Protein AF-A0A537BLV1-F1 (afdb_monomer)

Radius of gyration: 23.56 Å; Cα contacts (8 Å, |Δi|>4): 1110; chains: 1; bounding box: 55×56×69 Å

Solvent-accessible surface area (backbone atoms only — not comparable to full-atom values): 25939 Å² total; per-residue (Å²): 98,72,58,90,69,60,50,33,46,75,50,54,56,62,78,91,18,51,66,49,46,50,55,44,39,74,74,69,47,48,78,72,50,68,75,35,55,34,30,37,33,40,21,35,38,42,93,79,40,83,50,20,58,56,31,54,57,44,49,52,36,18,37,50,19,19,44,76,62,61,34,42,59,46,77,48,74,41,74,76,59,45,62,88,76,19,52,79,49,81,56,23,33,50,35,56,50,40,18,54,52,31,18,51,50,53,42,50,52,42,62,73,68,24,40,45,28,36,39,37,38,25,45,40,79,46,43,45,53,7,48,52,28,24,41,27,56,67,46,36,26,57,42,84,43,75,62,63,80,82,78,64,32,74,55,97,90,38,84,37,45,74,68,50,37,78,75,52,79,87,80,81,89,83,88,87,90,79,83,58,40,37,49,54,17,39,48,36,54,50,26,51,41,72,38,60,33,38,50,70,44,56,37,76,60,43,53,44,34,54,37,20,54,36,12,19,39,40,51,48,69,61,49,53,25,45,54,19,31,40,28,28,25,52,48,40,94,44,37,37,68,56,46,34,58,34,11,59,67,16,38,15,29,38,40,28,55,72,47,40,83,40,52,73,70,54,43,47,75,49,40,32,70,54,9,55,49,41,57,30,40,80,66,70,49,37,65,40,81,35,55,41,85,88,67,42,36,45,44,69,67,35,71,85,43,48,65,58,69,51,72,53,33,33,82,66,57,82,31,81,31,21,16,41,43,49,24,32,37,80,40,12,73,56,24,22,38,33,58,54,46,69,52,93,65,55,66,50,68,21,37,26,42,68,26,76,33,69,67,62,45,37,54,39,57,74,68,59,73,72,60,80,45,30,28,41,31,36,31,33,24,8,52,60,32,51,33,25,33,30,54,50,50,53,56,57,50,52,37,42,79,69,75,36,38,89,39,37,34,39,39,25,22,14,35,56,40,62,69,63,77,46,55,45,35,18,39,24,10,52,26,29,66,78,70,15,51,61,39,60,66,49,70,62,45,41,35,40,39,29,60,81,80,29,32,28,36,54,81,64,58,71,71,58,60,69,70,52,77,63,85,78,82,87,78,92,68,63,68,72,59,36,55,43,40,74,44,45,42,56,50,37,50,18,47,36,64,69,92,49,38,73,83,128

Foldseek 3Di:
DVPPDAQLCVCQPDPVNPVSVVVVVVVVDDPLQSPAAEEEEEAQDDPQDPQRPCRVVLSVLLQVLLVVQGHHYDYDYQHA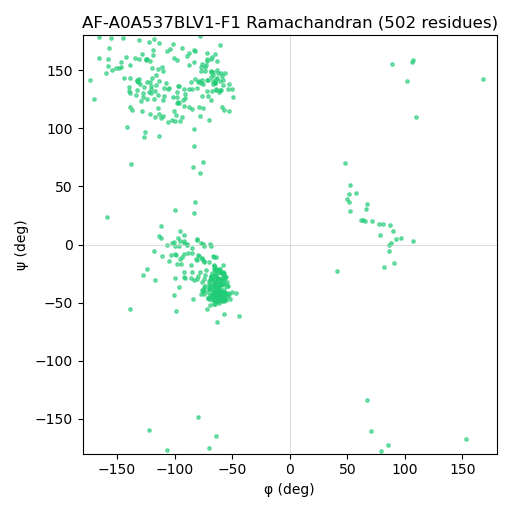DALLVQAPDLSLLVHQLSLVSLLVVLLCVCNVNRGQEYEYEGGHDSRQLSRLLNQLLVQHQYDYDYPDDDFFDDDPNDGHDSLVCVVPNDDDDDDDDDDCSSVRNNLSSVCSVPWGTSLLLDDLQNLLQVLLLCQQQLFFPLNQQSSLSSCLQSVHRDFNVSSQVLQFQHFHFFQDPPLHDDYQVVCVVQQHSLQSSLLCVVVVSHDQQRADRVRHTNVVVSPPTHHGPCPRGNPDGPGSGGQKHWADDQQFPLTKIDGNRNAPDQKAKAWEDEDAAPVRLLVCLVVVVDDFRYEYEHALQACLRSNSQGAHDNNQSSCVVVVCQARYAYAYCGHYTRNGDHRYIYNRPPGLVVVGLSQQGDGGFMWIGHRVVSYTDTPDDPVSSVPGDGDRDDDDDDDSSVLRSVQFDGSRSNRDRDSGDDPD

Secondary structure (DSSP, 8-state):
--SSS-TTHHHHSSGGGHHHHHHHHHTT--HHHHTSPEEEEEE---TT-GGGTTHHHHHHHHHHHHHHTT-EEEEEEPP---HHHHTTSGGGHHHHHHHHHHHHHHHHHHHHTT-SEEEEEE-STTHHHHHHHHHHHHT-SEEEEE--PPPPEEETTEEE-HHHHTTS----------SSHHHHHHHHHHHHHHPPPHHHH--HHHHHHHHHHHHHTT--TTHHHHHHHHHHHTT----HHHHHHHHHHSPB-B-BTTTSSB-HHHHHHTTHHHHHHHHHHHTT-S-TT-B-TTSSBHHHHHTTSPPP-SSSB-SS-SBSS-SEEEEBSSS-TTEEEEE-TT-S-SEEEEEEEEESSHHHHHHHHHTT---TT-EEEE-S-STTTTTS--EE-HHHHHHHHTT-TTT-EEEESSEE-TT--SSEEEEEES-GGGT-GGGG--TT-EEEEETTTTEEEES--HHHHHH----PPP----THHHHHHHH---GGGT--SS--PPP-

pLDDT: mean 88.03, std 14.95, range [27.28, 98.69]

Sequence (504 aa):
MRIPKLPSRITVEGLDRAPHRAFLRALGLSDADLGKPFIGVASTDGRVTPCNALLGEFARQACAGIRGAGGVPFDFASISVADSMSMNHSGMRYSLVSREIIADGVEAVARGHAYDALVTFAGCDKTLPGMMMAMVRLNLPSVFVYGGAALPGKWQGRDVTVLDTYEAVGAVLAGDMKEDDCKAGQVVMNLLKDGPLPRELVTKKSLENACAAVAATGGSTNAGLHIPAIAHEAGIRFSLDDFARVAKRTPLIADMKPGGRFLAKDLHAAGGVYAVLKALLERGALHGDCLTLSGKTLEDELMNCRDPDGEIIKHEPIMKTGGIVVLKGNLAPGGALIKVAGLKSLLFEGPARVFDSEEACAEVVKRRAYKAGEVLVIRYEGPKGGPGMREMLGVTALIYGQGMGERVALLTDGRFSGATRGMMIGHVSPEAAAGGPLALVKNGDRIRIDASAGSLSVALPKAELSKRRAKRPKQSLSGVLEKYAALVGPANLGAVTHSGARKA

Nearest PDB structures (foldseek):
  6ovt-assembly1_A  TM=9.522E-01  e=1.261E-58  Mycobacterium tuberculosis
  6ovt-assembly1_D  TM=9.481E-01  e=4.807E-56  Mycobacterium tuberculosis
  6ovt-assembly1_C  TM=9.477E-01  e=1.543E-55  Mycobacterium tuberculosis
  6nte-assembly2_B  TM=9.072E-01  e=2.133E-48  Synechocystis sp. PCC 6803
  6nte-assembly1_A  TM=9.116E-01  e=5.483E-48  Synechocystis sp. PCC 6803

Structure (mmCIF, N/CA/C/O backbone):
data_AF-A0A537BLV1-F1
#
_entry.id   AF-A0A537BLV1-F1
#
loop_
_atom_site.group_PDB
_atom_site.id
_atom_site.type_symbol
_atom_site.label_atom_id
_atom_site.label_alt_id
_atom_site.label_comp_id
_atom_site.label_asym_id
_atom_site.label_entity_id
_atom_site.label_seq_id
_atom_site.pdbx_PDB_ins_code
_atom_site.Cartn_x
_atom_site.Cartn_y
_atom_site.Cartn_z
_atom_site.occupancy
_atom_site.B_iso_or_equiv
_atom_site.auth_seq_id
_atom_site.auth_comp_id
_atom_site.auth_asym_id
_atom_site.auth_atom_id
_atom_site.pdbx_PDB_model_num
ATOM 1 N N . MET A 1 1 ? 24.451 -10.061 -21.578 1.00 59.62 1 MET A N 1
ATOM 2 C CA . MET A 1 1 ? 23.141 -9.721 -20.984 1.00 59.62 1 MET A CA 1
ATOM 3 C C . MET A 1 1 ? 22.756 -10.847 -20.054 1.00 59.62 1 MET A C 1
ATOM 5 O O . MET A 1 1 ? 22.922 -12.000 -20.432 1.00 59.62 1 MET A O 1
ATOM 9 N N . ARG A 1 2 ? 22.262 -10.509 -18.865 1.00 64.88 2 ARG A N 1
ATOM 10 C CA . ARG A 1 2 ? 21.828 -11.457 -17.835 1.00 64.88 2 ARG A CA 1
ATOM 11 C C . ARG A 1 2 ? 20.634 -12.322 -18.257 1.00 64.88 2 ARG A C 1
ATOM 13 O O . ARG A 1 2 ? 20.489 -13.445 -17.789 1.00 64.88 2 ARG A O 1
ATOM 20 N N . ILE A 1 3 ? 19.811 -11.820 -19.179 1.00 66.25 3 ILE A N 1
ATOM 21 C CA . ILE A 1 3 ? 18.728 -12.570 -19.818 1.00 66.25 3 ILE A CA 1
ATOM 22 C C . ILE A 1 3 ? 19.269 -13.170 -21.130 1.00 66.25 3 ILE A C 1
ATOM 24 O O . ILE A 1 3 ? 19.532 -12.411 -22.065 1.00 66.25 3 ILE A O 1
ATOM 28 N N . PRO A 1 4 ? 19.453 -14.503 -21.229 1.00 61.47 4 PRO A N 1
ATOM 29 C CA . PRO A 1 4 ? 20.089 -15.135 -22.389 1.00 61.47 4 PRO A CA 1
ATOM 30 C C . PRO A 1 4 ? 19.235 -15.051 -23.663 1.00 61.47 4 PRO A C 1
ATOM 32 O O . PRO A 1 4 ? 19.782 -15.012 -24.762 1.00 61.47 4 PRO A O 1
ATOM 35 N N . LYS A 1 5 ? 17.903 -14.976 -23.523 1.00 83.00 5 LYS A N 1
ATOM 36 C CA . LYS A 1 5 ? 16.970 -14.689 -24.618 1.00 83.00 5 LYS A CA 1
ATOM 37 C C . LYS A 1 5 ? 15.884 -13.727 -24.145 1.00 83.00 5 LYS A C 1
ATOM 39 O O . LYS A 1 5 ? 15.128 -14.049 -23.233 1.00 83.00 5 LYS A O 1
ATOM 44 N N . LEU A 1 6 ? 15.827 -12.554 -24.768 1.00 91.19 6 LEU A N 1
ATOM 45 C CA . LEU A 1 6 ? 14.837 -11.517 -24.475 1.00 91.19 6 LEU A CA 1
ATOM 46 C C . LEU A 1 6 ? 13.403 -12.038 -24.741 1.00 91.19 6 LEU A C 1
ATOM 48 O O . LEU A 1 6 ? 13.186 -12.621 -25.809 1.00 91.19 6 LEU A O 1
ATOM 52 N N . PRO A 1 7 ? 12.435 -11.864 -23.817 1.00 93.25 7 PRO A N 1
ATOM 53 C CA . PRO A 1 7 ? 11.030 -12.229 -24.030 1.00 93.25 7 PRO A CA 1
ATOM 54 C C . PRO A 1 7 ? 10.451 -11.774 -25.376 1.00 93.25 7 PRO A C 1
ATOM 56 O O . PRO A 1 7 ? 9.806 -12.567 -26.064 1.00 93.25 7 PRO A O 1
ATOM 59 N N . SER A 1 8 ? 10.760 -10.551 -25.803 1.00 94.81 8 SER A N 1
ATOM 60 C CA . SER A 1 8 ? 10.266 -9.920 -27.032 1.00 94.81 8 SER A CA 1
ATOM 61 C C . SER A 1 8 ? 10.600 -10.702 -28.293 1.00 94.81 8 SER A C 1
ATOM 63 O O . SER A 1 8 ? 9.883 -10.624 -29.288 1.00 94.81 8 SER A O 1
ATOM 65 N N . ARG A 1 9 ? 11.640 -11.541 -28.256 1.00 94.75 9 ARG A N 1
ATOM 66 C CA . ARG A 1 9 ? 12.033 -12.386 -29.387 1.00 94.75 9 ARG A CA 1
ATOM 67 C C . ARG A 1 9 ? 10.893 -13.294 -29.847 1.00 94.75 9 ARG A C 1
ATOM 69 O O . ARG A 1 9 ? 10.792 -13.553 -31.041 1.00 94.75 9 ARG A O 1
ATOM 76 N N . ILE A 1 10 ? 9.985 -13.700 -28.954 1.00 93.25 10 ILE A N 1
ATOM 77 C CA . ILE A 1 10 ? 8.824 -14.531 -29.312 1.00 93.25 10 ILE A CA 1
ATOM 78 C C . ILE A 1 10 ? 7.831 -13.827 -30.250 1.00 93.25 10 ILE A C 1
ATOM 80 O O . ILE A 1 10 ? 7.062 -14.498 -30.934 1.00 93.25 10 ILE A O 1
ATOM 84 N N . THR A 1 11 ? 7.825 -12.491 -30.299 1.00 91.31 11 THR A N 1
ATOM 85 C CA . THR A 1 11 ? 6.907 -11.712 -31.145 1.00 91.31 11 THR A CA 1
ATOM 86 C C . THR A 1 11 ? 7.555 -11.232 -32.440 1.00 91.31 11 THR A C 1
ATOM 88 O O . THR A 1 11 ? 6.849 -10.741 -33.319 1.00 91.31 11 THR A O 1
ATOM 91 N N . VAL A 1 12 ? 8.873 -11.400 -32.605 1.00 92.12 12 VAL A N 1
ATOM 92 C CA . VAL A 1 12 ? 9.608 -10.883 -33.773 1.00 92.12 12 VAL A CA 1
ATOM 93 C C . VAL A 1 12 ? 10.449 -11.923 -34.509 1.00 92.12 12 VAL A C 1
ATOM 95 O O . VAL A 1 12 ? 10.644 -11.767 -35.714 1.00 92.12 12 VAL A O 1
ATOM 98 N N . GLU A 1 13 ? 10.910 -12.990 -33.857 1.00 91.31 13 GLU A N 1
ATOM 99 C CA . GLU A 1 13 ? 11.721 -14.042 -34.483 1.00 91.31 13 GLU A CA 1
ATOM 100 C C . GLU A 1 13 ? 10.849 -15.177 -35.024 1.00 91.31 13 GLU A C 1
ATOM 102 O O . GLU A 1 13 ? 9.978 -15.685 -34.326 1.00 91.31 13 GLU A O 1
ATOM 107 N N . GLY A 1 14 ? 11.120 -15.617 -36.253 1.00 88.38 14 GLY A N 1
ATOM 108 C CA . GLY A 1 14 ? 10.380 -16.701 -36.902 1.00 88.38 14 GLY A CA 1
ATOM 109 C C . GLY A 1 14 ? 9.434 -16.219 -38.001 1.00 88.38 14 GLY A C 1
ATOM 110 O O . GLY A 1 14 ? 9.032 -15.050 -38.068 1.00 88.38 14 GLY A O 1
ATOM 111 N N . LEU A 1 15 ? 9.114 -17.129 -38.919 1.00 83.81 15 LEU A N 1
ATOM 112 C CA . LEU A 1 15 ? 8.256 -16.840 -40.068 1.00 83.81 15 LEU A CA 1
ATOM 113 C C . LEU A 1 15 ? 6.814 -16.537 -39.633 1.00 83.81 15 LEU A C 1
ATOM 115 O O . LEU A 1 15 ? 6.216 -15.574 -40.109 1.00 83.81 15 LEU A O 1
ATOM 119 N N . ASP A 1 16 ? 6.302 -17.291 -38.660 1.00 85.75 16 ASP A N 1
ATOM 120 C CA . ASP A 1 16 ? 4.967 -17.145 -38.061 1.00 85.75 16 ASP A CA 1
ATOM 121 C C . ASP A 1 16 ? 4.769 -15.812 -37.310 1.00 85.75 16 ASP A C 1
ATOM 123 O O . ASP A 1 16 ? 3.645 -15.424 -36.987 1.00 85.75 16 ASP A O 1
ATOM 127 N N . ARG A 1 17 ? 5.849 -15.052 -37.090 1.00 92.00 17 ARG A N 1
ATOM 128 C CA . ARG A 1 17 ? 5.820 -13.700 -36.512 1.00 92.00 17 ARG A CA 1
ATOM 129 C C . ARG A 1 17 ? 5.735 -12.575 -37.537 1.00 92.00 17 ARG A C 1
ATOM 131 O O . ARG A 1 17 ? 5.661 -11.413 -37.147 1.00 92.00 17 ARG A O 1
ATOM 138 N N . ALA A 1 18 ? 5.659 -12.880 -38.835 1.00 78.00 18 ALA A N 1
ATOM 139 C CA . ALA A 1 18 ? 5.452 -11.864 -39.871 1.00 78.00 18 ALA A CA 1
ATOM 140 C C . ALA A 1 18 ? 4.233 -10.946 -39.613 1.00 78.00 18 ALA A C 1
ATOM 142 O O . ALA A 1 18 ? 4.414 -9.730 -39.722 1.00 78.00 18 ALA A O 1
ATOM 143 N N . PRO A 1 19 ? 3.053 -11.448 -39.176 1.00 88.56 19 PRO A N 1
ATOM 144 C CA . PRO A 1 19 ? 1.921 -10.581 -38.840 1.00 88.56 19 PRO A CA 1
ATOM 145 C C . PRO A 1 19 ? 2.228 -9.629 -37.678 1.00 88.56 19 PRO A C 1
ATOM 147 O O . PRO A 1 19 ? 1.943 -8.440 -37.761 1.00 88.56 19 PRO A O 1
ATOM 150 N N . HIS A 1 20 ? 2.884 -10.121 -36.624 1.00 92.69 20 HIS A N 1
ATOM 151 C CA . HIS A 1 20 ? 3.260 -9.316 -35.459 1.00 92.69 20 HIS A CA 1
ATOM 152 C C . HIS A 1 20 ? 4.203 -8.180 -35.862 1.00 92.69 20 HIS A C 1
ATOM 154 O O . HIS A 1 20 ? 3.968 -7.022 -35.522 1.00 92.69 20 HIS A O 1
ATOM 160 N N . ARG A 1 21 ? 5.225 -8.484 -36.676 1.00 91.75 21 ARG A N 1
ATOM 161 C CA . ARG A 1 21 ? 6.125 -7.456 -37.206 1.00 91.75 21 ARG A CA 1
ATOM 162 C C . ARG A 1 21 ? 5.400 -6.453 -38.114 1.00 91.75 21 ARG A C 1
ATOM 164 O O . ARG A 1 21 ? 5.843 -5.314 -38.197 1.00 91.75 21 ARG A O 1
ATOM 171 N N . ALA A 1 22 ? 4.321 -6.834 -38.802 1.00 87.62 22 ALA A N 1
ATOM 172 C CA . ALA A 1 22 ? 3.514 -5.889 -39.580 1.00 87.62 22 ALA A CA 1
ATOM 173 C C . ALA A 1 22 ? 2.789 -4.882 -38.669 1.00 87.62 22 ALA A C 1
ATOM 175 O O . ALA A 1 22 ? 2.877 -3.682 -38.915 1.00 87.62 22 ALA A O 1
ATOM 176 N N . PHE A 1 23 ? 2.174 -5.341 -37.571 1.00 92.62 23 PHE A N 1
ATOM 177 C CA . PHE A 1 23 ? 1.590 -4.449 -36.559 1.00 92.62 23 PHE A CA 1
ATOM 178 C C . PHE A 1 23 ? 2.644 -3.547 -35.905 1.00 92.62 23 PHE A C 1
ATOM 180 O O . PHE A 1 23 ? 2.420 -2.351 -35.755 1.00 92.62 23 PHE A O 1
ATOM 187 N N . LEU A 1 24 ? 3.820 -4.086 -35.578 1.00 94.06 24 LEU A N 1
ATOM 188 C CA . LEU A 1 24 ? 4.923 -3.299 -35.017 1.00 94.06 24 LEU A CA 1
ATOM 189 C C . LEU A 1 24 ? 5.426 -2.226 -35.999 1.00 94.06 24 LEU A C 1
ATOM 191 O O . LEU A 1 24 ? 5.651 -1.089 -35.595 1.00 94.06 24 LEU A O 1
ATOM 195 N N . ARG A 1 25 ? 5.527 -2.531 -37.300 1.00 91.06 25 ARG A N 1
ATOM 196 C CA . ARG A 1 25 ? 5.847 -1.521 -38.328 1.00 91.06 25 ARG A CA 1
ATOM 197 C C . ARG A 1 25 ? 4.751 -0.470 -38.477 1.00 91.06 25 ARG A C 1
ATOM 199 O O . ARG A 1 25 ? 5.067 0.696 -38.684 1.00 91.06 25 ARG A O 1
ATOM 206 N N . ALA A 1 26 ? 3.482 -0.847 -38.319 1.00 92.81 26 ALA A N 1
ATOM 207 C CA . ALA A 1 26 ? 2.372 0.106 -38.306 1.00 92.81 26 ALA A CA 1
ATOM 208 C C . ALA A 1 26 ? 2.426 1.065 -37.099 1.00 92.81 26 ALA A C 1
ATOM 210 O O . ALA A 1 26 ? 1.936 2.186 -37.192 1.00 92.81 26 ALA A O 1
ATOM 211 N N . LEU A 1 27 ? 3.080 0.664 -36.001 1.00 92.44 27 LEU A N 1
ATOM 212 C CA . LEU A 1 27 ? 3.425 1.538 -34.870 1.00 92.44 27 LEU A CA 1
ATOM 213 C C . LEU A 1 27 ? 4.689 2.388 -35.116 1.00 92.44 27 LEU A C 1
ATOM 215 O O . LEU A 1 27 ? 5.134 3.104 -34.222 1.00 92.44 27 LEU A O 1
ATOM 219 N N . GLY A 1 28 ? 5.270 2.326 -36.318 1.00 92.81 28 GLY A N 1
ATOM 220 C CA . GLY A 1 28 ? 6.418 3.132 -36.731 1.00 92.81 28 GLY A CA 1
ATOM 221 C C . GLY A 1 28 ? 7.788 2.510 -36.453 1.00 92.81 28 GLY A C 1
ATOM 222 O O . GLY A 1 28 ? 8.791 3.212 -36.558 1.00 92.81 28 GLY A O 1
ATOM 223 N N . LEU A 1 29 ? 7.866 1.223 -36.096 1.00 96.00 29 LEU A N 1
ATOM 224 C CA . LEU A 1 29 ? 9.147 0.561 -35.821 1.00 96.00 29 LEU A CA 1
ATOM 225 C C . LEU A 1 29 ? 9.846 0.144 -37.119 1.00 96.00 29 LEU A C 1
ATOM 227 O O . LEU A 1 29 ? 9.233 -0.461 -37.998 1.00 96.00 29 LEU A O 1
ATOM 231 N N . SER A 1 30 ? 11.149 0.405 -37.209 1.00 94.81 30 SER A N 1
ATOM 232 C CA . SER A 1 30 ? 12.005 -0.090 -38.292 1.00 94.81 30 SER A CA 1
ATOM 233 C C . SER A 1 30 ? 12.487 -1.523 -38.034 1.00 94.81 30 SER A C 1
ATOM 235 O O . SER A 1 30 ? 12.427 -2.021 -36.911 1.00 94.81 30 SER A O 1
ATOM 237 N N . ASP A 1 31 ? 13.055 -2.181 -39.048 1.00 91.25 31 ASP A N 1
ATOM 238 C CA . ASP A 1 31 ? 13.671 -3.508 -38.882 1.00 91.25 31 ASP A CA 1
ATOM 239 C C . ASP A 1 31 ? 14.810 -3.502 -37.850 1.00 91.25 31 ASP A C 1
ATOM 241 O O . ASP A 1 31 ? 14.970 -4.463 -37.097 1.00 91.25 31 ASP A O 1
ATOM 245 N N . ALA A 1 32 ? 15.554 -2.395 -37.759 1.00 93.44 32 ALA A N 1
ATOM 246 C CA . ALA A 1 32 ? 16.580 -2.213 -36.738 1.00 93.44 32 ALA A CA 1
ATOM 247 C C . ALA A 1 32 ? 15.976 -2.132 -35.326 1.00 93.44 32 ALA A C 1
ATOM 249 O O . ALA A 1 32 ? 16.568 -2.642 -34.376 1.00 93.44 32 ALA A O 1
ATOM 250 N N . ASP A 1 33 ? 14.792 -1.531 -35.174 1.00 95.50 33 ASP A N 1
ATOM 251 C CA . ASP A 1 33 ? 14.094 -1.455 -33.886 1.00 95.50 33 ASP A CA 1
ATOM 252 C C . ASP A 1 33 ? 13.577 -2.819 -33.436 1.00 95.50 33 ASP A C 1
ATOM 254 O O . ASP A 1 33 ? 13.651 -3.139 -32.254 1.00 95.50 33 ASP A O 1
ATOM 258 N N . LEU A 1 34 ? 13.142 -3.673 -34.367 1.00 93.69 34 LEU A N 1
ATOM 259 C CA . LEU A 1 34 ? 12.702 -5.035 -34.042 1.00 93.69 34 LEU A CA 1
ATOM 260 C C . LEU A 1 34 ? 13.824 -5.891 -33.428 1.00 93.69 34 LEU A C 1
ATOM 262 O O . LEU A 1 34 ? 13.539 -6.843 -32.702 1.00 93.69 34 LEU A O 1
ATOM 266 N N . GLY A 1 35 ? 15.093 -5.556 -33.680 1.00 91.75 35 GLY A N 1
ATOM 267 C CA . GLY A 1 35 ? 16.258 -6.200 -33.065 1.00 91.75 35 GLY A CA 1
ATOM 268 C C . GLY A 1 35 ? 16.596 -5.705 -31.652 1.00 91.75 35 GLY A C 1
ATOM 269 O O . GLY A 1 35 ? 17.380 -6.345 -30.954 1.00 91.75 35 GLY A O 1
ATOM 270 N N . LYS A 1 36 ? 16.010 -4.589 -31.205 1.00 95.38 36 LYS A N 1
ATOM 271 C CA . LYS A 1 36 ? 16.292 -3.966 -29.901 1.00 95.38 36 LYS A CA 1
ATOM 272 C C . LYS A 1 36 ? 15.381 -4.518 -28.798 1.00 95.38 36 LYS A C 1
ATOM 274 O O . LYS A 1 36 ? 14.354 -5.125 -29.108 1.00 95.38 36 LYS A O 1
ATOM 279 N N . PRO A 1 37 ? 15.729 -4.334 -27.513 1.00 96.25 37 PRO A N 1
ATOM 280 C CA . PRO A 1 37 ? 14.855 -4.711 -26.407 1.00 96.25 37 PRO A CA 1
ATOM 281 C C . PRO A 1 37 ? 13.560 -3.895 -26.359 1.00 96.25 37 PRO A C 1
ATOM 283 O O . PRO A 1 37 ? 13.592 -2.677 -26.545 1.00 96.25 37 PRO A O 1
ATOM 286 N N . PHE A 1 38 ? 12.439 -4.554 -26.070 1.00 97.69 38 PHE A N 1
ATOM 287 C CA . PHE A 1 38 ? 11.119 -3.934 -25.942 1.00 97.69 38 PHE A CA 1
ATOM 288 C C . PHE A 1 38 ? 10.820 -3.631 -24.476 1.00 97.69 38 PHE A C 1
ATOM 290 O O . PHE A 1 38 ? 10.801 -4.534 -23.641 1.00 97.69 38 PHE A O 1
ATOM 297 N N . ILE A 1 39 ? 10.570 -2.365 -24.156 1.00 97.56 39 ILE A N 1
ATOM 298 C CA . ILE A 1 39 ? 10.399 -1.888 -22.782 1.00 97.56 39 ILE A CA 1
ATOM 299 C C . ILE A 1 39 ? 8.966 -1.398 -22.597 1.00 97.56 39 ILE A C 1
ATOM 301 O O . ILE A 1 39 ? 8.552 -0.436 -23.241 1.00 97.56 39 ILE A O 1
ATOM 305 N N . GLY A 1 40 ? 8.210 -2.034 -21.704 1.00 97.88 40 GLY A N 1
ATOM 306 C CA . GLY A 1 40 ? 6.877 -1.559 -21.342 1.00 97.88 40 GLY A CA 1
ATOM 307 C C . GLY A 1 40 ? 6.969 -0.349 -20.416 1.00 97.88 40 GLY A C 1
ATOM 308 O O . GLY A 1 40 ? 7.641 -0.413 -19.388 1.00 97.88 40 GLY A O 1
ATOM 309 N N . VAL A 1 41 ? 6.285 0.744 -20.747 1.00 96.88 41 VAL A N 1
ATOM 310 C CA . VAL A 1 41 ? 6.242 1.959 -19.921 1.00 96.88 41 VAL A CA 1
ATOM 311 C C . VAL A 1 41 ? 4.819 2.151 -19.400 1.00 96.88 41 VAL A C 1
ATOM 313 O O . VAL A 1 41 ? 3.958 2.705 -20.076 1.00 96.88 41 VAL A O 1
ATOM 316 N N . ALA A 1 42 ? 4.555 1.642 -18.198 1.00 96.88 42 ALA A N 1
ATOM 317 C CA . ALA A 1 42 ? 3.230 1.659 -17.593 1.00 96.88 42 ALA A CA 1
ATOM 318 C C . ALA A 1 42 ? 3.039 2.919 -16.744 1.00 96.88 42 ALA A C 1
ATOM 320 O O . ALA A 1 42 ? 3.809 3.163 -15.816 1.00 96.88 42 ALA A O 1
ATOM 321 N N . SER A 1 43 ? 1.984 3.690 -16.989 1.00 94.25 43 SER A N 1
ATOM 322 C CA . SER A 1 43 ? 1.595 4.801 -16.113 1.00 94.25 43 SER A CA 1
ATOM 323 C C . SER A 1 43 ? 0.148 4.662 -15.658 1.00 94.25 43 SER A C 1
ATOM 325 O O . SER A 1 43 ? -0.650 3.968 -16.280 1.00 94.25 43 SER A O 1
ATOM 327 N N . THR A 1 44 ? -0.211 5.320 -14.559 1.00 92.69 44 THR A N 1
ATOM 328 C CA . THR A 1 44 ? -1.617 5.512 -14.166 1.00 92.69 44 THR A CA 1
ATOM 329 C C . THR A 1 44 ? -2.136 6.897 -14.547 1.00 92.69 44 THR A C 1
ATOM 331 O O . THR A 1 44 ? -2.997 7.450 -13.854 1.00 92.69 44 THR A O 1
ATOM 334 N N . ASP A 1 45 ? -1.588 7.466 -15.630 1.00 90.00 45 ASP A N 1
ATOM 335 C CA . ASP A 1 45 ? -1.957 8.785 -16.141 1.00 90.00 45 ASP A CA 1
ATOM 336 C C . ASP A 1 45 ? -3.466 8.901 -16.359 1.00 90.00 45 ASP A C 1
ATOM 338 O O . ASP A 1 45 ? -4.135 7.988 -16.847 1.00 90.00 45 ASP A O 1
ATOM 342 N N . GLY A 1 46 ? -4.014 10.047 -15.975 1.00 83.31 46 GLY A N 1
ATOM 343 C CA . GLY A 1 46 ? -5.433 10.304 -16.129 1.00 83.31 46 GLY A CA 1
ATOM 344 C C . GLY A 1 46 ? -5.887 11.540 -15.375 1.00 83.31 46 GLY A C 1
ATOM 345 O O . GLY A 1 46 ? -5.485 11.796 -14.240 1.00 83.31 46 GLY A O 1
ATOM 346 N N . ARG A 1 47 ? -6.816 12.286 -15.977 1.00 82.81 47 ARG A N 1
ATOM 347 C CA . ARG A 1 47 ? -7.409 13.498 -15.386 1.00 82.81 47 ARG A CA 1
ATOM 348 C C . ARG A 1 47 ? -8.546 13.198 -14.401 1.00 82.81 47 ARG A C 1
ATOM 350 O O . ARG A 1 47 ? -9.529 13.926 -14.343 1.00 82.81 47 ARG A O 1
ATOM 357 N N . VAL A 1 48 ? -8.411 12.119 -13.631 1.00 80.69 48 VAL A N 1
ATOM 358 C CA . VAL A 1 48 ? -9.342 11.759 -12.544 1.00 80.69 48 VAL A CA 1
ATOM 359 C C . VAL A 1 48 ? -8.864 12.270 -11.182 1.00 80.69 48 VAL A C 1
ATOM 361 O O . VAL A 1 48 ? -9.645 12.335 -10.238 1.00 80.69 48 VAL A O 1
ATOM 364 N N . THR A 1 49 ? -7.581 12.636 -11.070 1.00 81.06 49 THR A N 1
ATOM 365 C CA . THR A 1 49 ? -6.972 13.211 -9.863 1.00 81.06 49 THR A CA 1
ATOM 366 C C . THR A 1 49 ? -5.685 13.969 -10.199 1.00 81.06 49 THR A C 1
ATOM 368 O O . THR A 1 49 ? -4.955 13.540 -11.096 1.00 81.06 49 THR A O 1
ATOM 371 N N . PRO A 1 50 ? -5.340 15.048 -9.469 1.00 76.50 50 PRO A N 1
ATOM 372 C CA . PRO A 1 50 ? -4.034 15.693 -9.605 1.00 76.50 50 PRO A CA 1
ATOM 373 C C . PRO A 1 50 ? -2.862 14.751 -9.299 1.00 76.50 50 PRO A C 1
ATOM 375 O O . PRO A 1 50 ? -1.782 14.961 -9.836 1.00 76.50 50 PRO A O 1
ATOM 378 N N . CYS A 1 51 ? -3.063 13.690 -8.502 1.00 79.06 51 CYS A N 1
ATOM 379 C CA . CYS A 1 51 ? -1.999 12.741 -8.147 1.00 79.06 51 CYS A CA 1
ATOM 380 C C . CYS A 1 51 ? -1.370 12.041 -9.361 1.00 79.06 51 CYS A C 1
ATOM 382 O O . CYS A 1 51 ? -0.246 11.563 -9.259 1.00 79.06 51 CYS A O 1
ATOM 384 N N . ASN A 1 52 ? -2.097 11.950 -10.479 1.00 84.31 52 ASN A N 1
ATOM 385 C CA . ASN A 1 52 ? -1.648 11.213 -11.656 1.00 84.31 52 ASN A CA 1
ATOM 386 C C . ASN A 1 52 ? -1.466 12.101 -12.891 1.00 84.31 52 ASN A C 1
ATOM 388 O O . ASN A 1 52 ? -1.005 11.614 -13.915 1.00 84.31 52 ASN A O 1
ATOM 392 N N . ALA A 1 53 ? -1.838 13.382 -12.815 1.00 77.88 53 ALA A N 1
ATOM 393 C CA . ALA A 1 53 ? -2.014 14.239 -13.987 1.00 77.88 53 ALA A CA 1
ATOM 394 C C . ALA A 1 53 ? -0.719 14.528 -14.772 1.00 77.88 53 ALA A C 1
ATOM 396 O O . ALA A 1 53 ? -0.798 14.963 -15.917 1.00 77.88 53 ALA A O 1
ATOM 397 N N . LEU A 1 54 ? 0.448 14.315 -14.154 1.00 80.12 54 LEU A N 1
ATOM 398 C CA . LEU A 1 54 ? 1.765 14.499 -14.775 1.00 80.12 54 LEU A CA 1
ATOM 399 C C . LEU A 1 54 ? 2.428 13.177 -15.183 1.00 80.12 54 LEU A C 1
ATOM 401 O O . LEU A 1 54 ? 3.436 13.185 -15.886 1.00 80.12 54 LEU A O 1
ATOM 405 N N . LEU A 1 55 ? 1.867 12.026 -14.794 1.00 82.62 55 LEU A N 1
ATOM 406 C CA . LEU A 1 55 ? 2.522 10.733 -15.013 1.00 82.62 55 LEU A CA 1
ATOM 407 C C . LEU A 1 55 ? 2.659 10.398 -16.499 1.00 82.62 55 LEU A C 1
ATOM 409 O O . LEU A 1 55 ? 3.616 9.732 -16.885 1.00 82.62 55 LEU A O 1
ATOM 413 N N . GLY A 1 56 ? 1.737 10.870 -17.343 1.00 86.38 56 GLY A N 1
ATOM 414 C CA . GLY A 1 56 ? 1.848 10.705 -18.789 1.00 86.38 56 GLY A CA 1
ATOM 415 C C . GLY A 1 56 ? 3.033 11.469 -19.379 1.00 86.38 56 GLY A C 1
ATOM 416 O O . GLY A 1 56 ? 3.648 11.010 -20.338 1.00 86.38 56 GLY A O 1
ATOM 417 N N . GLU A 1 57 ? 3.387 12.623 -18.813 1.00 85.50 57 GLU A N 1
ATOM 418 C CA . GLU A 1 57 ? 4.572 13.375 -19.231 1.00 85.50 57 GLU A CA 1
ATOM 419 C C . GLU A 1 57 ? 5.858 12.672 -18.808 1.00 85.50 57 GLU A C 1
ATOM 421 O O . GLU A 1 57 ? 6.739 12.466 -19.644 1.00 85.50 57 GLU A O 1
ATOM 426 N N . PHE A 1 58 ? 5.913 12.208 -17.561 1.00 79.94 58 PHE A N 1
ATOM 427 C CA . PHE A 1 58 ? 7.045 11.448 -17.034 1.00 79.94 58 PHE A CA 1
ATOM 428 C C . PHE A 1 58 ? 7.283 10.163 -17.841 1.00 79.94 58 PHE A C 1
ATOM 430 O O . PHE A 1 58 ? 8.409 9.859 -18.240 1.00 79.94 58 PHE A O 1
ATOM 437 N N . ALA A 1 59 ? 6.206 9.457 -18.205 1.00 85.62 59 ALA A N 1
ATOM 438 C CA . ALA A 1 59 ? 6.274 8.293 -19.082 1.00 85.62 59 ALA A CA 1
ATOM 439 C C . ALA A 1 59 ? 6.870 8.637 -20.458 1.00 85.62 59 ALA A C 1
ATOM 441 O O . ALA A 1 59 ? 7.767 7.937 -20.928 1.00 85.62 59 ALA A O 1
ATOM 442 N N . ARG A 1 60 ? 6.447 9.745 -21.088 1.00 87.94 60 ARG A N 1
ATOM 443 C CA . ARG A 1 60 ? 7.009 10.192 -22.376 1.00 87.94 60 ARG A CA 1
ATOM 444 C C . ARG A 1 60 ? 8.498 10.534 -22.279 1.00 87.94 60 ARG A C 1
ATOM 446 O O . ARG A 1 60 ? 9.251 10.203 -23.197 1.00 87.94 60 ARG A O 1
ATOM 453 N N . GLN A 1 61 ? 8.933 11.153 -21.183 1.00 80.56 61 GLN A N 1
ATOM 454 C CA . GLN A 1 61 ? 10.350 11.441 -20.945 1.00 80.56 61 GLN A CA 1
ATOM 455 C C . GLN A 1 61 ? 11.166 10.153 -20.756 1.00 80.56 61 GLN A C 1
ATOM 457 O O . GLN A 1 61 ? 12.218 9.989 -21.378 1.00 80.56 61 GLN A O 1
ATOM 462 N N . ALA A 1 62 ? 10.650 9.176 -20.006 1.00 78.81 62 ALA A N 1
ATOM 463 C CA . ALA A 1 62 ? 11.288 7.866 -19.907 1.00 78.81 62 ALA A CA 1
ATOM 464 C C . ALA A 1 62 ? 11.355 7.145 -21.261 1.00 78.81 62 ALA A C 1
ATOM 466 O O . ALA A 1 62 ? 12.387 6.554 -21.578 1.00 78.81 62 ALA A O 1
ATOM 467 N N . CYS A 1 63 ? 10.324 7.252 -22.107 1.00 91.19 63 CYS A N 1
ATOM 468 C CA . CYS A 1 63 ? 10.374 6.746 -23.480 1.00 91.19 63 CYS A CA 1
ATOM 469 C C . CYS A 1 63 ? 11.520 7.382 -24.285 1.00 91.19 63 CYS A C 1
ATOM 471 O O . CYS A 1 63 ? 12.208 6.684 -25.031 1.00 91.19 63 CYS A O 1
ATOM 473 N N . ALA A 1 64 ? 11.760 8.688 -24.140 1.00 85.44 64 ALA A N 1
ATOM 474 C CA . ALA A 1 64 ? 12.904 9.346 -24.772 1.00 85.44 64 ALA A CA 1
ATOM 475 C C . ALA A 1 64 ? 14.242 8.794 -24.242 1.00 85.44 64 ALA A C 1
ATOM 477 O O . ALA A 1 64 ? 15.113 8.443 -25.039 1.00 85.44 64 ALA A O 1
ATOM 478 N N . GLY A 1 65 ? 14.371 8.621 -22.921 1.00 80.31 65 GLY A N 1
ATOM 479 C CA . GLY A 1 65 ? 15.547 8.011 -22.291 1.00 80.31 65 GLY A CA 1
ATOM 480 C C . GLY A 1 65 ? 15.822 6.578 -22.770 1.00 80.31 65 GLY A C 1
ATOM 481 O O . GLY A 1 65 ? 16.962 6.244 -23.086 1.00 80.31 65 GLY A O 1
ATOM 482 N N . ILE A 1 66 ? 14.778 5.752 -22.905 1.00 88.62 66 ILE A N 1
ATOM 483 C CA . ILE A 1 66 ? 14.868 4.373 -23.415 1.00 88.62 66 ILE A CA 1
ATOM 484 C C . ILE A 1 66 ? 15.377 4.358 -24.859 1.00 88.62 66 ILE A C 1
ATOM 486 O O . ILE A 1 66 ? 16.304 3.607 -25.171 1.00 88.62 66 ILE A O 1
ATOM 490 N N . ARG A 1 67 ? 14.811 5.203 -25.734 1.00 93.31 67 ARG A N 1
ATOM 491 C CA . ARG A 1 67 ? 15.258 5.309 -27.134 1.00 93.31 67 ARG A CA 1
ATOM 492 C C . ARG A 1 67 ? 16.722 5.733 -27.216 1.00 93.31 67 ARG A C 1
ATOM 494 O O . ARG A 1 67 ? 17.493 5.101 -27.935 1.00 93.31 67 ARG A O 1
ATOM 501 N N . GLY A 1 68 ? 17.111 6.751 -26.443 1.00 86.50 68 GLY A N 1
ATOM 502 C CA . GLY A 1 68 ? 18.494 7.232 -26.373 1.00 86.50 68 GLY A CA 1
ATOM 503 C C . GLY A 1 68 ? 19.487 6.173 -25.881 1.00 86.50 68 GLY A C 1
ATOM 504 O O . GLY A 1 68 ? 20.634 6.160 -26.314 1.00 86.50 68 GLY A O 1
ATOM 505 N N . ALA A 1 69 ? 19.036 5.242 -25.037 1.00 83.81 69 ALA A N 1
ATOM 506 C CA . ALA A 1 69 ? 19.833 4.128 -24.525 1.00 83.81 69 ALA A CA 1
ATOM 507 C C . ALA A 1 69 ? 19.729 2.831 -25.365 1.00 83.81 69 ALA A C 1
ATOM 509 O O . ALA A 1 69 ? 20.250 1.791 -24.957 1.00 83.81 69 ALA A O 1
ATOM 510 N N . GLY A 1 70 ? 19.091 2.878 -26.543 1.00 93.00 70 GLY A N 1
ATOM 511 C CA . GLY A 1 70 ? 19.051 1.767 -27.501 1.00 93.00 70 GLY A CA 1
ATOM 512 C C . GLY A 1 70 ? 17.925 0.747 -27.292 1.00 93.00 70 GLY A C 1
ATOM 513 O O . GLY A 1 70 ? 18.006 -0.353 -27.837 1.00 93.00 70 GLY A O 1
ATOM 514 N N . GLY A 1 71 ? 16.889 1.085 -26.523 1.00 95.25 71 GLY A N 1
ATOM 515 C CA . GLY A 1 71 ? 15.666 0.287 -26.377 1.00 95.25 71 GLY A CA 1
ATOM 516 C C . GLY A 1 71 ? 14.494 0.830 -27.198 1.00 95.25 71 GLY A C 1
ATOM 517 O O . GLY A 1 71 ? 14.557 1.925 -27.761 1.00 95.25 71 GLY A O 1
ATOM 518 N N . VAL A 1 72 ? 13.399 0.073 -27.240 1.00 97.69 72 VAL A N 1
ATOM 519 C CA . VAL A 1 72 ? 12.139 0.471 -27.883 1.00 97.69 72 VAL A CA 1
ATOM 520 C C . VAL A 1 72 ? 11.050 0.553 -26.819 1.00 97.69 72 VAL A C 1
ATOM 522 O O . VAL A 1 72 ? 10.661 -0.483 -26.277 1.00 97.69 72 VAL A O 1
ATO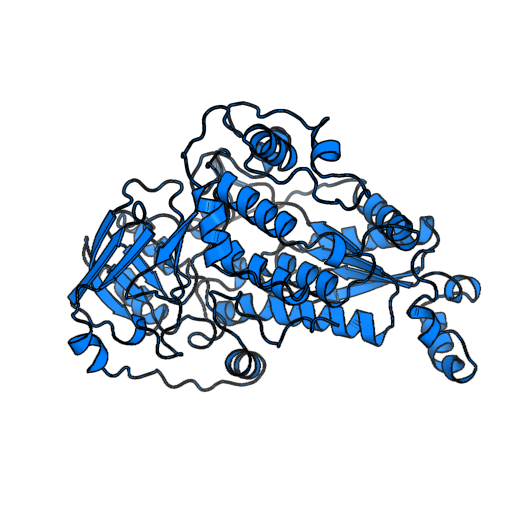M 525 N N . PRO A 1 73 ? 10.569 1.758 -26.474 1.00 97.38 73 PRO A N 1
ATOM 526 C CA . PRO A 1 73 ? 9.527 1.907 -25.475 1.00 97.38 73 PRO A CA 1
ATOM 527 C C . PRO A 1 73 ? 8.137 1.664 -26.072 1.00 97.38 73 PRO A C 1
ATOM 529 O O . PRO A 1 73 ? 7.845 2.107 -27.184 1.00 97.38 73 PRO A O 1
ATOM 532 N N . PHE A 1 74 ? 7.274 1.035 -25.283 1.00 97.12 74 PHE A N 1
ATOM 533 C CA . PHE A 1 74 ? 5.843 0.902 -25.530 1.00 97.12 74 PHE A CA 1
ATOM 534 C C . PHE A 1 74 ? 5.103 1.433 -24.306 1.00 97.12 74 PHE A C 1
ATOM 536 O O . PHE A 1 74 ? 4.975 0.731 -23.298 1.00 97.12 74 PHE A O 1
ATOM 543 N N . ASP A 1 75 ? 4.670 2.689 -24.361 1.00 94.81 75 ASP A N 1
ATOM 544 C CA . ASP A 1 75 ? 3.892 3.292 -23.289 1.00 94.81 75 ASP A CA 1
ATOM 545 C C . ASP A 1 75 ? 2.426 2.871 -23.333 1.00 94.81 75 ASP A C 1
ATOM 547 O O . ASP A 1 75 ? 1.815 2.723 -24.390 1.00 94.81 75 ASP A O 1
ATOM 551 N N . PHE A 1 76 ? 1.860 2.648 -22.151 1.00 95.50 76 PHE A N 1
ATOM 552 C CA . PHE A 1 76 ? 0.453 2.323 -21.982 1.00 95.50 76 PHE A CA 1
ATOM 553 C C . PHE A 1 76 ? -0.054 2.808 -20.625 1.00 95.50 76 PHE A C 1
ATOM 555 O O . PHE A 1 76 ? 0.688 2.895 -19.642 1.00 95.50 76 PHE A O 1
ATOM 562 N N . ALA A 1 77 ? -1.349 3.109 -20.574 1.00 91.88 77 ALA A N 1
ATOM 563 C CA . ALA A 1 77 ? -2.015 3.530 -19.353 1.00 91.88 77 ALA A CA 1
ATOM 564 C C . ALA A 1 77 ? -2.719 2.346 -18.680 1.00 91.88 77 ALA A C 1
ATOM 566 O O . ALA A 1 77 ? -3.415 1.559 -19.323 1.00 91.88 77 ALA A O 1
ATOM 567 N N . SER A 1 78 ? -2.573 2.257 -17.364 1.00 94.19 78 SER A N 1
ATOM 568 C CA . SER A 1 78 ? -3.429 1.469 -16.484 1.00 94.19 78 SER A CA 1
ATOM 569 C C . SER A 1 78 ? -4.446 2.385 -15.802 1.00 94.19 78 SER A C 1
ATOM 571 O O . SER A 1 78 ? -4.266 3.599 -15.714 1.00 94.19 78 SER A O 1
ATOM 573 N N . ILE A 1 79 ? -5.528 1.803 -15.286 1.00 94.31 79 ILE A N 1
ATOM 574 C CA . ILE A 1 79 ? -6.559 2.557 -14.571 1.00 94.31 79 ILE A CA 1
ATOM 575 C C . ILE A 1 79 ? -6.031 3.177 -13.267 1.00 94.31 79 ILE A C 1
ATOM 577 O O . ILE A 1 79 ? -5.030 2.744 -12.694 1.00 94.31 79 ILE A O 1
ATOM 581 N N . SER A 1 80 ? -6.778 4.140 -12.732 1.00 91.50 80 SER A N 1
ATOM 582 C CA . SER A 1 80 ? -6.626 4.607 -11.358 1.00 91.50 80 SER A CA 1
ATOM 583 C C . SER A 1 80 ? -7.980 4.963 -10.766 1.00 91.50 80 SER A C 1
ATOM 585 O O . SER A 1 80 ? -8.842 5.513 -11.449 1.00 91.50 80 SER A O 1
ATOM 587 N N . VAL A 1 81 ? -8.149 4.670 -9.479 1.00 92.50 81 VAL A N 1
ATOM 588 C CA . VAL A 1 81 ? -9.236 5.208 -8.664 1.00 92.50 81 VAL A CA 1
ATOM 589 C C . VAL A 1 81 ? -8.618 6.189 -7.683 1.00 92.50 81 VAL A C 1
ATOM 591 O O . VAL A 1 81 ? -7.661 5.862 -6.983 1.00 92.50 81 VAL A O 1
ATOM 594 N N . ALA A 1 82 ? -9.160 7.402 -7.647 1.00 87.25 82 ALA A N 1
ATOM 595 C CA . ALA A 1 82 ? -8.716 8.423 -6.721 1.00 87.25 82 ALA A CA 1
ATOM 596 C C . ALA A 1 82 ? -9.425 8.255 -5.375 1.00 87.25 82 ALA A C 1
ATOM 598 O O . ALA A 1 82 ? -10.644 8.427 -5.276 1.00 87.25 82 ALA A O 1
ATOM 599 N N . ASP A 1 83 ? -8.665 7.966 -4.322 1.00 86.44 83 ASP A N 1
ATOM 600 C CA . ASP A 1 83 ? -9.209 7.898 -2.960 1.00 86.44 83 ASP A CA 1
ATOM 601 C C . ASP A 1 83 ? -9.828 9.240 -2.551 1.00 86.44 83 ASP A C 1
ATOM 603 O O . ASP A 1 83 ? -10.870 9.269 -1.904 1.00 86.44 83 ASP A O 1
ATOM 607 N N . SER A 1 84 ? -9.255 10.353 -3.027 1.00 78.81 84 SER A N 1
ATOM 608 C CA . SER A 1 84 ? -9.787 11.704 -2.827 1.00 78.81 84 SER A CA 1
ATOM 609 C C . SER A 1 84 ? -11.188 11.920 -3.414 1.00 78.81 84 SER A C 1
ATOM 611 O O . SER A 1 84 ? -11.979 12.674 -2.866 1.00 78.81 84 SER A O 1
ATOM 613 N N . MET A 1 85 ? -11.503 11.266 -4.532 1.00 83.69 85 MET A N 1
ATOM 614 C CA . MET A 1 85 ? -12.802 11.409 -5.196 1.00 83.69 85 MET A CA 1
ATOM 615 C C . MET A 1 85 ? -13.807 10.365 -4.725 1.00 83.69 85 MET A C 1
ATOM 617 O O . MET A 1 85 ? -15.005 10.567 -4.866 1.00 83.69 85 MET A O 1
ATOM 621 N N . SER A 1 86 ? -13.328 9.230 -4.213 1.00 88.06 86 SER A N 1
ATOM 622 C CA . SER A 1 86 ? -14.179 8.092 -3.863 1.00 88.06 86 SER A CA 1
ATOM 623 C C . SER A 1 86 ? -14.626 8.065 -2.400 1.00 88.06 86 SER A C 1
ATOM 625 O O . SER A 1 86 ? -15.495 7.266 -2.040 1.00 88.06 86 SER A O 1
ATOM 627 N N . MET A 1 87 ? -14.033 8.920 -1.567 1.00 83.00 87 MET A N 1
ATOM 628 C CA . MET A 1 87 ? -14.279 9.008 -0.131 1.00 83.00 87 MET A CA 1
ATOM 629 C C . MET A 1 87 ? -15.727 9.382 0.196 1.00 83.00 87 MET A C 1
ATOM 631 O O . MET A 1 87 ? -16.356 10.169 -0.504 1.00 83.00 87 MET A O 1
ATOM 635 N N . ASN A 1 88 ? -16.232 8.866 1.322 1.00 81.38 88 ASN A N 1
ATOM 636 C CA . ASN A 1 88 ? -17.541 9.220 1.890 1.00 81.38 88 ASN A CA 1
ATOM 637 C C . ASN A 1 88 ? -18.760 8.858 1.008 1.00 81.38 88 ASN A C 1
ATOM 639 O O . ASN A 1 88 ? -19.845 9.414 1.175 1.00 81.38 88 ASN A O 1
ATOM 643 N N . HIS A 1 89 ? -18.600 7.914 0.075 1.00 86.44 89 HIS A N 1
ATOM 644 C CA . HIS A 1 89 ? -19.694 7.322 -0.695 1.00 86.44 89 HIS A CA 1
ATOM 645 C C . HIS A 1 89 ? -19.331 5.918 -1.215 1.00 86.44 89 HIS A C 1
ATOM 647 O O . HIS A 1 89 ? -18.197 5.454 -1.074 1.00 86.44 89 HIS A O 1
ATOM 653 N N . SER A 1 90 ? -20.266 5.244 -1.895 1.00 89.31 90 SER A N 1
ATOM 654 C CA . SER A 1 90 ? -20.117 3.848 -2.352 1.00 89.31 90 SER A CA 1
ATOM 655 C C . SER A 1 90 ? -18.902 3.587 -3.259 1.00 89.31 90 SER A C 1
ATOM 657 O O . SER A 1 90 ? -18.391 2.465 -3.280 1.00 89.31 90 SER A O 1
ATOM 659 N N . GLY A 1 91 ? -18.396 4.608 -3.958 1.00 92.88 91 GLY A N 1
ATOM 660 C CA . GLY A 1 91 ? -17.177 4.534 -4.768 1.00 92.88 91 GLY A CA 1
ATOM 661 C C . GLY A 1 91 ? -15.931 4.047 -4.016 1.00 92.88 91 GLY A C 1
ATOM 662 O O . GLY A 1 91 ? -15.089 3.396 -4.628 1.00 92.88 91 GLY A O 1
ATOM 663 N N . MET A 1 92 ? -15.824 4.257 -2.696 1.00 94.44 92 MET A N 1
ATOM 664 C CA . MET A 1 92 ? -14.669 3.803 -1.901 1.00 94.44 92 MET A CA 1
ATOM 665 C C . MET A 1 92 ? -14.499 2.272 -1.912 1.00 94.44 92 MET A C 1
ATOM 667 O O . MET A 1 92 ? -13.398 1.759 -1.715 1.00 94.44 92 MET A O 1
ATOM 671 N N . ARG A 1 93 ? -15.562 1.517 -2.227 1.00 95.38 93 ARG A N 1
ATOM 672 C CA . ARG A 1 93 ? -15.497 0.056 -2.437 1.00 95.38 93 ARG A CA 1
ATOM 673 C C . ARG A 1 93 ? -14.582 -0.327 -3.606 1.00 95.38 93 ARG A C 1
ATOM 675 O O . ARG A 1 93 ? -14.070 -1.440 -3.642 1.00 95.38 93 ARG A O 1
ATOM 682 N N . TYR A 1 94 ? -14.355 0.591 -4.545 1.00 97.00 94 TYR A N 1
ATOM 683 C CA . TYR A 1 94 ? -13.515 0.376 -5.722 1.00 97.00 94 TYR A CA 1
ATOM 684 C C . TYR A 1 94 ? -12.050 0.787 -5.511 1.00 97.00 94 TYR A C 1
ATOM 686 O O . TYR A 1 94 ? -11.213 0.472 -6.354 1.00 97.00 94 TYR A O 1
ATOM 694 N N . SER A 1 95 ? -11.717 1.434 -4.385 1.00 96.31 95 SER A N 1
ATOM 695 C CA . SER A 1 95 ? -10.350 1.870 -4.075 1.00 96.31 95 SER A CA 1
ATOM 696 C C . SER A 1 95 ? -9.398 0.678 -3.951 1.00 96.31 95 SER A C 1
ATOM 698 O O . SER A 1 95 ? -8.537 0.494 -4.808 1.00 96.31 95 SER A O 1
ATOM 700 N N . LEU A 1 96 ? -9.558 -0.191 -2.943 1.00 97.75 96 LEU A N 1
ATOM 701 C CA . LEU A 1 96 ? -8.581 -1.261 -2.701 1.00 97.75 96 LEU A CA 1
ATOM 702 C C . LEU A 1 96 ? -8.514 -2.268 -3.855 1.00 97.75 96 LEU A C 1
ATOM 704 O O . LEU A 1 96 ? -7.424 -2.690 -4.223 1.00 97.75 96 LEU A O 1
ATOM 708 N N . VAL A 1 97 ? -9.653 -2.619 -4.459 1.00 98.00 97 VAL A N 1
ATOM 709 C CA . VAL A 1 97 ? -9.680 -3.533 -5.613 1.00 98.00 97 VAL A CA 1
ATOM 710 C C . VAL A 1 97 ? -8.964 -2.948 -6.835 1.00 98.00 97 VAL A C 1
ATOM 712 O O . VAL A 1 97 ? -8.417 -3.714 -7.624 1.00 98.00 97 VAL A O 1
ATOM 715 N N . SER A 1 98 ? -8.873 -1.617 -6.975 1.00 97.69 98 SER A N 1
ATOM 716 C CA . SER A 1 98 ? -8.087 -1.008 -8.056 1.00 97.69 98 SER A CA 1
ATOM 717 C C . SER A 1 98 ? -6.607 -1.396 -8.000 1.00 97.69 98 SER A C 1
ATOM 719 O O . SER A 1 98 ? -6.003 -1.546 -9.055 1.00 97.69 98 SER A O 1
ATOM 721 N N . ARG A 1 99 ? -6.048 -1.669 -6.808 1.00 98.31 99 ARG A N 1
ATOM 722 C CA . ARG A 1 99 ? -4.687 -2.213 -6.651 1.00 98.31 99 ARG A CA 1
ATOM 723 C C . ARG A 1 99 ? -4.512 -3.509 -7.445 1.00 98.31 99 ARG A C 1
ATOM 725 O O . ARG A 1 99 ? -3.532 -3.649 -8.169 1.00 98.31 99 ARG A O 1
ATOM 732 N N . GLU A 1 100 ? -5.472 -4.427 -7.315 1.00 98.31 100 GLU A N 1
ATOM 733 C CA . GLU A 1 100 ? -5.453 -5.728 -7.994 1.00 98.31 100 GLU A CA 1
ATOM 734 C C . GLU A 1 100 ? -5.630 -5.554 -9.503 1.00 98.31 100 GLU A C 1
ATOM 736 O O . GLU A 1 100 ? -4.870 -6.118 -10.276 1.00 98.31 100 GLU A O 1
ATOM 741 N N . ILE A 1 101 ? -6.575 -4.706 -9.926 1.00 98.19 101 ILE A N 1
ATOM 742 C CA . ILE A 1 101 ? -6.831 -4.446 -11.352 1.00 98.19 101 ILE A CA 1
ATOM 743 C C . ILE A 1 101 ? -5.599 -3.833 -12.028 1.00 98.19 101 ILE A C 1
ATOM 745 O O . ILE A 1 101 ? -5.298 -4.177 -13.166 1.00 98.19 101 ILE A O 1
ATOM 749 N N . ILE A 1 102 ? -4.887 -2.932 -11.343 1.00 98.44 102 ILE A N 1
ATOM 750 C CA . ILE A 1 102 ? -3.643 -2.343 -11.852 1.00 98.44 102 ILE A CA 1
ATOM 751 C C . ILE A 1 102 ? -2.574 -3.425 -11.995 1.00 98.44 102 ILE A C 1
ATOM 753 O O . ILE A 1 102 ? -1.957 -3.522 -13.054 1.00 98.44 102 ILE A O 1
ATOM 757 N N . ALA A 1 103 ? -2.383 -4.256 -10.965 1.00 98.50 103 ALA A N 1
ATOM 758 C CA . ALA A 1 103 ? -1.401 -5.334 -11.009 1.00 98.50 103 ALA A CA 1
ATOM 759 C C . ALA A 1 103 ? -1.689 -6.320 -12.159 1.00 98.50 103 ALA A C 1
ATOM 761 O O . ALA A 1 103 ? -0.799 -6.627 -12.955 1.00 98.50 103 ALA A O 1
ATOM 762 N N . ASP A 1 104 ? -2.948 -6.747 -12.288 1.00 98.19 104 ASP A N 1
ATOM 763 C CA . ASP A 1 104 ? -3.418 -7.670 -13.324 1.00 98.19 104 ASP A CA 1
ATOM 764 C C . ASP A 1 104 ? -3.348 -7.050 -14.727 1.00 98.19 104 ASP A C 1
ATOM 766 O O . ASP A 1 104 ? -2.959 -7.715 -15.685 1.00 98.19 104 ASP A O 1
ATOM 770 N N . GLY A 1 105 ? -3.702 -5.770 -14.862 1.00 98.00 105 GLY A N 1
ATOM 771 C CA . GLY A 1 105 ? -3.662 -5.044 -16.130 1.00 98.00 105 GLY A CA 1
ATOM 772 C C . GLY A 1 105 ? -2.239 -4.897 -16.663 1.00 98.00 105 GLY A C 1
ATOM 773 O O . GLY A 1 105 ? -1.981 -5.201 -17.828 1.00 98.00 105 GLY A O 1
ATOM 774 N N . VAL A 1 106 ? -1.297 -4.498 -15.803 1.00 98.44 106 VAL A N 1
ATOM 775 C CA . VAL A 1 106 ? 0.124 -4.402 -16.167 1.00 98.44 106 VAL A CA 1
ATOM 776 C C . VAL A 1 106 ? 0.696 -5.781 -16.498 1.00 98.44 106 VAL A C 1
ATOM 778 O O . VAL A 1 106 ? 1.410 -5.910 -17.491 1.00 98.44 106 VAL A O 1
ATOM 781 N N . GLU A 1 107 ? 0.352 -6.824 -15.733 1.00 98.00 107 GLU A N 1
ATOM 782 C CA . GLU A 1 107 ? 0.745 -8.203 -16.053 1.00 98.00 107 GLU A CA 1
ATOM 783 C C . GLU A 1 107 ? 0.220 -8.651 -17.420 1.00 98.00 107 GLU A C 1
ATOM 785 O O . GLU A 1 107 ? 0.989 -9.197 -18.216 1.00 98.00 107 GLU A O 1
ATOM 790 N N . ALA A 1 108 ? -1.063 -8.418 -17.701 1.00 98.06 108 ALA A N 1
ATOM 791 C CA . ALA A 1 108 ? -1.701 -8.837 -18.942 1.00 98.06 108 ALA A CA 1
ATOM 792 C C . ALA A 1 108 ? -1.035 -8.195 -20.164 1.00 98.06 108 ALA A C 1
ATOM 794 O O . ALA A 1 108 ? -0.720 -8.897 -21.125 1.00 98.06 108 ALA A O 1
ATOM 795 N N . VAL A 1 109 ? -0.757 -6.888 -20.105 1.00 97.88 109 VAL A N 1
ATOM 796 C CA . VAL A 1 109 ? -0.057 -6.171 -21.180 1.00 97.88 109 VAL A CA 1
ATOM 797 C C . VAL A 1 109 ? 1.383 -6.674 -21.303 1.00 97.88 109 VAL A C 1
ATOM 799 O O . VAL A 1 109 ? 1.803 -7.067 -22.390 1.00 97.88 109 VAL A O 1
ATOM 802 N N . ALA A 1 110 ? 2.138 -6.729 -20.203 1.00 97.12 110 ALA A N 1
ATOM 803 C CA . ALA A 1 110 ? 3.551 -7.100 -20.244 1.00 97.12 110 ALA A CA 1
ATOM 804 C C . ALA A 1 110 ? 3.779 -8.536 -20.742 1.00 97.12 110 ALA A C 1
ATOM 806 O O . ALA A 1 110 ? 4.665 -8.765 -21.565 1.00 97.12 110 ALA A O 1
ATOM 807 N N . ARG A 1 111 ? 2.967 -9.503 -20.288 1.00 95.94 111 ARG A N 1
ATOM 808 C CA . ARG A 1 111 ? 3.043 -10.894 -20.765 1.00 95.94 111 ARG A CA 1
ATOM 809 C C . ARG A 1 111 ? 2.472 -11.055 -22.164 1.00 95.94 111 ARG A C 1
ATOM 811 O O . ARG A 1 111 ? 3.077 -11.750 -22.972 1.00 95.94 111 ARG A O 1
ATOM 818 N N . GLY A 1 112 ? 1.335 -10.421 -22.452 1.00 95.81 112 GLY A N 1
ATOM 819 C CA . GLY A 1 112 ? 0.668 -10.515 -23.750 1.00 95.81 112 GLY A CA 1
ATOM 820 C C . GLY A 1 112 ? 1.513 -9.957 -24.895 1.00 95.81 112 GLY A C 1
ATOM 821 O O . GLY A 1 112 ? 1.537 -10.539 -25.976 1.00 95.81 112 GLY A O 1
ATOM 822 N N . HIS A 1 113 ? 2.259 -8.879 -24.642 1.00 95.75 113 HIS A N 1
ATOM 823 C CA . HIS A 1 113 ? 3.168 -8.271 -25.619 1.00 95.75 113 HIS A CA 1
ATOM 824 C C . HIS A 1 113 ? 4.628 -8.725 -25.485 1.00 95.75 113 HIS A C 1
ATOM 826 O O . HIS A 1 113 ? 5.464 -8.322 -26.293 1.00 95.75 113 HIS A O 1
ATOM 832 N N . ALA A 1 114 ? 4.922 -9.587 -24.506 1.00 95.81 114 ALA A N 1
ATOM 833 C CA . ALA A 1 114 ? 6.249 -10.128 -24.225 1.00 95.81 114 ALA A CA 1
ATOM 834 C C . ALA A 1 114 ? 7.330 -9.041 -24.073 1.00 95.81 114 ALA A C 1
ATOM 836 O O . ALA A 1 114 ? 8.373 -9.094 -24.722 1.00 95.81 114 ALA A O 1
ATOM 837 N N . TYR A 1 115 ? 7.085 -8.040 -23.227 1.00 97.25 115 TYR A N 1
ATOM 838 C CA . TYR A 1 115 ? 8.092 -7.014 -22.945 1.00 97.25 115 TYR A CA 1
ATOM 839 C C . TYR A 1 115 ? 9.282 -7.581 -22.161 1.00 97.25 115 TYR A C 1
ATOM 841 O O . TYR A 1 115 ? 9.141 -8.490 -21.343 1.00 97.25 115 TYR A O 1
ATOM 849 N N . ASP A 1 116 ? 10.460 -7.013 -22.408 1.00 97.06 116 ASP A N 1
ATOM 850 C CA . ASP A 1 116 ? 11.737 -7.457 -21.844 1.00 97.06 116 ASP A CA 1
ATOM 851 C C . ASP A 1 116 ? 12.024 -6.844 -20.473 1.00 97.06 116 ASP A C 1
ATOM 853 O O . ASP A 1 116 ? 12.729 -7.437 -19.659 1.00 97.06 116 ASP A O 1
ATOM 857 N N . ALA A 1 117 ? 11.497 -5.645 -20.233 1.00 95.38 117 ALA A N 1
ATOM 858 C CA . ALA A 1 117 ? 11.661 -4.877 -19.007 1.00 95.38 117 ALA A CA 1
ATOM 859 C C . ALA A 1 117 ? 10.513 -3.873 -18.843 1.00 95.38 117 ALA A C 1
ATOM 861 O O . ALA A 1 117 ? 9.733 -3.650 -19.775 1.00 95.38 117 ALA A O 1
ATOM 862 N N . LEU A 1 118 ? 10.423 -3.260 -17.660 1.00 95.75 118 LEU A N 1
ATOM 863 C CA . LEU A 1 118 ? 9.361 -2.321 -17.306 1.00 95.75 118 LEU A CA 1
ATOM 864 C C . LEU A 1 118 ? 9.874 -1.017 -16.693 1.00 95.75 118 LEU A C 1
ATOM 866 O O . LEU A 1 118 ? 10.761 -1.011 -15.845 1.00 95.75 118 LEU A O 1
ATOM 870 N N . VAL A 1 119 ? 9.220 0.089 -17.029 1.00 90.25 119 VAL A N 1
ATOM 871 C CA . VAL A 1 119 ? 9.240 1.312 -16.220 1.00 90.25 119 VAL A CA 1
ATOM 872 C C . VAL A 1 119 ? 7.812 1.583 -15.782 1.00 90.25 119 VAL A C 1
ATOM 874 O O . VAL A 1 119 ? 6.914 1.625 -16.619 1.00 90.25 119 VAL A O 1
ATOM 877 N N . THR A 1 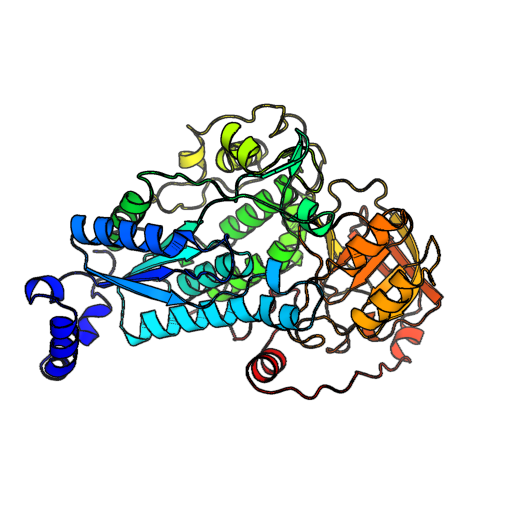120 ? 7.586 1.729 -14.481 1.00 93.62 120 THR A N 1
ATOM 878 C CA . THR A 1 120 ? 6.239 1.935 -13.939 1.00 93.62 120 THR A CA 1
ATOM 879 C C . THR A 1 120 ? 6.143 3.251 -13.185 1.00 93.62 120 THR A C 1
ATOM 881 O O . THR A 1 120 ? 6.980 3.525 -12.324 1.00 93.62 120 THR A O 1
ATOM 884 N N . PHE A 1 121 ? 5.083 4.008 -13.452 1.00 88.44 121 PHE A N 1
ATOM 885 C CA . PHE A 1 121 ? 4.787 5.296 -12.837 1.00 88.44 121 PHE A CA 1
ATOM 886 C C . PHE A 1 121 ? 3.490 5.229 -12.040 1.00 88.44 121 PHE A C 1
ATOM 888 O O . PHE A 1 121 ? 2.460 4.770 -12.543 1.00 88.44 121 PHE A O 1
ATOM 895 N N . ALA A 1 122 ? 3.525 5.726 -10.806 1.00 89.06 122 ALA A N 1
ATOM 896 C CA . ALA A 1 122 ? 2.360 5.770 -9.932 1.00 89.06 122 ALA A CA 1
ATOM 897 C C . ALA A 1 122 ? 2.377 7.008 -9.029 1.00 89.06 122 ALA A C 1
ATOM 899 O O . ALA A 1 122 ? 3.441 7.517 -8.679 1.00 89.06 122 ALA A O 1
ATOM 900 N N . GLY A 1 123 ? 1.194 7.462 -8.613 1.00 84.56 123 GLY A N 1
ATOM 901 C CA . GLY A 1 123 ? 1.036 8.659 -7.783 1.00 84.56 123 GLY A CA 1
ATOM 902 C C . GLY A 1 123 ? 0.000 8.492 -6.674 1.00 84.56 123 GLY A C 1
ATOM 903 O O . GLY A 1 123 ? 0.309 8.670 -5.499 1.00 84.56 123 GLY A O 1
ATOM 904 N N . CYS A 1 124 ? -1.236 8.122 -7.017 1.00 85.88 124 CYS A N 1
ATOM 905 C CA . CYS A 1 124 ? -2.301 7.919 -6.026 1.00 85.88 124 CYS A CA 1
ATOM 906 C C . CYS A 1 124 ? -2.120 6.626 -5.196 1.00 85.88 124 CYS A C 1
ATOM 908 O O . CYS A 1 124 ? -1.545 5.656 -5.689 1.00 85.88 124 CYS A O 1
ATOM 910 N N . ASP A 1 125 ? -2.671 6.574 -3.974 1.00 89.31 125 ASP A N 1
ATOM 911 C CA . ASP A 1 125 ? -2.381 5.560 -2.936 1.00 89.31 125 ASP A CA 1
ATOM 912 C C . ASP A 1 125 ? -2.321 4.119 -3.475 1.00 89.31 125 ASP A C 1
ATOM 914 O O . ASP A 1 125 ? -1.263 3.499 -3.475 1.00 89.31 125 ASP A O 1
ATOM 918 N N . LYS A 1 126 ? -3.420 3.605 -4.043 1.00 95.25 126 LYS A N 1
ATOM 919 C CA . LYS A 1 126 ? -3.510 2.202 -4.496 1.00 95.25 126 LYS A CA 1
ATOM 920 C C . LYS A 1 126 ? -2.736 1.910 -5.787 1.00 95.25 126 LYS A C 1
ATOM 922 O O . LYS A 1 126 ? -2.479 0.745 -6.091 1.00 95.25 126 LYS A O 1
ATOM 927 N N . THR A 1 127 ? -2.315 2.947 -6.514 1.00 95.25 127 THR A N 1
ATOM 928 C CA . THR A 1 127 ? -1.523 2.789 -7.742 1.00 95.25 127 THR A CA 1
ATOM 929 C C . THR A 1 127 ? -0.080 2.390 -7.452 1.00 95.25 127 THR A C 1
ATOM 931 O O . THR A 1 127 ? 0.470 1.567 -8.180 1.00 95.25 127 THR A O 1
ATOM 934 N N . LEU A 1 128 ? 0.503 2.895 -6.356 1.00 94.88 128 LEU A N 1
ATOM 935 C CA . LEU A 1 128 ? 1.863 2.564 -5.919 1.00 94.88 128 LEU A CA 1
ATOM 936 C C . LEU A 1 128 ? 2.036 1.047 -5.709 1.00 94.88 128 LEU A C 1
ATOM 938 O O . LEU A 1 128 ? 2.845 0.438 -6.413 1.00 94.88 128 LEU A O 1
ATOM 942 N N . PRO A 1 129 ? 1.270 0.395 -4.809 1.00 97.56 129 PRO A N 1
ATOM 943 C CA . PRO A 1 129 ? 1.407 -1.035 -4.595 1.00 97.56 129 PRO A CA 1
ATOM 944 C C . PRO A 1 129 ? 0.936 -1.853 -5.797 1.00 97.56 129 PRO A C 1
ATOM 946 O O . PRO A 1 129 ? 1.505 -2.911 -6.019 1.00 97.56 129 PRO A O 1
ATOM 949 N N . GLY A 1 130 ? -0.034 -1.387 -6.595 1.00 98.19 130 GLY A N 1
ATOM 950 C CA . GLY A 1 130 ? -0.456 -2.094 -7.812 1.00 98.19 130 GLY A CA 1
ATOM 951 C C . GLY A 1 130 ? 0.686 -2.248 -8.825 1.00 98.19 130 GLY A C 1
ATOM 952 O O . GLY A 1 130 ? 0.935 -3.348 -9.315 1.00 98.19 130 GLY A O 1
ATOM 953 N N . MET A 1 131 ? 1.440 -1.169 -9.069 1.00 97.69 131 MET A N 1
ATOM 954 C CA . MET A 1 131 ? 2.622 -1.201 -9.940 1.00 97.69 131 MET A CA 1
ATOM 955 C C . MET A 1 131 ? 3.741 -2.076 -9.360 1.00 97.69 131 MET A C 1
ATOM 957 O O . MET A 1 131 ? 4.274 -2.937 -10.059 1.00 97.69 131 MET A O 1
ATOM 961 N N . MET A 1 132 ? 4.054 -1.923 -8.068 1.00 97.38 132 MET A N 1
ATOM 962 C CA . MET A 1 132 ? 5.084 -2.739 -7.409 1.00 97.38 132 MET A CA 1
ATOM 963 C C . MET A 1 132 ? 4.722 -4.231 -7.398 1.00 97.38 132 MET A C 1
ATOM 965 O O . MET A 1 132 ? 5.586 -5.074 -7.631 1.00 97.38 132 MET A O 1
ATOM 969 N N . MET A 1 133 ? 3.448 -4.570 -7.176 1.00 98.62 133 MET A N 1
ATOM 970 C CA . MET A 1 133 ? 2.958 -5.946 -7.248 1.00 98.62 133 MET A CA 1
ATOM 971 C C . MET A 1 133 ? 3.174 -6.535 -8.645 1.00 98.62 133 MET A C 1
ATOM 973 O O . MET A 1 133 ? 3.737 -7.622 -8.751 1.00 98.62 133 MET A O 1
ATOM 977 N N . ALA A 1 134 ? 2.830 -5.804 -9.713 1.00 98.06 134 ALA A N 1
ATOM 978 C CA . ALA A 1 134 ? 3.079 -6.252 -11.084 1.00 98.06 134 ALA A CA 1
ATOM 979 C C . ALA A 1 134 ? 4.571 -6.490 -11.363 1.00 98.06 134 ALA A C 1
ATOM 981 O O . ALA A 1 134 ? 4.934 -7.536 -11.902 1.00 98.06 134 ALA A O 1
ATOM 982 N N . MET A 1 135 ? 5.446 -5.560 -10.958 1.00 96.12 135 MET A N 1
ATOM 983 C CA . MET A 1 135 ? 6.900 -5.692 -11.134 1.00 96.12 135 MET A CA 1
ATOM 984 C C . MET A 1 135 ? 7.431 -6.968 -10.471 1.00 96.12 135 MET A C 1
ATOM 986 O O . MET A 1 135 ? 8.144 -7.753 -11.096 1.00 96.12 135 MET A O 1
ATOM 990 N N . VAL A 1 136 ? 7.044 -7.216 -9.219 1.00 97.12 136 VAL A N 1
ATOM 991 C CA . VAL A 1 136 ? 7.482 -8.394 -8.454 1.00 97.12 136 VAL A CA 1
ATOM 992 C C . VAL A 1 136 ? 6.880 -9.688 -9.010 1.00 97.12 136 VAL A C 1
ATOM 994 O O . VAL A 1 136 ? 7.558 -10.721 -9.060 1.00 97.12 136 VAL A O 1
ATOM 997 N N . ARG A 1 137 ? 5.628 -9.646 -9.476 1.00 96.81 137 ARG A N 1
ATOM 998 C CA . ARG A 1 137 ? 4.936 -10.785 -10.089 1.00 96.81 137 ARG A CA 1
ATOM 999 C C . ARG A 1 137 ? 5.581 -11.209 -11.407 1.00 96.81 137 ARG A C 1
ATOM 1001 O O . ARG A 1 137 ? 5.762 -12.404 -11.648 1.00 96.81 137 ARG A O 1
ATOM 1008 N N . LEU A 1 138 ? 5.917 -10.238 -12.254 1.00 95.56 138 LEU A N 1
ATOM 1009 C CA . LEU A 1 138 ? 6.540 -10.452 -13.561 1.00 95.56 138 LEU A CA 1
ATOM 1010 C C . LEU A 1 138 ? 8.024 -10.791 -13.439 1.00 95.56 138 LEU A C 1
ATOM 1012 O O . LEU A 1 138 ? 8.532 -11.568 -14.241 1.00 95.56 138 LEU A O 1
ATOM 1016 N N . ASN A 1 139 ? 8.692 -10.239 -12.424 1.00 95.38 139 ASN A N 1
ATOM 1017 C CA . ASN A 1 139 ? 10.119 -10.405 -12.171 1.00 95.38 139 ASN A CA 1
ATOM 1018 C C . ASN A 1 139 ? 10.995 -10.109 -13.404 1.00 95.38 139 ASN A C 1
ATOM 1020 O O . ASN A 1 139 ? 12.004 -10.772 -13.637 1.00 95.38 139 ASN A O 1
ATOM 1024 N N . LEU A 1 140 ? 10.584 -9.118 -14.196 1.00 93.38 140 LEU A N 1
ATOM 1025 C CA . LEU A 1 140 ? 11.372 -8.539 -15.282 1.00 93.38 140 LEU A CA 1
ATOM 1026 C C . LEU A 1 140 ? 12.252 -7.411 -14.722 1.00 93.38 140 LEU A C 1
ATOM 1028 O O . LEU A 1 140 ? 11.861 -6.802 -13.722 1.00 93.38 140 LEU A O 1
ATOM 1032 N N . PRO A 1 141 ? 13.399 -7.080 -15.348 1.00 92.00 141 PRO A N 1
ATOM 1033 C CA . PRO A 1 141 ? 14.145 -5.871 -15.014 1.00 92.00 141 PRO A CA 1
ATOM 1034 C C . PRO A 1 141 ? 13.199 -4.674 -15.002 1.00 92.00 141 PRO A C 1
ATOM 1036 O O . PRO A 1 141 ? 12.437 -4.472 -15.950 1.00 92.00 141 PRO A O 1
ATOM 1039 N N . SER A 1 142 ? 13.181 -3.917 -13.907 1.00 90.19 142 SER A N 1
ATOM 1040 C CA . SER A 1 142 ? 12.176 -2.867 -13.772 1.00 90.19 142 SER A CA 1
ATOM 1041 C C . SER A 1 142 ? 12.583 -1.720 -12.865 1.00 90.19 142 SER A C 1
ATOM 1043 O O . SER A 1 142 ? 13.322 -1.916 -11.902 1.00 90.19 142 SER A O 1
ATOM 1045 N N . VAL A 1 143 ? 12.050 -0.536 -13.167 1.00 84.56 143 VAL A N 1
ATOM 1046 C CA . VAL A 1 143 ? 12.204 0.683 -12.366 1.00 84.56 143 VAL A CA 1
ATOM 1047 C C . VAL A 1 143 ? 10.828 1.193 -11.959 1.00 84.56 143 VAL A C 1
ATOM 1049 O O . VAL A 1 143 ? 9.937 1.337 -12.797 1.00 84.56 143 VAL A O 1
ATOM 1052 N N . PHE A 1 144 ? 10.671 1.494 -10.671 1.00 87.31 144 PHE A N 1
ATOM 1053 C CA . PHE A 1 144 ? 9.503 2.191 -10.145 1.00 87.31 144 PHE A CA 1
ATOM 1054 C C . PHE A 1 144 ? 9.817 3.679 -9.980 1.00 87.31 144 PHE A C 1
ATOM 1056 O O . PHE A 1 144 ? 10.827 4.024 -9.366 1.00 87.31 144 PHE A O 1
ATOM 1063 N N . VAL A 1 145 ? 8.934 4.548 -10.471 1.00 80.56 145 VAL A N 1
ATOM 1064 C CA . VAL A 1 145 ? 9.037 6.001 -10.311 1.00 80.56 145 VAL A CA 1
ATOM 1065 C C . VAL A 1 145 ? 7.765 6.533 -9.655 1.00 80.56 145 VAL A C 1
ATOM 1067 O O . VAL A 1 145 ? 6.647 6.306 -10.123 1.00 80.56 145 VAL A O 1
ATOM 1070 N N . TYR A 1 146 ? 7.940 7.250 -8.546 1.00 82.12 146 TYR A N 1
ATOM 1071 C CA . TYR A 1 146 ? 6.851 7.943 -7.866 1.00 82.12 146 TYR A CA 1
ATOM 1072 C C . TYR A 1 146 ? 6.613 9.314 -8.504 1.00 82.12 146 TYR A C 1
ATOM 1074 O O . TYR A 1 146 ? 7.558 10.072 -8.687 1.00 82.12 146 TYR A O 1
ATOM 1082 N N . GLY A 1 147 ? 5.351 9.665 -8.763 1.00 68.19 147 GLY A N 1
ATOM 1083 C CA . GLY A 1 147 ? 4.958 10.939 -9.381 1.00 68.19 147 GLY A CA 1
ATOM 1084 C C . GLY A 1 147 ? 5.175 12.200 -8.538 1.00 68.19 147 GLY A C 1
ATOM 1085 O O . GLY A 1 147 ? 4.864 13.294 -8.999 1.00 68.19 147 GLY A O 1
ATOM 1086 N N . GLY A 1 148 ? 5.677 12.067 -7.310 1.00 66.94 148 GLY A N 1
ATOM 1087 C CA . GLY A 1 148 ? 5.911 13.187 -6.405 1.00 66.94 148 GLY A CA 1
ATOM 1088 C C . GLY A 1 148 ? 4.701 13.532 -5.535 1.00 66.94 148 GLY A C 1
ATOM 1089 O O . GLY A 1 148 ? 3.549 13.227 -5.841 1.00 66.94 148 GLY A O 1
ATOM 1090 N N . ALA A 1 149 ? 4.973 14.145 -4.382 1.00 59.09 149 ALA A N 1
ATOM 1091 C CA . ALA A 1 149 ? 3.923 14.631 -3.496 1.00 59.09 149 ALA A CA 1
ATOM 1092 C C . ALA A 1 149 ? 3.383 15.972 -4.006 1.00 59.09 149 ALA A C 1
ATOM 1094 O O . ALA A 1 149 ? 4.156 16.838 -4.415 1.00 59.09 149 ALA A O 1
ATOM 1095 N N . ALA A 1 150 ? 2.065 16.167 -3.923 1.00 55.00 150 ALA A N 1
ATOM 1096 C CA . ALA A 1 150 ? 1.474 17.472 -4.186 1.00 55.00 150 ALA A CA 1
ATOM 1097 C C . ALA A 1 150 ? 2.034 18.507 -3.198 1.00 55.00 150 ALA A C 1
ATOM 1099 O O . ALA A 1 150 ? 2.082 18.261 -1.986 1.00 55.00 150 ALA A O 1
ATOM 1100 N N . LEU A 1 151 ? 2.438 19.668 -3.713 1.00 55.09 151 LEU A N 1
ATOM 1101 C CA . LEU A 1 151 ? 2.779 20.805 -2.867 1.00 55.09 151 LEU A CA 1
ATOM 1102 C C . LEU A 1 151 ? 1.520 21.272 -2.114 1.00 55.09 151 LEU A C 1
ATOM 1104 O O . LEU A 1 151 ? 0.422 21.224 -2.677 1.00 55.09 151 LEU A O 1
ATOM 1108 N N . PRO A 1 152 ? 1.646 21.695 -0.844 1.00 52.59 152 PRO A N 1
ATOM 1109 C CA . PRO A 1 152 ? 0.513 22.245 -0.117 1.00 52.59 152 PRO A CA 1
ATOM 1110 C C . PRO A 1 152 ? 0.024 23.525 -0.798 1.00 52.59 152 PRO A C 1
ATOM 1112 O O . PRO A 1 152 ? 0.821 24.329 -1.286 1.00 52.59 152 PRO A O 1
ATOM 1115 N N . GLY A 1 153 ? -1.292 23.726 -0.796 1.00 44.47 153 GLY A N 1
ATOM 1116 C CA . GLY A 1 153 ? -1.878 25.016 -1.144 1.00 44.47 153 GLY A CA 1
ATOM 1117 C C . GLY A 1 153 ? -1.623 26.037 -0.035 1.00 44.47 153 GLY A C 1
ATOM 1118 O O . GLY A 1 153 ? -1.289 25.672 1.093 1.00 44.47 153 GLY A O 1
ATOM 1119 N N . LYS A 1 154 ? -1.820 27.325 -0.327 1.00 41.66 154 LYS A N 1
ATOM 1120 C CA . LYS A 1 154 ? -1.831 28.383 0.694 1.00 41.66 154 LYS A CA 1
ATOM 1121 C C . LYS A 1 154 ? -3.243 28.926 0.863 1.00 41.66 154 LYS A C 1
ATOM 1123 O O . LYS A 1 154 ? -3.831 29.411 -0.098 1.00 41.66 154 LYS A O 1
ATOM 1128 N N . TRP A 1 155 ? -3.760 28.905 2.091 1.00 35.56 155 TRP A N 1
ATOM 1129 C CA . TRP A 1 155 ? -5.034 29.532 2.451 1.00 35.56 155 TRP A CA 1
ATOM 1130 C C . TRP A 1 155 ? -4.848 30.420 3.684 1.00 35.56 155 TRP A C 1
ATOM 1132 O O . TRP A 1 155 ? -4.358 29.962 4.714 1.00 35.56 155 TRP A O 1
ATOM 1142 N N . GLN A 1 156 ? -5.188 31.710 3.569 1.00 37.06 156 GLN A N 1
ATOM 1143 C CA . GLN A 1 156 ? -5.044 32.713 4.644 1.00 37.06 156 GLN A CA 1
ATOM 1144 C C . GLN A 1 156 ? -3.652 32.727 5.317 1.00 37.06 156 GLN A C 1
ATOM 1146 O O . GLN A 1 156 ? -3.526 32.856 6.533 1.00 37.06 156 GLN A O 1
ATOM 1151 N N . GLY A 1 157 ? -2.590 32.563 4.522 1.00 45.22 157 GLY A N 1
ATOM 1152 C CA . GLY A 1 157 ? -1.207 32.568 5.014 1.00 45.22 157 GLY A CA 1
ATOM 1153 C C . GLY A 1 157 ? -0.742 31.269 5.688 1.00 45.22 157 GLY A C 1
ATOM 1154 O O . GLY A 1 157 ? 0.355 31.254 6.241 1.00 45.22 157 GLY A O 1
ATOM 1155 N N . ARG A 1 158 ? -1.529 30.183 5.639 1.00 43.12 158 ARG A N 1
ATOM 1156 C CA . ARG A 1 158 ? -1.162 28.855 6.165 1.00 43.12 158 ARG A CA 1
ATOM 1157 C C . ARG A 1 158 ? -1.088 27.809 5.051 1.00 43.12 158 ARG A C 1
ATOM 1159 O O . ARG A 1 158 ? -1.871 27.859 4.103 1.00 43.12 158 ARG A O 1
ATOM 1166 N N . ASP A 1 159 ? -0.170 26.856 5.202 1.00 48.00 159 ASP A N 1
ATOM 1167 C CA . ASP A 1 159 ? -0.066 25.682 4.328 1.00 48.00 159 ASP A CA 1
ATOM 1168 C C . ASP A 1 159 ? -1.253 24.733 4.584 1.00 48.00 159 ASP A C 1
ATOM 1170 O O . ASP A 1 159 ? -1.504 24.333 5.725 1.00 48.00 159 ASP A O 1
ATOM 1174 N N . VAL A 1 160 ? -1.966 24.356 3.519 1.00 45.66 160 VAL A N 1
ATOM 1175 C CA . VAL A 1 160 ? -3.122 23.444 3.538 1.00 45.66 160 VAL A CA 1
ATOM 1176 C C . VAL A 1 160 ? -2.905 22.250 2.602 1.00 45.66 160 VAL A C 1
ATOM 1178 O O . VAL A 1 160 ? -2.366 22.376 1.504 1.00 45.66 160 VAL A O 1
ATOM 1181 N N . THR A 1 161 ? -3.313 21.062 3.041 1.00 56.81 161 THR A N 1
ATOM 1182 C CA . THR A 1 161 ? -3.163 19.774 2.342 1.00 56.81 161 THR A CA 1
ATOM 1183 C C . THR A 1 161 ? -4.517 19.148 2.014 1.00 56.81 161 THR A C 1
ATOM 1185 O O . THR A 1 161 ? -5.549 19.647 2.448 1.00 56.81 161 THR A O 1
ATOM 1188 N N . VAL A 1 162 ? -4.534 18.001 1.317 1.00 52.00 162 VAL A N 1
ATOM 1189 C CA . VAL A 1 162 ? -5.778 17.250 1.056 1.00 52.00 162 VAL A CA 1
ATOM 1190 C C . VAL A 1 162 ? -6.552 16.941 2.349 1.00 52.00 162 VAL A C 1
ATOM 1192 O O . VAL A 1 162 ? -7.778 17.022 2.358 1.00 52.00 162 VAL A O 1
ATOM 1195 N N . LEU A 1 163 ? -5.854 16.661 3.459 1.00 50.50 163 LEU A N 1
ATOM 1196 C CA . LEU A 1 163 ? -6.482 16.472 4.772 1.00 50.50 163 LEU A CA 1
ATOM 1197 C C . LEU A 1 163 ? -7.229 17.731 5.224 1.00 50.50 163 LEU A C 1
ATOM 1199 O O . LEU A 1 163 ? -8.382 17.644 5.630 1.00 50.50 163 LEU A O 1
ATOM 1203 N N . ASP A 1 164 ? -6.594 18.893 5.085 1.00 48.19 164 ASP A N 1
ATOM 1204 C CA . ASP A 1 164 ? -7.200 20.176 5.434 1.00 48.19 164 ASP A CA 1
ATOM 1205 C C . ASP A 1 164 ? -8.346 20.521 4.457 1.00 48.19 164 ASP A C 1
ATOM 1207 O O . ASP A 1 164 ? -9.325 21.138 4.862 1.00 48.19 164 ASP A O 1
ATOM 1211 N N . THR A 1 165 ? -8.303 20.045 3.199 1.00 42.78 165 THR A N 1
ATOM 1212 C CA . THR A 1 165 ? -9.399 20.245 2.228 1.00 42.78 165 THR A CA 1
ATOM 1213 C C . THR A 1 165 ? -10.644 19.396 2.473 1.00 42.78 165 THR A C 1
ATOM 1215 O O . THR A 1 165 ? -11.744 19.820 2.123 1.00 42.78 165 THR A O 1
ATOM 1218 N N . TYR A 1 166 ? -10.496 18.235 3.120 1.00 42.91 166 TYR A N 1
ATOM 1219 C CA . TYR A 1 166 ? -11.633 17.476 3.653 1.00 42.91 166 TYR A CA 1
ATOM 1220 C C . TYR A 1 166 ? -12.285 18.166 4.859 1.00 42.91 166 TYR A C 1
ATOM 1222 O O . TYR A 1 166 ? -13.419 17.840 5.209 1.00 42.91 166 TYR A O 1
ATOM 1230 N N . GLU A 1 167 ? -11.594 19.142 5.454 1.00 42.81 167 GLU A N 1
ATOM 1231 C CA . GLU A 1 167 ? -12.083 19.982 6.547 1.00 42.81 167 GLU A CA 1
ATOM 1232 C C . GLU A 1 167 ? -12.451 21.421 6.082 1.00 42.81 167 GLU A C 1
ATOM 1234 O O . GLU A 1 167 ? -13.193 22.094 6.793 1.00 42.81 167 GLU A O 1
ATOM 1239 N N . ALA A 1 168 ? -12.046 21.875 4.879 1.00 33.94 168 ALA A N 1
ATOM 1240 C CA . ALA A 1 168 ? -12.493 23.112 4.202 1.00 33.94 168 ALA A CA 1
ATOM 1241 C C . ALA A 1 168 ? -12.007 23.216 2.723 1.00 33.94 168 ALA A C 1
ATOM 1243 O O . ALA A 1 168 ? -10.813 23.172 2.453 1.00 33.94 168 ALA A O 1
ATOM 1244 N N . VAL A 1 169 ? -12.904 23.416 1.745 1.00 28.31 169 VAL A N 1
ATOM 1245 C CA . VAL A 1 169 ? -12.654 23.240 0.284 1.00 28.31 169 VAL A CA 1
ATOM 1246 C C . VAL A 1 169 ? -12.075 24.474 -0.472 1.00 28.31 169 VAL A C 1
ATOM 1248 O O . VAL A 1 169 ? -12.669 25.546 -0.409 1.00 28.31 169 VAL A O 1
ATOM 1251 N N . GLY A 1 170 ? -11.027 24.251 -1.308 1.00 27.28 170 GLY A N 1
ATOM 1252 C CA . GLY A 1 170 ? -10.606 24.999 -2.540 1.00 27.28 170 GLY A CA 1
ATOM 1253 C C . GLY A 1 170 ? -9.415 25.990 -2.406 1.00 27.28 170 GLY A C 1
ATOM 1254 O O . GLY A 1 170 ? -9.362 26.699 -1.416 1.00 27.28 170 GLY A O 1
ATOM 1255 N N . ALA A 1 171 ? -8.427 26.187 -3.309 1.00 28.14 171 ALA A N 1
ATOM 1256 C CA . ALA A 1 171 ? -8.043 25.688 -4.646 1.00 28.14 171 ALA A CA 1
ATOM 1257 C C . ALA A 1 171 ? -6.558 26.084 -4.977 1.00 28.14 171 ALA A C 1
ATOM 1259 O O . ALA A 1 171 ? -5.947 26.840 -4.226 1.00 28.14 171 ALA A O 1
ATOM 1260 N N . VAL A 1 172 ? -6.061 25.661 -6.158 1.00 31.11 172 VAL A N 1
ATOM 1261 C CA . VAL A 1 172 ? -4.890 26.127 -6.966 1.00 31.11 172 VAL A CA 1
ATOM 1262 C C . VAL A 1 172 ? -3.667 25.193 -7.050 1.00 31.11 172 VAL A C 1
ATOM 1264 O O . VAL A 1 172 ? -2.884 25.030 -6.121 1.00 31.11 172 VAL A O 1
ATOM 1267 N N . LEU A 1 173 ? -3.505 24.645 -8.260 1.00 30.78 173 LEU A N 1
ATOM 1268 C CA . LEU A 1 173 ? -2.315 24.004 -8.818 1.00 30.78 173 LEU A CA 1
ATOM 1269 C C . LEU A 1 173 ? -1.476 25.064 -9.554 1.00 30.78 173 LEU A C 1
ATOM 1271 O O . LEU A 1 173 ? -2.011 25.761 -10.414 1.00 30.78 173 LEU A O 1
ATOM 1275 N N . ALA A 1 174 ? -0.177 25.140 -9.265 1.00 30.91 174 ALA A N 1
ATOM 1276 C CA . ALA A 1 174 ? 0.821 25.870 -10.051 1.00 30.91 174 ALA A CA 1
ATOM 1277 C C . ALA A 1 174 ? 2.100 25.017 -10.063 1.00 30.91 174 ALA A C 1
ATOM 1279 O O . ALA A 1 174 ? 2.766 24.884 -9.038 1.00 30.91 174 ALA A O 1
ATOM 1280 N N . GLY A 1 175 ? 2.328 24.316 -11.174 1.00 32.19 175 GLY A N 1
ATOM 1281 C CA . GLY A 1 175 ? 3.376 23.307 -11.326 1.00 32.19 175 GLY A CA 1
ATOM 1282 C C . GLY A 1 175 ? 4.728 23.864 -11.768 1.00 32.19 175 GLY A C 1
ATOM 1283 O O . GLY A 1 175 ? 4.798 24.995 -12.232 1.00 32.19 175 GLY A O 1
ATOM 1284 N N . ASP A 1 176 ? 5.754 23.019 -11.605 1.00 33.47 176 ASP A N 1
ATOM 1285 C CA . ASP A 1 176 ? 6.947 22.864 -12.461 1.00 33.47 176 ASP A CA 1
ATOM 1286 C C . ASP A 1 176 ? 7.787 21.652 -11.970 1.00 33.47 176 ASP A C 1
ATOM 1288 O O . ASP A 1 176 ? 7.907 21.458 -10.758 1.00 33.47 176 ASP A O 1
ATOM 1292 N N . MET A 1 177 ? 8.382 20.832 -12.864 1.00 31.03 177 MET A N 1
ATOM 1293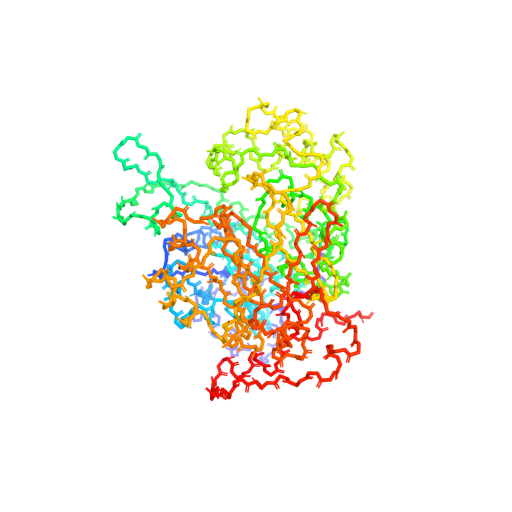 C CA . MET A 1 177 ? 9.424 19.824 -12.518 1.00 31.03 177 MET A CA 1
ATOM 1294 C C . MET A 1 177 ? 10.328 19.392 -13.712 1.00 31.03 177 MET A C 1
ATOM 1296 O O . MET A 1 177 ? 9.909 19.494 -14.861 1.00 31.03 177 MET A O 1
ATOM 1300 N N . LYS A 1 178 ? 11.582 18.951 -13.430 1.00 36.72 178 LYS A N 1
ATOM 1301 C CA . LYS A 1 178 ? 12.772 18.813 -14.329 1.00 36.72 178 LYS A CA 1
ATOM 1302 C C . LYS A 1 178 ? 13.372 17.379 -14.442 1.00 36.72 178 LYS A C 1
ATOM 1304 O O . LYS A 1 178 ? 13.276 16.613 -13.495 1.00 36.72 178 LYS A O 1
ATOM 1309 N N . GLU A 1 179 ? 14.104 17.131 -15.547 1.00 37.16 179 GLU A N 1
ATOM 1310 C CA . GLU A 1 179 ? 15.258 16.228 -15.883 1.00 37.16 179 GLU A CA 1
ATOM 1311 C C . GLU A 1 179 ? 15.371 14.759 -15.383 1.00 37.16 179 GLU A C 1
ATOM 1313 O O . GLU A 1 179 ? 16.065 13.964 -16.027 1.00 37.16 179 GLU A O 1
ATOM 1318 N N . ASP A 1 180 ? 14.726 14.344 -14.292 1.00 42.50 180 ASP A N 1
ATOM 1319 C CA . ASP A 1 180 ? 14.961 13.019 -13.685 1.00 42.50 180 ASP A CA 1
ATOM 1320 C C . ASP A 1 180 ? 14.273 11.844 -14.416 1.00 42.50 180 ASP A C 1
ATOM 1322 O O . ASP A 1 180 ? 14.774 10.716 -14.375 1.00 42.50 180 ASP A O 1
ATOM 1326 N N . ASP A 1 181 ? 13.198 12.073 -15.174 1.00 45.22 181 ASP A N 1
ATOM 1327 C CA . ASP A 1 181 ? 12.477 10.994 -15.874 1.00 45.22 181 ASP A CA 1
ATOM 1328 C C . ASP A 1 181 ? 13.281 10.385 -17.034 1.00 45.22 181 ASP A C 1
ATOM 1330 O O . ASP A 1 181 ? 13.211 9.180 -17.304 1.00 45.22 181 ASP A O 1
ATOM 1334 N N . CYS A 1 182 ? 14.130 11.190 -17.682 1.00 50.41 182 CYS A N 1
ATOM 1335 C CA . CYS A 1 182 ? 15.076 10.707 -18.689 1.00 50.41 182 CYS A CA 1
ATOM 1336 C C . CYS A 1 182 ? 16.091 9.714 -18.092 1.00 50.41 182 CYS A C 1
ATOM 1338 O O . CYS A 1 182 ? 16.525 8.790 -18.790 1.00 50.41 182 CYS A O 1
ATOM 1340 N N . LYS A 1 183 ? 16.435 9.846 -16.799 1.00 59.19 183 LYS A N 1
ATOM 1341 C CA . LYS A 1 183 ? 17.327 8.901 -16.106 1.00 59.19 183 LYS A CA 1
ATOM 1342 C C . LYS A 1 183 ? 16.649 7.556 -15.884 1.00 59.19 183 LYS A C 1
ATOM 1344 O O . LYS A 1 183 ? 17.309 6.537 -16.060 1.00 59.19 183 LYS A O 1
ATOM 1349 N N . ALA A 1 184 ? 15.349 7.511 -15.580 1.00 54.44 184 ALA A N 1
ATOM 1350 C CA . ALA A 1 184 ? 14.629 6.245 -15.400 1.00 54.44 184 ALA A CA 1
ATOM 1351 C C . ALA A 1 184 ? 14.723 5.350 -16.651 1.00 54.44 184 ALA A C 1
ATOM 1353 O O . ALA A 1 184 ? 14.983 4.148 -16.545 1.00 54.44 184 ALA A O 1
ATOM 1354 N N . GLY A 1 185 ? 14.611 5.957 -17.841 1.00 57.28 185 GLY A N 1
ATOM 1355 C CA . GLY A 1 185 ? 14.785 5.261 -19.116 1.00 57.28 185 GLY A CA 1
ATOM 1356 C C . GLY A 1 185 ? 16.203 4.722 -19.350 1.00 57.28 185 GLY A C 1
ATOM 1357 O O . GLY A 1 185 ? 16.369 3.643 -19.911 1.00 57.28 185 GLY A O 1
ATOM 1358 N N . GLN A 1 186 ? 17.237 5.412 -18.868 1.00 65.81 186 GLN A N 1
ATOM 1359 C CA . GLN A 1 186 ? 18.622 4.925 -18.937 1.00 65.81 186 GLN A CA 1
ATOM 1360 C C . GLN A 1 186 ? 18.889 3.828 -17.896 1.00 65.81 186 GLN A C 1
ATOM 1362 O O . GLN A 1 186 ? 19.547 2.829 -18.195 1.00 65.81 186 GLN A O 1
ATOM 1367 N N . VAL A 1 187 ? 18.339 3.977 -16.687 1.00 68.69 187 VAL A N 1
ATOM 1368 C CA . VAL A 1 187 ? 18.479 3.009 -15.592 1.00 68.69 187 VAL A CA 1
ATOM 1369 C C . VAL A 1 187 ? 17.884 1.662 -15.990 1.00 68.69 187 VAL A C 1
ATOM 1371 O O . VAL A 1 187 ? 18.569 0.654 -15.849 1.00 68.69 187 VAL A O 1
ATOM 1374 N N . VAL A 1 188 ? 16.672 1.613 -16.559 1.00 72.75 188 VAL A N 1
ATOM 1375 C CA . VAL A 1 188 ? 16.070 0.328 -16.966 1.00 72.75 188 VAL A CA 1
ATOM 1376 C C . VAL A 1 188 ? 16.898 -0.389 -18.040 1.00 72.75 188 VAL A C 1
ATOM 1378 O O . VAL A 1 188 ? 17.051 -1.610 -17.991 1.00 72.75 188 VAL A O 1
ATOM 1381 N N . MET A 1 189 ? 17.516 0.357 -18.962 1.00 82.44 189 MET A N 1
ATOM 1382 C CA . MET A 1 189 ? 18.396 -0.216 -19.985 1.00 82.44 189 MET A CA 1
ATOM 1383 C C . MET A 1 189 ? 19.708 -0.748 -19.394 1.00 82.44 189 MET A C 1
ATOM 1385 O O . MET A 1 189 ? 20.245 -1.740 -19.890 1.00 82.44 189 MET A O 1
ATOM 1389 N N . ASN A 1 190 ? 20.208 -0.145 -18.312 1.00 71.31 190 ASN A N 1
ATOM 1390 C CA . ASN A 1 190 ? 21.331 -0.690 -17.549 1.00 71.31 190 ASN A CA 1
ATOM 1391 C C . ASN A 1 190 ? 20.924 -1.944 -16.764 1.00 71.31 190 ASN A C 1
ATOM 1393 O O . ASN A 1 190 ? 21.658 -2.933 -16.783 1.00 71.31 190 ASN A O 1
ATOM 1397 N N . LEU A 1 191 ? 19.731 -1.951 -16.157 1.00 76.31 191 LEU A N 1
ATOM 1398 C CA . LEU A 1 191 ? 19.212 -3.120 -15.442 1.00 76.31 191 LEU A CA 1
ATOM 1399 C C . LEU A 1 191 ? 19.038 -4.332 -16.362 1.00 76.31 191 LEU A C 1
ATOM 1401 O O . LEU A 1 191 ? 19.335 -5.455 -15.966 1.00 76.31 191 LEU A O 1
ATOM 1405 N N . LEU A 1 192 ? 18.619 -4.114 -17.610 1.00 82.25 192 LEU A N 1
ATOM 1406 C CA . LEU A 1 192 ? 18.498 -5.178 -18.607 1.00 82.25 192 LEU A CA 1
ATOM 1407 C C . LEU A 1 192 ? 19.845 -5.867 -18.914 1.00 82.25 192 LEU A C 1
ATOM 1409 O O . LEU A 1 192 ? 19.877 -7.050 -19.262 1.00 82.25 192 LEU A O 1
ATOM 1413 N N . LYS A 1 193 ? 20.969 -5.145 -18.798 1.00 79.88 193 LYS A N 1
ATOM 1414 C CA . LYS A 1 193 ? 22.302 -5.708 -19.058 1.00 79.88 193 LYS A CA 1
ATOM 1415 C C . LYS A 1 193 ? 22.720 -6.670 -17.953 1.00 79.88 193 LYS A C 1
ATOM 1417 O O . LYS A 1 193 ? 23.045 -7.813 -18.287 1.00 79.88 193 LYS A O 1
ATOM 1422 N N . ASP A 1 194 ? 22.712 -6.204 -16.701 1.00 77.94 194 ASP A N 1
ATOM 1423 C CA . ASP A 1 194 ? 23.196 -6.966 -15.536 1.00 77.94 194 ASP A CA 1
ATOM 1424 C C . ASP A 1 194 ? 22.649 -6.483 -14.173 1.00 77.94 194 ASP A C 1
ATOM 1426 O O . ASP A 1 194 ? 23.267 -6.671 -13.131 1.00 77.94 194 ASP A O 1
ATOM 1430 N N . GLY A 1 195 ? 21.495 -5.814 -14.153 1.00 74.06 195 GLY A N 1
ATOM 1431 C CA . GLY A 1 195 ? 20.908 -5.325 -12.905 1.00 74.06 195 GLY A CA 1
ATOM 1432 C C . GLY A 1 195 ? 20.109 -6.381 -12.139 1.00 74.06 195 GLY A C 1
ATOM 1433 O O . GLY A 1 195 ? 19.758 -7.432 -12.693 1.00 74.06 195 GLY A O 1
ATOM 1434 N N . PRO A 1 196 ? 19.779 -6.100 -10.867 1.00 81.69 196 PRO A N 1
ATOM 1435 C CA . PRO A 1 196 ? 18.930 -6.968 -10.063 1.00 81.69 196 PRO A CA 1
ATOM 1436 C C . PRO A 1 196 ? 17.485 -6.997 -10.568 1.00 81.69 196 PRO A C 1
ATOM 1438 O O . PRO A 1 196 ? 16.927 -5.987 -11.002 1.00 81.69 196 PRO A O 1
ATOM 1441 N N . LEU A 1 197 ? 16.860 -8.166 -10.465 1.00 89.62 197 LEU A N 1
ATOM 1442 C CA . LEU A 1 197 ? 15.437 -8.352 -10.710 1.00 89.62 197 LEU A CA 1
ATOM 1443 C C . LEU A 1 197 ? 14.617 -7.994 -9.458 1.00 89.62 197 LEU A C 1
ATOM 1445 O O . LEU A 1 197 ? 15.115 -8.097 -8.333 1.00 89.62 197 LEU A O 1
ATOM 1449 N N . PRO A 1 198 ? 13.326 -7.645 -9.608 1.00 91.25 198 PRO A N 1
ATOM 1450 C CA . PRO A 1 198 ? 12.455 -7.291 -8.488 1.00 91.25 198 PRO A CA 1
ATOM 1451 C C . PRO A 1 198 ? 12.456 -8.287 -7.326 1.00 91.25 198 PRO A C 1
ATOM 1453 O O . PRO A 1 198 ? 12.500 -7.866 -6.176 1.00 91.25 198 PRO A O 1
ATOM 1456 N N . ARG A 1 199 ? 12.455 -9.602 -7.582 1.00 94.50 199 ARG A N 1
ATOM 1457 C CA . ARG A 1 199 ? 12.465 -10.621 -6.512 1.00 94.50 199 ARG A CA 1
ATOM 1458 C C . ARG A 1 199 ? 13.811 -10.774 -5.807 1.00 94.50 199 ARG A C 1
ATOM 1460 O O . ARG A 1 199 ? 13.862 -11.374 -4.740 1.00 94.50 199 ARG A O 1
ATOM 1467 N N . GLU A 1 200 ? 14.885 -10.242 -6.376 1.00 90.50 200 GLU A N 1
ATOM 1468 C CA . GLU A 1 200 ? 16.193 -10.192 -5.715 1.00 90.50 200 GLU A CA 1
ATOM 1469 C C . GLU A 1 200 ? 16.295 -8.989 -4.778 1.00 90.50 200 GLU A C 1
ATOM 1471 O O . GLU A 1 200 ? 16.947 -9.063 -3.741 1.00 90.50 200 GLU A O 1
ATOM 1476 N N . LEU A 1 201 ? 15.596 -7.902 -5.115 1.00 86.81 201 LEU A N 1
ATOM 1477 C CA . LEU A 1 201 ? 15.457 -6.723 -4.261 1.00 86.81 201 LEU A CA 1
ATOM 1478 C C . LEU A 1 201 ? 14.444 -6.973 -3.138 1.00 86.81 201 LEU A C 1
ATOM 1480 O O . LEU A 1 201 ? 14.689 -6.629 -1.983 1.00 86.81 201 LEU A O 1
ATOM 1484 N N . VAL A 1 202 ? 13.313 -7.609 -3.464 1.00 94.94 202 VAL A N 1
ATOM 1485 C CA . VAL A 1 202 ? 12.232 -7.909 -2.520 1.00 94.94 202 VAL A CA 1
ATOM 1486 C C . VAL A 1 202 ? 12.549 -9.184 -1.749 1.00 94.94 202 VAL A C 1
ATOM 1488 O O . VAL A 1 202 ? 12.103 -10.283 -2.064 1.00 94.94 202 VAL A O 1
ATOM 1491 N N . THR A 1 203 ? 13.316 -9.006 -0.683 1.00 96.94 203 THR A N 1
ATOM 1492 C CA . THR A 1 203 ? 13.638 -10.034 0.311 1.00 96.94 203 THR A CA 1
ATOM 1493 C C . THR A 1 203 ? 12.896 -9.789 1.621 1.00 96.94 203 THR A C 1
ATOM 1495 O O . THR A 1 203 ? 12.420 -8.683 1.888 1.00 96.94 203 THR A O 1
ATOM 1498 N N . LYS A 1 204 ? 12.871 -10.785 2.517 1.00 97.62 204 LYS A N 1
ATOM 1499 C CA . LYS A 1 204 ? 12.331 -10.598 3.874 1.00 97.62 204 LYS A CA 1
ATOM 1500 C C . LYS A 1 204 ? 12.989 -9.415 4.600 1.00 97.62 204 LYS A C 1
ATOM 1502 O O . LYS A 1 204 ? 12.278 -8.643 5.233 1.00 97.62 204 LYS A O 1
ATOM 1507 N N . LYS A 1 205 ? 14.311 -9.244 4.478 1.00 98.06 205 LYS A N 1
ATOM 1508 C CA . LYS A 1 205 ? 15.042 -8.119 5.084 1.00 98.06 205 LYS A CA 1
ATOM 1509 C C . LYS A 1 205 ? 14.605 -6.775 4.495 1.00 98.06 205 LYS A C 1
ATOM 1511 O O . LYS A 1 205 ? 14.297 -5.862 5.251 1.00 98.06 205 LYS A O 1
ATOM 1516 N N . SER A 1 206 ? 14.469 -6.678 3.170 1.00 96.81 206 SER A N 1
ATOM 1517 C CA . SER A 1 206 ? 13.988 -5.449 2.519 1.00 96.81 206 SER A CA 1
ATOM 1518 C C . SER A 1 206 ? 12.550 -5.084 2.928 1.00 96.81 206 SER A C 1
ATOM 1520 O O . SER A 1 206 ? 12.238 -3.915 3.137 1.00 96.81 206 SER A O 1
ATOM 1522 N N . LEU A 1 207 ? 11.681 -6.085 3.126 1.00 98.31 207 LEU A N 1
ATOM 1523 C CA . LEU A 1 207 ? 10.309 -5.891 3.604 1.00 98.31 207 LEU A CA 1
ATOM 1524 C C . LEU A 1 207 ? 10.294 -5.420 5.065 1.00 98.31 207 LEU A C 1
ATOM 1526 O O . LEU A 1 207 ? 9.491 -4.561 5.430 1.00 98.31 207 LEU A O 1
ATOM 1530 N N . GLU A 1 208 ? 11.204 -5.936 5.899 1.00 98.44 208 GLU A N 1
ATOM 1531 C CA . GLU A 1 208 ? 11.416 -5.414 7.251 1.00 98.44 208 GLU A CA 1
ATOM 1532 C C . GLU A 1 208 ? 11.945 -3.968 7.218 1.00 98.44 208 GLU A C 1
ATOM 1534 O O . GLU A 1 208 ? 11.448 -3.145 7.981 1.00 98.44 208 GLU A O 1
ATOM 1539 N N . ASN A 1 209 ? 12.850 -3.612 6.299 1.00 98.19 209 ASN A N 1
ATOM 1540 C CA . ASN A 1 209 ? 13.295 -2.224 6.107 1.00 98.19 209 ASN A CA 1
ATOM 1541 C C . ASN A 1 209 ? 12.141 -1.299 5.702 1.00 98.19 209 ASN A C 1
ATOM 1543 O O . ASN A 1 209 ? 12.002 -0.210 6.257 1.00 98.19 209 ASN A O 1
ATOM 1547 N N . ALA A 1 210 ? 11.270 -1.739 4.790 1.00 97.06 210 ALA A N 1
ATOM 1548 C CA . ALA A 1 210 ? 10.082 -0.983 4.402 1.00 97.06 210 ALA A CA 1
ATOM 1549 C C . ALA A 1 210 ? 9.135 -0.758 5.597 1.00 97.06 210 ALA A C 1
ATOM 1551 O O . ALA A 1 210 ? 8.647 0.353 5.804 1.00 97.06 210 ALA A O 1
ATOM 1552 N N . CYS A 1 211 ? 8.919 -1.783 6.431 1.00 97.81 211 CYS A N 1
ATOM 1553 C CA . CYS A 1 211 ? 8.144 -1.645 7.668 1.00 97.81 211 CYS A CA 1
ATOM 1554 C C . CYS A 1 211 ? 8.807 -0.671 8.652 1.00 97.81 211 CYS A C 1
ATOM 1556 O O . CYS A 1 211 ? 8.110 0.133 9.271 1.00 97.81 211 CYS A O 1
ATOM 1558 N N . ALA A 1 212 ? 10.136 -0.726 8.789 1.00 97.69 212 ALA A N 1
ATOM 1559 C CA . ALA A 1 212 ? 10.892 0.163 9.663 1.00 97.69 212 ALA A CA 1
ATOM 1560 C C . ALA A 1 212 ? 10.758 1.622 9.208 1.00 97.69 212 ALA A C 1
ATOM 1562 O O . ALA A 1 212 ? 10.412 2.475 10.018 1.00 97.69 212 ALA A O 1
ATOM 1563 N N . ALA A 1 213 ? 10.914 1.901 7.912 1.00 96.06 213 ALA A N 1
ATOM 1564 C CA . ALA A 1 213 ? 10.710 3.238 7.359 1.00 96.06 213 ALA A CA 1
ATOM 1565 C C . ALA A 1 213 ? 9.298 3.770 7.663 1.00 96.06 213 ALA A C 1
ATOM 1567 O O . ALA A 1 213 ? 9.149 4.875 8.178 1.00 96.06 213 ALA A O 1
ATOM 1568 N N . VAL A 1 214 ? 8.259 2.954 7.443 1.00 95.25 214 VAL A N 1
ATOM 1569 C CA . VAL A 1 214 ? 6.868 3.327 7.757 1.00 95.25 214 VAL A CA 1
ATOM 1570 C C . VAL A 1 214 ? 6.675 3.602 9.252 1.00 95.25 214 VAL A C 1
ATOM 1572 O O . VAL A 1 214 ? 6.030 4.583 9.622 1.00 95.25 214 VAL A O 1
ATOM 1575 N N . ALA A 1 215 ? 7.212 2.750 10.126 1.00 95.50 215 ALA A N 1
ATOM 1576 C CA . ALA A 1 215 ? 7.102 2.910 11.574 1.00 95.50 215 ALA A CA 1
ATOM 1577 C C . ALA A 1 215 ? 7.822 4.177 12.068 1.00 95.50 215 ALA A C 1
ATOM 1579 O O . ALA A 1 215 ? 7.277 4.912 12.898 1.00 95.50 215 ALA A O 1
ATOM 1580 N N . ALA A 1 216 ? 9.003 4.444 11.509 1.00 96.19 216 ALA A N 1
ATOM 1581 C CA . ALA A 1 216 ? 9.884 5.555 11.842 1.00 96.19 216 ALA A CA 1
ATOM 1582 C C . ALA A 1 216 ? 9.337 6.923 11.442 1.00 96.19 216 ALA A C 1
ATOM 1584 O O . ALA A 1 216 ? 9.656 7.924 12.086 1.00 96.19 216 ALA A O 1
ATOM 1585 N N . THR A 1 217 ? 8.492 6.964 10.411 1.00 93.31 217 THR A N 1
ATOM 1586 C CA . THR A 1 217 ? 7.830 8.190 9.954 1.00 93.31 217 THR A CA 1
ATOM 1587 C C . THR A 1 217 ? 6.375 8.299 10.398 1.00 93.31 217 THR A C 1
ATOM 1589 O O . THR A 1 217 ? 5.689 9.239 10.004 1.00 93.31 217 THR A O 1
ATOM 1592 N N . GLY A 1 218 ? 5.861 7.321 11.154 1.00 89.81 218 GLY A N 1
ATOM 1593 C CA . GLY A 1 218 ? 4.445 7.264 11.515 1.00 89.81 218 GLY A CA 1
ATOM 1594 C C . GLY A 1 218 ? 3.545 7.234 10.278 1.00 89.81 218 GLY A C 1
ATOM 1595 O O . GLY A 1 218 ? 2.567 7.978 10.211 1.00 89.81 218 GLY A O 1
ATOM 1596 N N . GLY A 1 219 ? 3.905 6.425 9.278 1.00 88.88 219 GLY A N 1
ATOM 1597 C CA . GLY A 1 219 ? 3.233 6.340 7.984 1.00 88.88 219 GLY A CA 1
ATOM 1598 C C . GLY A 1 219 ? 1.781 5.842 8.044 1.00 88.88 219 GLY A C 1
ATOM 1599 O O . GLY A 1 219 ? 1.121 5.834 9.086 1.00 88.88 219 GLY A O 1
ATOM 1600 N N . SER A 1 220 ? 1.241 5.460 6.887 1.00 90.81 220 SER A N 1
ATOM 1601 C CA . SER A 1 220 ? -0.140 4.971 6.786 1.00 90.81 220 SER A CA 1
ATOM 1602 C C . SER A 1 220 ? -0.276 3.538 7.306 1.00 90.81 220 SER A C 1
ATOM 1604 O O . SER A 1 220 ? 0.560 2.681 7.016 1.00 90.81 220 SER A O 1
ATOM 1606 N N . THR A 1 221 ? -1.381 3.239 7.992 1.00 92.94 221 THR A N 1
ATOM 1607 C CA . THR A 1 221 ? -1.756 1.864 8.363 1.00 92.94 221 THR A CA 1
ATOM 1608 C C . THR A 1 221 ? -2.029 0.983 7.136 1.00 92.94 221 THR A C 1
ATOM 1610 O O . THR A 1 221 ? -1.857 -0.232 7.219 1.00 92.94 221 THR A O 1
ATOM 1613 N N . ASN A 1 222 ? -2.345 1.567 5.968 1.00 94.00 222 ASN A N 1
ATOM 1614 C CA . ASN A 1 222 ? -2.488 0.835 4.699 1.00 94.00 222 ASN A CA 1
ATOM 1615 C C . ASN A 1 222 ? -1.208 0.064 4.310 1.00 94.00 222 ASN A C 1
ATOM 1617 O O . ASN A 1 222 ? -1.292 -0.970 3.645 1.00 94.00 222 ASN A O 1
ATOM 1621 N N . ALA A 1 223 ? -0.027 0.484 4.784 1.00 95.00 223 ALA A N 1
ATOM 1622 C CA . ALA A 1 223 ? 1.219 -0.260 4.582 1.00 95.00 223 ALA A CA 1
ATOM 1623 C C . ALA A 1 223 ? 1.159 -1.687 5.159 1.00 95.00 223 ALA A C 1
ATOM 1625 O O . ALA A 1 223 ? 1.735 -2.608 4.580 1.00 95.00 223 ALA A O 1
ATOM 1626 N N . GLY A 1 224 ? 0.391 -1.896 6.236 1.00 94.44 224 GLY A N 1
ATOM 1627 C CA . GLY A 1 224 ? 0.132 -3.219 6.810 1.00 94.44 224 GLY A CA 1
ATOM 1628 C C . GLY A 1 224 ? -0.697 -4.146 5.911 1.00 94.44 224 GLY A C 1
ATOM 1629 O O . GLY A 1 224 ? -0.795 -5.332 6.206 1.00 94.44 224 GLY A O 1
ATOM 1630 N N . LEU A 1 225 ? -1.266 -3.638 4.809 1.00 96.00 225 LEU A N 1
ATOM 1631 C CA . LEU A 1 225 ? -1.854 -4.437 3.726 1.00 96.00 225 LEU A CA 1
ATOM 1632 C C . LEU A 1 225 ? -0.923 -4.561 2.525 1.00 96.00 225 LEU A C 1
ATOM 1634 O O . LEU A 1 225 ? -0.813 -5.627 1.922 1.00 96.00 225 LEU A O 1
ATOM 1638 N N . HIS A 1 226 ? -0.295 -3.456 2.139 1.00 97.88 226 HIS A N 1
ATOM 1639 C CA . HIS A 1 226 ? 0.455 -3.380 0.892 1.00 97.88 226 HIS A CA 1
ATOM 1640 C C . HIS A 1 226 ? 1.788 -4.128 0.963 1.00 97.88 226 HIS A C 1
ATOM 1642 O O . HIS A 1 226 ? 2.114 -4.842 0.021 1.00 97.88 226 HIS A O 1
ATOM 1648 N N . ILE A 1 227 ? 2.509 -4.059 2.087 1.00 98.06 227 ILE A N 1
ATOM 1649 C CA . ILE A 1 227 ? 3.779 -4.782 2.253 1.00 98.06 227 ILE A CA 1
ATOM 1650 C C . ILE A 1 227 ? 3.560 -6.308 2.221 1.00 98.06 227 ILE A C 1
ATOM 1652 O O . ILE A 1 227 ? 4.241 -6.971 1.437 1.00 98.06 227 ILE A O 1
ATOM 1656 N N . PRO A 1 228 ? 2.591 -6.893 2.963 1.00 97.88 228 PRO A N 1
ATOM 1657 C CA . PRO A 1 228 ? 2.248 -8.308 2.803 1.00 97.88 228 PRO A CA 1
ATOM 1658 C C . PRO A 1 228 ? 1.829 -8.695 1.380 1.00 97.88 228 PRO A C 1
ATOM 1660 O O . PRO A 1 228 ? 2.209 -9.762 0.910 1.00 97.88 228 PRO A O 1
ATOM 1663 N N . ALA A 1 229 ? 1.090 -7.834 0.672 1.00 98.44 229 ALA A N 1
ATOM 1664 C CA . ALA A 1 229 ? 0.693 -8.111 -0.708 1.00 98.44 229 ALA A CA 1
ATOM 1665 C C . ALA A 1 229 ? 1.892 -8.138 -1.670 1.00 98.44 229 ALA A C 1
ATOM 1667 O O . ALA A 1 229 ? 2.005 -9.055 -2.472 1.00 98.44 229 ALA A O 1
ATOM 1668 N N . ILE A 1 230 ? 2.835 -7.200 -1.543 1.00 98.38 230 ILE A N 1
ATOM 1669 C CA . ILE A 1 230 ? 4.080 -7.204 -2.328 1.00 98.38 230 ILE A CA 1
ATOM 1670 C C . ILE A 1 230 ? 4.924 -8.447 -2.001 1.00 98.38 230 ILE A C 1
ATOM 1672 O O . ILE A 1 230 ? 5.449 -9.100 -2.901 1.00 98.38 230 ILE A O 1
ATOM 1676 N N . ALA A 1 231 ? 5.015 -8.823 -0.722 1.00 98.00 231 ALA A N 1
ATOM 1677 C CA . ALA A 1 231 ? 5.705 -10.042 -0.303 1.00 98.00 231 ALA A CA 1
ATOM 1678 C C . ALA A 1 231 ? 5.084 -11.306 -0.923 1.00 98.00 231 ALA A C 1
ATOM 1680 O O . ALA A 1 231 ? 5.801 -12.214 -1.346 1.00 98.00 231 ALA A O 1
ATOM 1681 N N . HIS A 1 232 ? 3.755 -11.344 -1.020 1.00 97.56 232 HIS A N 1
ATOM 1682 C CA . HIS A 1 232 ? 3.002 -12.444 -1.618 1.00 97.56 232 HIS A CA 1
ATOM 1683 C C . HIS A 1 232 ? 3.316 -12.640 -3.110 1.00 97.56 232 HIS A C 1
ATOM 1685 O O . HIS A 1 232 ? 3.465 -13.777 -3.565 1.00 97.56 232 HIS A O 1
ATOM 1691 N N . GLU A 1 233 ? 3.519 -11.551 -3.857 1.00 97.75 233 GLU A N 1
ATOM 1692 C CA . GLU A 1 233 ? 3.969 -11.602 -5.261 1.00 97.75 233 GLU A CA 1
ATOM 1693 C C . GLU A 1 233 ? 5.389 -12.162 -5.415 1.00 97.75 233 GLU A C 1
ATOM 1695 O O . GLU A 1 233 ? 5.727 -12.747 -6.447 1.00 97.75 233 GLU A O 1
ATOM 1700 N N . ALA A 1 234 ? 6.224 -12.013 -4.381 1.00 96.00 234 ALA A N 1
ATOM 1701 C CA . ALA A 1 234 ? 7.559 -12.606 -4.310 1.00 96.00 234 ALA A CA 1
ATOM 1702 C C . ALA A 1 234 ? 7.546 -14.055 -3.779 1.00 96.00 234 ALA A C 1
ATOM 1704 O O . ALA A 1 234 ? 8.598 -14.687 -3.701 1.00 96.00 234 ALA A O 1
ATOM 1705 N N . GLY A 1 235 ? 6.385 -14.594 -3.382 1.00 95.94 235 GLY A N 1
ATOM 1706 C CA . GLY A 1 235 ? 6.284 -15.913 -2.744 1.00 95.94 235 GLY A CA 1
ATOM 1707 C C . GLY A 1 235 ? 6.835 -15.937 -1.310 1.00 95.94 235 GLY A C 1
ATOM 1708 O O . GLY A 1 235 ? 7.184 -16.997 -0.779 1.00 95.94 235 GLY A O 1
ATOM 1709 N N . ILE A 1 236 ? 6.935 -14.768 -0.670 1.00 96.75 236 ILE A N 1
ATOM 1710 C CA . ILE A 1 236 ? 7.441 -14.593 0.691 1.00 96.75 236 ILE A CA 1
ATOM 1711 C C . ILE A 1 236 ? 6.260 -14.535 1.655 1.00 96.75 236 ILE A C 1
ATOM 1713 O O . ILE A 1 236 ? 5.398 -13.663 1.573 1.00 96.75 236 ILE A O 1
ATOM 1717 N N . ARG A 1 237 ? 6.251 -15.439 2.640 1.00 95.44 237 ARG A N 1
ATOM 1718 C CA . ARG A 1 237 ? 5.297 -15.365 3.750 1.00 95.44 237 ARG A CA 1
ATOM 1719 C C . ARG A 1 237 ? 5.657 -14.177 4.642 1.00 95.44 237 ARG A C 1
ATOM 1721 O O . ARG A 1 237 ? 6.630 -14.242 5.391 1.00 95.44 237 ARG A O 1
ATOM 1728 N N . PHE A 1 238 ? 4.851 -13.127 4.566 1.00 97.06 238 PHE A N 1
ATOM 1729 C CA . PHE A 1 238 ? 4.965 -11.928 5.387 1.00 97.06 238 PHE A CA 1
ATOM 1730 C C . PHE A 1 238 ? 3.563 -11.495 5.807 1.00 97.06 238 PHE A C 1
ATOM 1732 O O . PHE A 1 238 ? 2.655 -11.439 4.983 1.00 97.06 238 PHE A O 1
ATOM 1739 N N . SER A 1 239 ? 3.364 -11.240 7.093 1.00 95.88 239 SER A N 1
ATOM 1740 C CA . SER A 1 239 ? 2.041 -10.981 7.662 1.00 95.88 239 SER A CA 1
ATOM 1741 C C . SER A 1 239 ? 2.029 -9.729 8.528 1.00 95.88 239 SER A C 1
ATOM 1743 O O . SER A 1 239 ? 3.068 -9.130 8.813 1.00 95.88 239 SER A O 1
ATOM 1745 N N . LEU A 1 240 ? 0.843 -9.366 9.013 1.00 95.00 240 LEU A N 1
ATOM 1746 C CA . LEU A 1 240 ? 0.697 -8.298 9.997 1.00 95.00 240 LEU A CA 1
ATOM 1747 C C . LEU A 1 240 ? 1.514 -8.547 11.285 1.00 95.00 240 LEU A C 1
ATOM 1749 O O . LEU A 1 240 ? 1.926 -7.591 11.935 1.00 95.00 240 LEU A O 1
ATOM 1753 N N . ASP A 1 241 ? 1.809 -9.805 11.630 1.00 95.00 241 ASP A N 1
ATOM 1754 C CA . ASP A 1 241 ? 2.657 -10.143 12.783 1.00 95.00 241 ASP A CA 1
ATOM 1755 C C . ASP A 1 241 ? 4.130 -9.778 12.548 1.00 95.00 241 ASP A C 1
ATOM 1757 O O . ASP A 1 241 ? 4.831 -9.352 13.468 1.00 95.00 241 ASP A O 1
ATOM 1761 N N . ASP A 1 242 ? 4.604 -9.895 11.306 1.00 97.38 242 ASP A N 1
ATOM 1762 C CA . ASP A 1 242 ? 5.949 -9.461 10.930 1.00 97.38 242 ASP A CA 1
ATOM 1763 C C . ASP A 1 242 ? 6.054 -7.936 10.972 1.00 97.38 242 ASP A C 1
ATOM 1765 O O . ASP A 1 242 ? 6.999 -7.403 11.557 1.00 97.38 242 ASP A O 1
ATOM 1769 N N . PHE A 1 243 ? 5.035 -7.238 10.456 1.00 96.00 243 PHE A N 1
ATOM 1770 C CA . PHE A 1 243 ? 4.922 -5.785 10.583 1.00 96.00 243 PHE A CA 1
ATOM 1771 C C . PHE A 1 243 ? 4.946 -5.354 12.059 1.00 96.00 243 PHE A C 1
ATOM 1773 O O . PHE A 1 243 ? 5.706 -4.460 12.426 1.00 96.00 243 PHE A O 1
ATOM 1780 N N . ALA A 1 244 ? 4.173 -6.027 12.922 1.00 94.25 244 ALA A N 1
ATOM 1781 C CA . ALA A 1 244 ? 4.127 -5.754 14.360 1.00 94.25 244 ALA A CA 1
ATOM 1782 C C . ALA A 1 244 ? 5.508 -5.868 15.017 1.00 94.25 244 ALA A C 1
ATOM 1784 O O . ALA A 1 244 ? 5.914 -4.994 15.785 1.00 94.25 244 ALA A O 1
ATOM 1785 N N . ARG A 1 245 ? 6.240 -6.947 14.707 1.00 96.00 245 ARG A N 1
ATOM 1786 C CA . ARG A 1 245 ? 7.579 -7.205 15.250 1.00 96.00 245 ARG A CA 1
ATOM 1787 C C . ARG A 1 245 ? 8.557 -6.095 14.876 1.00 96.00 245 ARG A C 1
ATOM 1789 O O . ARG A 1 245 ? 9.330 -5.670 15.731 1.00 96.00 245 ARG A O 1
ATOM 1796 N N . VAL A 1 246 ? 8.514 -5.624 13.629 1.00 97.12 246 VAL A N 1
ATOM 1797 C CA . VAL A 1 246 ? 9.371 -4.524 13.169 1.00 97.12 246 VAL A CA 1
ATOM 1798 C C . VAL A 1 246 ? 8.957 -3.204 13.814 1.00 97.12 246 VAL A C 1
ATOM 1800 O O . VAL A 1 246 ? 9.783 -2.556 14.447 1.00 97.12 246 VAL A O 1
ATOM 1803 N N . ALA A 1 247 ? 7.676 -2.837 13.746 1.00 94.69 247 ALA A N 1
ATOM 1804 C CA . ALA A 1 247 ? 7.187 -1.581 14.310 1.00 94.69 247 ALA A CA 1
ATOM 1805 C C . ALA A 1 247 ? 7.469 -1.460 15.819 1.00 94.69 247 ALA A C 1
ATOM 1807 O O . ALA A 1 247 ? 7.770 -0.376 16.310 1.00 94.69 247 ALA A O 1
ATOM 1808 N N . LYS A 1 248 ? 7.442 -2.577 16.560 1.00 94.19 248 LYS A N 1
ATOM 1809 C CA . LYS A 1 248 ? 7.773 -2.602 17.991 1.00 94.19 248 LYS A CA 1
ATOM 1810 C C . LYS A 1 248 ? 9.241 -2.267 18.285 1.00 94.19 248 LYS A C 1
ATOM 1812 O O . LYS A 1 248 ? 9.507 -1.696 19.335 1.00 94.19 248 LYS A O 1
ATOM 1817 N N . ARG A 1 249 ? 10.184 -2.629 17.407 1.00 94.75 249 ARG A N 1
ATOM 1818 C CA . ARG A 1 249 ? 11.627 -2.372 17.606 1.00 94.75 249 ARG A CA 1
ATOM 1819 C C . ARG A 1 249 ? 12.130 -1.096 16.927 1.00 94.75 249 ARG A C 1
ATOM 1821 O O . ARG A 1 249 ? 13.256 -0.691 17.181 1.00 94.75 249 ARG A O 1
ATOM 1828 N N . THR A 1 250 ? 11.332 -0.492 16.051 1.00 96.94 250 THR A N 1
ATOM 1829 C CA . THR A 1 250 ? 11.724 0.703 15.300 1.00 96.94 250 THR A CA 1
ATOM 1830 C C . THR A 1 250 ? 11.180 1.962 15.973 1.00 96.94 250 THR A C 1
ATOM 1832 O O . THR A 1 250 ? 9.966 2.066 16.109 1.00 96.94 250 THR A O 1
ATOM 1835 N N . PRO A 1 251 ? 12.017 2.931 16.373 1.00 96.44 251 PRO A N 1
ATOM 1836 C CA . PRO A 1 251 ? 11.543 4.163 16.999 1.00 96.44 251 PRO A CA 1
ATOM 1837 C C . PRO A 1 251 ? 10.885 5.115 15.992 1.00 96.44 251 PRO A C 1
ATOM 1839 O O . PRO A 1 251 ? 11.303 5.184 14.837 1.00 96.44 251 PRO A O 1
ATOM 1842 N N . LEU A 1 252 ? 9.906 5.904 16.444 1.00 96.75 252 LEU A N 1
ATOM 1843 C CA . LEU A 1 252 ? 9.377 7.042 15.687 1.00 96.75 252 LEU A CA 1
ATOM 1844 C C . LEU A 1 252 ? 10.375 8.205 15.755 1.00 96.75 252 LEU A C 1
ATOM 1846 O O . LEU A 1 252 ? 10.626 8.734 16.839 1.00 96.75 252 LEU A O 1
ATOM 1850 N N . ILE A 1 253 ? 10.917 8.617 14.611 1.00 96.69 253 ILE A N 1
ATOM 1851 C CA . ILE A 1 253 ? 11.969 9.645 14.532 1.00 96.69 253 ILE A CA 1
ATOM 1852 C C . ILE A 1 253 ? 11.611 10.827 13.629 1.00 96.69 253 ILE A C 1
ATOM 1854 O O . ILE A 1 253 ? 12.184 11.893 13.820 1.00 96.69 253 ILE A O 1
ATOM 1858 N N . ALA A 1 254 ? 10.673 10.685 12.686 1.00 95.56 254 ALA A N 1
ATOM 1859 C CA . ALA A 1 254 ? 10.271 11.799 11.826 1.00 95.56 254 ALA A CA 1
ATOM 1860 C C . ALA A 1 254 ? 8.987 12.480 12.334 1.00 95.56 254 ALA A C 1
ATOM 1862 O O . ALA A 1 254 ? 7.957 11.831 12.530 1.00 95.56 254 ALA A O 1
ATOM 1863 N N . ASP A 1 255 ? 9.039 13.799 12.510 1.00 94.81 255 ASP A N 1
ATOM 1864 C CA . ASP A 1 255 ? 7.947 14.640 13.018 1.00 94.81 255 ASP A CA 1
ATOM 1865 C C . ASP A 1 255 ? 6.970 15.038 11.895 1.00 94.81 255 ASP A C 1
ATOM 1867 O O . ASP A 1 255 ? 6.866 16.194 11.487 1.00 94.81 255 ASP A O 1
ATOM 1871 N N . MET A 1 256 ? 6.257 14.047 11.358 1.00 90.25 256 MET A N 1
ATOM 1872 C CA . MET A 1 256 ? 5.461 14.191 10.135 1.00 90.25 256 MET A CA 1
ATOM 1873 C C . MET A 1 256 ? 3.954 14.214 10.401 1.00 90.25 256 MET A C 1
ATOM 1875 O O . MET A 1 256 ? 3.420 13.413 11.178 1.00 90.25 256 MET A O 1
ATOM 1879 N N . LYS A 1 257 ? 3.221 15.086 9.698 1.00 85.81 257 LYS A N 1
ATOM 1880 C CA . LYS A 1 257 ? 1.751 15.050 9.677 1.00 85.81 257 LYS A CA 1
ATOM 1881 C C . LYS A 1 257 ? 1.238 13.667 9.221 1.00 85.81 257 LYS A C 1
ATOM 1883 O O . LYS A 1 257 ? 1.860 13.023 8.376 1.00 85.81 257 LYS A O 1
ATOM 1888 N N . PRO A 1 258 ? 0.078 13.207 9.735 1.00 79.25 258 PRO A N 1
ATOM 1889 C CA . PRO A 1 258 ? -0.846 13.918 10.629 1.00 79.25 258 PRO A CA 1
ATOM 1890 C C . PRO A 1 258 ? -0.511 13.851 12.129 1.00 79.25 258 PRO A C 1
ATOM 1892 O O . PRO A 1 258 ? -1.205 14.507 12.899 1.00 79.25 258 PRO A O 1
ATOM 1895 N N . GLY A 1 259 ? 0.478 13.054 12.550 1.00 80.81 259 GLY A N 1
ATOM 1896 C CA . GLY A 1 259 ? 0.828 12.897 13.972 1.00 80.81 259 GLY A CA 1
ATOM 1897 C C . GLY A 1 259 ? 1.791 13.968 14.495 1.00 80.81 259 GLY A C 1
ATOM 1898 O O . GLY A 1 259 ? 1.825 14.225 15.695 1.00 80.81 259 GLY A O 1
ATOM 1899 N N . GLY A 1 260 ? 2.551 14.578 13.587 1.00 87.50 260 GLY A N 1
ATOM 1900 C CA . GLY A 1 260 ? 3.549 15.610 13.841 1.00 87.50 260 GLY A CA 1
ATOM 1901 C C . GLY A 1 260 ? 3.284 16.916 13.089 1.00 87.50 260 GLY A C 1
ATOM 1902 O O . GLY A 1 260 ? 2.158 17.195 12.665 1.00 87.50 260 GLY A O 1
ATOM 1903 N N . ARG A 1 261 ? 4.333 17.727 12.925 1.00 90.12 261 ARG A N 1
ATOM 1904 C CA . ARG A 1 261 ? 4.247 19.116 12.438 1.00 90.12 261 ARG A CA 1
ATOM 1905 C C . ARG A 1 261 ? 4.504 19.279 10.938 1.00 90.12 261 ARG A C 1
ATOM 1907 O O . ARG A 1 261 ? 3.849 20.113 10.313 1.00 90.12 261 ARG A O 1
ATOM 1914 N N . PHE A 1 262 ? 5.417 18.498 10.365 1.00 91.31 262 PHE A N 1
ATOM 1915 C CA . PHE A 1 262 ? 5.990 18.768 9.042 1.00 91.31 262 PHE A CA 1
ATOM 1916 C C . PHE A 1 262 ? 5.338 17.976 7.900 1.00 91.31 262 PHE A C 1
ATOM 1918 O O . PHE A 1 262 ? 4.690 16.945 8.105 1.00 91.31 262 PHE A O 1
ATOM 1925 N N . LEU A 1 263 ? 5.493 18.481 6.674 1.00 86.56 263 LEU A N 1
ATOM 1926 C CA . LEU A 1 263 ? 4.980 17.901 5.432 1.00 86.56 263 LEU A CA 1
ATOM 1927 C C . LEU A 1 263 ? 6.087 17.210 4.627 1.00 86.56 263 LEU A C 1
ATOM 1929 O O . LEU A 1 263 ? 7.277 17.397 4.865 1.00 86.56 263 LEU A O 1
ATOM 1933 N N . ALA A 1 264 ? 5.697 16.439 3.608 1.00 83.81 264 ALA A N 1
ATOM 1934 C CA . ALA A 1 264 ? 6.636 15.722 2.738 1.00 83.81 264 ALA A CA 1
ATOM 1935 C C . ALA A 1 264 ? 7.671 16.641 2.055 1.00 83.81 264 ALA A C 1
ATOM 1937 O O . ALA A 1 264 ? 8.820 16.235 1.893 1.00 83.81 264 ALA A O 1
ATOM 1938 N N . LYS A 1 265 ? 7.295 17.885 1.706 1.00 82.94 265 LYS A N 1
ATOM 1939 C CA . LYS A 1 265 ? 8.229 18.885 1.154 1.00 82.94 265 LYS A CA 1
ATOM 1940 C C . LYS A 1 265 ? 9.343 19.246 2.140 1.00 82.94 265 LYS A C 1
ATOM 1942 O O . LYS A 1 265 ? 10.485 19.432 1.736 1.00 82.94 265 LYS A O 1
ATOM 1947 N N . ASP A 1 266 ? 9.007 19.311 3.426 1.00 87.56 266 ASP A N 1
ATOM 1948 C CA . ASP A 1 266 ? 9.943 19.695 4.477 1.00 87.56 266 ASP A CA 1
ATOM 1949 C C . ASP A 1 266 ? 10.892 18.521 4.755 1.00 87.56 266 ASP A C 1
ATOM 1951 O O . ASP A 1 266 ? 12.101 18.711 4.841 1.00 87.56 266 ASP A O 1
ATOM 1955 N N . LEU A 1 267 ? 10.370 17.285 4.757 1.00 87.81 267 LEU A N 1
ATOM 1956 C CA . LEU A 1 267 ? 11.203 16.081 4.812 1.00 87.81 267 LEU A CA 1
ATOM 1957 C C . LEU A 1 267 ? 12.186 16.016 3.641 1.00 87.81 267 LEU A C 1
ATOM 1959 O O . LEU A 1 267 ? 13.356 15.719 3.854 1.00 87.81 267 LEU A O 1
ATOM 1963 N N . HIS A 1 268 ? 11.742 16.310 2.415 1.00 83.44 268 HIS A N 1
ATOM 1964 C CA . HIS A 1 268 ? 12.637 16.386 1.259 1.00 83.44 268 HIS A CA 1
ATOM 1965 C C . HIS A 1 268 ? 13.758 17.415 1.483 1.00 83.44 268 HIS A C 1
ATOM 1967 O O . HIS A 1 268 ? 14.930 17.082 1.305 1.00 83.44 268 HIS A O 1
ATOM 1973 N N . ALA A 1 269 ? 13.422 18.616 1.966 1.00 83.00 269 ALA A N 1
ATOM 1974 C CA . ALA A 1 269 ? 14.402 19.655 2.290 1.00 83.00 269 ALA A CA 1
ATOM 1975 C C . ALA A 1 269 ? 15.387 19.245 3.407 1.00 83.00 269 ALA A C 1
ATOM 1977 O O . ALA A 1 269 ? 16.540 19.683 3.397 1.00 83.00 269 ALA A O 1
ATOM 1978 N N . ALA A 1 270 ? 14.975 18.371 4.330 1.00 87.44 270 ALA A N 1
ATOM 1979 C CA . ALA A 1 270 ? 15.823 17.800 5.381 1.00 87.44 270 ALA A CA 1
ATOM 1980 C C . ALA A 1 270 ? 16.714 16.626 4.925 1.00 87.44 270 ALA A C 1
ATOM 1982 O O . ALA A 1 270 ? 17.438 16.063 5.737 1.00 87.44 270 ALA A O 1
ATOM 1983 N N . GLY A 1 271 ? 16.717 16.260 3.638 1.00 79.44 271 GLY A N 1
ATOM 1984 C CA . GLY A 1 271 ? 17.491 15.120 3.116 1.00 79.44 271 GLY A CA 1
ATOM 1985 C C . GLY A 1 271 ? 16.640 13.904 2.735 1.00 79.44 271 GLY A C 1
ATOM 1986 O O . GLY A 1 271 ? 17.164 12.884 2.289 1.00 79.44 271 GLY A O 1
ATOM 1987 N N . GLY A 1 272 ? 15.318 14.017 2.856 1.00 84.62 272 GLY A N 1
ATOM 1988 C CA . GLY A 1 272 ? 14.355 13.047 2.355 1.00 84.62 272 GLY A CA 1
ATOM 1989 C C . GLY A 1 272 ? 14.342 11.725 3.116 1.00 84.62 272 GLY A C 1
ATOM 1990 O O . GLY A 1 272 ? 14.798 11.604 4.252 1.00 84.62 272 GLY A O 1
ATOM 1991 N N . VAL A 1 273 ? 13.797 10.700 2.459 1.00 87.44 273 VAL A N 1
ATOM 1992 C CA . VAL A 1 273 ? 13.695 9.347 3.027 1.00 87.44 273 VAL A CA 1
ATOM 1993 C C . VAL A 1 273 ? 15.077 8.757 3.318 1.00 87.44 273 VAL A C 1
ATOM 1995 O O . VAL A 1 273 ? 15.225 8.039 4.300 1.00 87.44 273 VAL A O 1
ATOM 1998 N N . TYR A 1 274 ? 16.101 9.093 2.532 1.00 85.19 274 TYR A N 1
ATOM 1999 C CA . TYR A 1 274 ? 17.454 8.581 2.749 1.00 85.19 274 TYR A CA 1
ATOM 2000 C C . TYR A 1 274 ? 18.049 9.021 4.092 1.00 85.19 274 TYR A C 1
ATOM 2002 O O . TYR A 1 274 ? 18.628 8.192 4.785 1.00 85.19 274 TYR A O 1
ATOM 2010 N N . ALA A 1 275 ? 17.822 10.265 4.526 1.00 93.44 275 ALA A N 1
ATOM 2011 C CA . ALA A 1 275 ? 18.244 10.717 5.854 1.00 93.44 275 ALA A CA 1
ATOM 2012 C C . ALA A 1 275 ? 17.538 9.940 6.987 1.00 93.44 275 ALA A C 1
ATOM 2014 O O . ALA A 1 275 ? 18.154 9.593 7.994 1.00 93.44 275 ALA A O 1
ATOM 2015 N N . VAL A 1 276 ? 16.260 9.578 6.802 1.00 95.62 276 VAL A N 1
ATOM 2016 C CA . VAL A 1 276 ? 15.525 8.715 7.749 1.00 95.62 276 VAL A CA 1
ATOM 2017 C C . VAL A 1 276 ? 16.123 7.308 7.784 1.00 95.62 276 VAL A C 1
ATOM 2019 O O . VAL A 1 276 ? 16.321 6.752 8.861 1.00 95.62 276 VAL A O 1
ATOM 2022 N N . LEU A 1 277 ? 16.419 6.721 6.622 1.00 94.88 277 LEU A N 1
ATOM 2023 C CA . LEU A 1 277 ? 17.022 5.390 6.541 1.00 94.88 277 LEU A CA 1
ATOM 2024 C C . LEU A 1 277 ? 18.418 5.370 7.174 1.00 94.88 277 LEU A C 1
ATOM 2026 O O . LEU A 1 277 ? 18.709 4.454 7.938 1.00 94.88 277 LEU A O 1
ATOM 2030 N N . LYS A 1 278 ? 19.240 6.399 6.943 1.00 95.12 278 LYS A N 1
ATOM 2031 C CA . LYS A 1 278 ? 20.554 6.546 7.582 1.00 95.12 278 LYS A CA 1
ATOM 2032 C C . LYS A 1 278 ? 20.436 6.567 9.109 1.00 95.12 278 LYS A C 1
ATOM 2034 O O . LYS A 1 278 ? 21.071 5.762 9.784 1.00 95.12 278 LYS A O 1
ATOM 2039 N N . ALA A 1 279 ? 19.505 7.360 9.643 1.00 96.44 279 ALA A N 1
ATOM 2040 C CA . ALA A 1 279 ? 19.218 7.403 11.079 1.00 96.44 279 ALA A CA 1
ATOM 2041 C C . ALA A 1 279 ? 18.778 6.048 11.659 1.00 96.44 279 ALA A C 1
ATOM 2043 O O . ALA A 1 279 ? 19.043 5.739 12.819 1.00 96.44 279 ALA A O 1
ATOM 2044 N N . LEU A 1 280 ? 18.041 5.244 10.885 1.00 96.75 280 LEU A N 1
ATOM 2045 C CA . LEU A 1 280 ? 17.631 3.903 11.304 1.00 96.75 280 LEU A CA 1
ATOM 2046 C C . LEU A 1 280 ? 18.784 2.903 11.248 1.00 96.75 280 LEU A C 1
ATOM 2048 O O . LEU A 1 280 ? 18.859 2.033 12.117 1.00 96.75 280 LEU A O 1
ATOM 2052 N N . LEU A 1 281 ? 19.666 3.027 10.255 1.00 95.75 281 LEU A N 1
ATOM 2053 C CA . LEU A 1 281 ? 20.859 2.200 10.114 1.00 95.75 281 LEU A CA 1
ATOM 2054 C C . LEU A 1 281 ? 21.801 2.391 11.306 1.00 95.75 281 LEU A C 1
ATOM 2056 O O . LEU A 1 281 ? 22.159 1.411 11.952 1.00 95.75 281 LEU A O 1
ATOM 2060 N N . GLU A 1 282 ? 22.089 3.639 11.679 1.00 94.44 282 GLU A N 1
ATOM 2061 C CA . GLU A 1 282 ? 22.920 3.988 12.846 1.00 94.44 282 GLU A CA 1
ATOM 2062 C C . GLU A 1 282 ? 22.368 3.427 14.166 1.00 94.44 282 GLU A C 1
ATOM 2064 O O . GLU A 1 282 ? 23.111 3.138 15.102 1.00 94.44 282 GLU A O 1
ATOM 2069 N N . ARG A 1 283 ? 21.048 3.227 14.243 1.00 94.25 283 ARG A N 1
ATOM 2070 C CA . ARG A 1 283 ? 20.358 2.651 15.407 1.00 94.25 283 ARG A CA 1
ATOM 2071 C C . ARG A 1 283 ? 20.249 1.125 15.366 1.00 94.25 283 ARG A C 1
ATOM 2073 O O . ARG A 1 283 ? 19.609 0.549 16.246 1.00 94.25 283 ARG A O 1
ATOM 2080 N N . GLY A 1 284 ? 20.779 0.467 14.335 1.00 95.25 284 GLY A N 1
ATOM 2081 C CA . GLY A 1 284 ? 20.621 -0.975 14.124 1.00 95.25 284 GLY A CA 1
ATOM 2082 C C . GLY A 1 284 ? 19.174 -1.407 13.843 1.00 95.25 284 GLY A C 1
ATOM 2083 O O . GLY A 1 284 ? 18.821 -2.571 14.031 1.00 95.25 284 GLY A O 1
ATOM 2084 N N . ALA A 1 285 ? 18.313 -0.477 13.417 1.00 95.19 285 ALA A N 1
ATOM 2085 C CA . ALA A 1 285 ? 16.903 -0.723 13.106 1.00 95.19 285 ALA A CA 1
ATOM 2086 C C . ALA A 1 285 ? 16.651 -0.981 11.606 1.00 95.19 285 ALA A C 1
ATOM 2088 O O . ALA A 1 285 ? 15.496 -1.149 11.203 1.00 95.19 285 ALA A O 1
ATOM 2089 N N . LEU A 1 286 ? 17.715 -1.022 10.798 1.00 95.81 286 LEU A N 1
ATOM 2090 C CA . LEU A 1 286 ? 17.699 -1.230 9.352 1.00 95.81 286 LEU A CA 1
ATOM 2091 C C . LEU A 1 286 ? 18.733 -2.294 8.951 1.00 95.81 286 LEU A C 1
ATOM 2093 O O . LEU A 1 286 ? 19.844 -2.316 9.471 1.00 95.81 286 LEU A O 1
ATOM 2097 N N . HIS A 1 287 ? 18.380 -3.155 8.000 1.00 97.56 287 HIS A N 1
ATOM 2098 C CA . HIS A 1 287 ? 19.292 -4.111 7.371 1.00 97.56 287 HIS A CA 1
ATOM 2099 C C . HIS A 1 287 ? 20.071 -3.418 6.243 1.00 97.56 287 HIS A C 1
ATOM 2101 O O . HIS A 1 287 ? 19.529 -3.242 5.148 1.00 97.56 287 HIS A O 1
ATOM 2107 N N . GLY A 1 288 ? 21.311 -3.004 6.515 1.00 93.88 288 GLY A N 1
ATOM 2108 C CA . GLY A 1 288 ? 22.175 -2.294 5.559 1.00 93.88 288 GLY A CA 1
ATOM 2109 C C . GLY A 1 288 ? 22.637 -3.137 4.366 1.00 93.88 288 GLY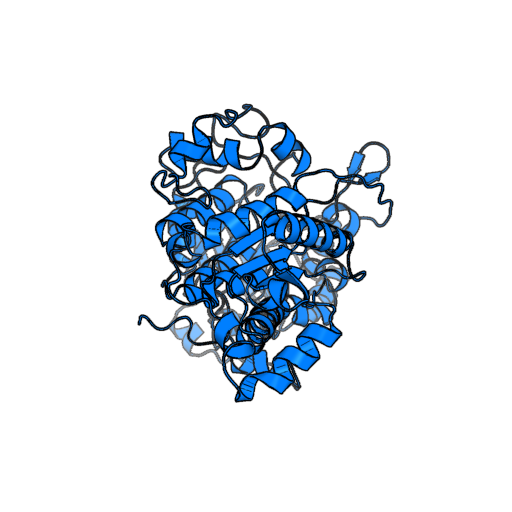 A C 1
ATOM 2110 O O . GLY A 1 288 ? 22.803 -2.614 3.270 1.00 93.88 288 GLY A O 1
ATOM 2111 N N . ASP A 1 289 ? 22.727 -4.458 4.532 1.00 96.81 289 ASP A N 1
ATOM 2112 C CA . ASP A 1 289 ? 23.208 -5.410 3.521 1.00 96.81 289 ASP A CA 1
ATOM 2113 C C . ASP A 1 289 ? 22.209 -5.696 2.383 1.00 96.81 289 ASP A C 1
ATOM 2115 O O . ASP A 1 289 ? 22.480 -6.502 1.493 1.00 96.81 289 ASP A O 1
ATOM 2119 N N . CYS A 1 290 ? 21.030 -5.067 2.402 1.00 91.56 290 CYS A N 1
ATOM 2120 C CA . CYS A 1 290 ? 20.029 -5.250 1.355 1.00 91.56 290 CYS A CA 1
ATOM 2121 C C . CYS A 1 290 ? 20.508 -4.673 0.019 1.00 91.56 290 CYS A C 1
ATOM 2123 O O . CYS A 1 290 ? 20.925 -3.521 -0.047 1.00 91.56 290 CYS A O 1
ATOM 2125 N N . LEU A 1 291 ? 20.370 -5.454 -1.052 1.00 88.00 291 LEU A N 1
ATOM 2126 C CA . LEU A 1 291 ? 20.668 -5.028 -2.417 1.00 88.00 291 LEU A CA 1
ATOM 2127 C C . LEU A 1 291 ? 19.720 -3.908 -2.872 1.00 88.00 291 LEU A C 1
ATOM 2129 O O . LEU A 1 291 ? 18.516 -3.961 -2.608 1.00 88.00 291 LEU A O 1
ATOM 2133 N N . THR A 1 292 ? 20.252 -2.922 -3.591 1.00 82.25 292 THR A N 1
ATOM 2134 C CA . THR A 1 292 ? 19.480 -1.825 -4.192 1.00 82.25 292 THR A CA 1
ATOM 2135 C C . THR A 1 292 ? 19.507 -1.888 -5.721 1.00 82.25 292 THR A C 1
ATOM 2137 O O . THR A 1 292 ? 20.230 -2.686 -6.317 1.00 82.25 292 THR A O 1
ATOM 2140 N N . LEU A 1 293 ? 18.722 -1.028 -6.382 1.00 76.25 293 LEU A N 1
ATOM 2141 C CA . LEU A 1 293 ? 18.655 -0.957 -7.849 1.00 76.25 293 LEU A CA 1
ATOM 2142 C C . LEU A 1 293 ? 20.005 -0.650 -8.515 1.00 76.25 293 LEU A C 1
ATOM 2144 O O . LEU A 1 293 ? 20.191 -1.002 -9.676 1.00 76.25 293 LEU A O 1
ATOM 2148 N N . SER A 1 294 ? 20.946 -0.016 -7.813 1.00 72.81 294 SER A N 1
ATOM 2149 C CA . SER A 1 294 ? 22.282 0.271 -8.350 1.00 72.81 294 SER A CA 1
ATOM 2150 C C . SER A 1 294 ? 23.202 -0.956 -8.376 1.00 72.81 294 SER A C 1
ATOM 2152 O O . SER A 1 294 ? 24.283 -0.893 -8.960 1.00 72.81 294 SER A O 1
ATOM 2154 N N . GLY A 1 295 ? 22.802 -2.053 -7.722 1.00 76.19 295 GLY A N 1
ATOM 2155 C CA . GLY A 1 295 ? 23.646 -3.220 -7.475 1.00 76.19 295 GLY A CA 1
ATOM 2156 C C . GLY A 1 295 ? 24.512 -3.118 -6.213 1.00 76.19 295 GLY A C 1
ATOM 2157 O O . GLY A 1 295 ? 25.227 -4.068 -5.905 1.00 76.19 295 GLY A O 1
ATOM 2158 N N . LYS A 1 296 ? 24.449 -2.006 -5.467 1.00 82.81 296 LYS A N 1
ATOM 2159 C CA . LYS A 1 296 ? 25.149 -1.826 -4.182 1.00 82.81 296 LYS A CA 1
ATOM 2160 C C . LYS A 1 296 ? 24.270 -2.195 -2.990 1.00 82.81 296 LYS A C 1
ATOM 2162 O O . LYS A 1 296 ? 23.056 -2.371 -3.136 1.00 82.81 296 LYS A O 1
ATOM 2167 N N . THR A 1 297 ? 24.876 -2.279 -1.807 1.00 89.38 297 THR A N 1
ATOM 2168 C CA . THR A 1 297 ? 24.123 -2.421 -0.557 1.00 89.38 297 THR A CA 1
ATOM 2169 C C . THR A 1 297 ? 23.417 -1.114 -0.190 1.00 89.38 297 THR A C 1
ATOM 2171 O O . THR A 1 297 ? 23.793 -0.031 -0.640 1.00 89.38 297 THR A O 1
ATOM 2174 N N . LEU A 1 298 ? 22.368 -1.204 0.625 1.00 87.56 298 LEU A N 1
ATOM 2175 C CA . LEU A 1 298 ? 21.650 -0.038 1.127 1.00 87.56 298 LEU A CA 1
ATOM 2176 C C . LEU A 1 298 ? 22.546 0.825 2.020 1.00 87.56 298 LEU A C 1
ATOM 2178 O O . LEU A 1 298 ? 22.453 2.043 1.967 1.00 87.56 298 LEU A O 1
ATOM 2182 N N . GLU A 1 299 ? 23.424 0.212 2.808 1.00 92.50 299 GLU A N 1
ATOM 2183 C CA . GLU A 1 299 ? 24.425 0.927 3.602 1.00 92.50 299 GLU A CA 1
ATOM 2184 C C . GLU A 1 299 ? 25.350 1.776 2.723 1.00 92.50 299 GLU A C 1
ATOM 2186 O O . GLU A 1 299 ? 25.502 2.969 2.993 1.00 92.50 299 GLU A O 1
ATOM 2191 N N . ASP A 1 300 ? 25.861 1.217 1.620 1.00 85.81 300 ASP A N 1
ATOM 2192 C CA . ASP A 1 300 ? 26.724 1.954 0.690 1.00 85.81 300 ASP A CA 1
ATOM 2193 C C . ASP A 1 300 ? 26.024 3.184 0.088 1.00 85.81 300 ASP A C 1
ATOM 2195 O O . ASP A 1 300 ? 26.630 4.248 -0.060 1.00 85.81 300 ASP A O 1
ATOM 2199 N N . GLU A 1 301 ? 24.737 3.056 -0.254 1.00 82.38 301 GLU A N 1
ATOM 2200 C CA . GLU A 1 301 ? 23.928 4.166 -0.779 1.00 82.38 301 GLU A CA 1
ATOM 2201 C C . GLU A 1 301 ? 23.707 5.269 0.268 1.00 82.38 301 GLU A C 1
ATOM 2203 O O . GLU A 1 301 ? 23.603 6.452 -0.064 1.00 82.38 301 GLU A O 1
ATOM 2208 N N . LEU A 1 302 ? 23.659 4.907 1.551 1.00 87.06 302 LEU A N 1
ATOM 2209 C CA . LEU A 1 302 ? 23.377 5.838 2.641 1.00 87.06 302 LEU A CA 1
ATOM 2210 C C . LEU A 1 302 ? 24.617 6.579 3.157 1.00 87.06 302 LEU A C 1
ATOM 2212 O O . LEU A 1 302 ? 24.452 7.627 3.784 1.00 87.06 302 LEU A O 1
ATOM 2216 N N . MET A 1 303 ? 25.839 6.109 2.868 1.00 87.00 303 MET A N 1
ATOM 2217 C CA . MET A 1 303 ? 27.083 6.710 3.386 1.00 87.00 303 MET A CA 1
ATOM 2218 C C . MET A 1 303 ? 27.189 8.216 3.102 1.00 87.00 303 MET A C 1
ATOM 2220 O O . MET A 1 303 ? 27.520 8.997 3.993 1.00 87.00 303 MET A O 1
ATOM 2224 N N . ASN A 1 304 ? 26.853 8.626 1.876 1.00 80.31 304 ASN A N 1
ATOM 2225 C CA . ASN A 1 304 ? 26.955 10.018 1.419 1.00 80.31 304 ASN A CA 1
ATOM 2226 C C . ASN A 1 304 ? 25.629 10.789 1.517 1.00 80.31 304 ASN A C 1
ATOM 2228 O O . ASN A 1 304 ? 25.531 11.926 1.053 1.00 80.31 304 ASN A O 1
ATOM 2232 N N . CYS A 1 305 ? 24.593 10.175 2.092 1.00 85.81 305 CYS A N 1
ATOM 2233 C CA . CYS A 1 305 ? 23.320 10.842 2.317 1.00 85.81 305 CYS A CA 1
ATOM 2234 C C . CYS A 1 305 ? 23.412 11.783 3.525 1.00 85.81 305 CYS A C 1
ATOM 2236 O O . CYS A 1 305 ? 24.200 11.567 4.450 1.00 85.81 305 CYS A O 1
ATOM 2238 N N . ARG A 1 306 ? 22.580 12.830 3.512 1.00 88.94 306 ARG A N 1
ATOM 2239 C CA . ARG A 1 306 ? 22.519 13.832 4.580 1.00 88.94 306 ARG A CA 1
ATOM 2240 C C . ARG A 1 306 ? 22.130 13.190 5.915 1.00 88.94 306 ARG A C 1
ATOM 2242 O O . ARG A 1 306 ? 21.258 12.323 5.951 1.00 88.94 306 ARG A O 1
ATOM 2249 N N . ASP A 1 307 ? 22.757 13.652 6.989 1.00 93.19 307 ASP A N 1
ATOM 2250 C CA . ASP A 1 307 ? 22.412 13.254 8.354 1.00 93.19 307 ASP A CA 1
ATOM 2251 C C . ASP A 1 307 ? 21.069 13.854 8.800 1.00 93.19 307 ASP A C 1
ATOM 2253 O O . ASP A 1 307 ? 20.622 14.860 8.234 1.00 93.19 307 ASP A O 1
ATOM 2257 N N . PRO A 1 308 ? 20.418 13.270 9.824 1.00 92.00 308 PRO A N 1
ATOM 2258 C CA . PRO A 1 308 ? 19.243 13.859 10.456 1.00 92.00 308 PRO A CA 1
ATOM 2259 C C . PRO A 1 308 ? 19.477 15.315 10.850 1.00 92.00 308 PRO A C 1
ATOM 2261 O O . PRO A 1 308 ? 20.488 15.646 11.462 1.00 92.00 308 PRO A O 1
ATOM 2264 N N . ASP A 1 309 ? 18.520 16.181 10.536 1.00 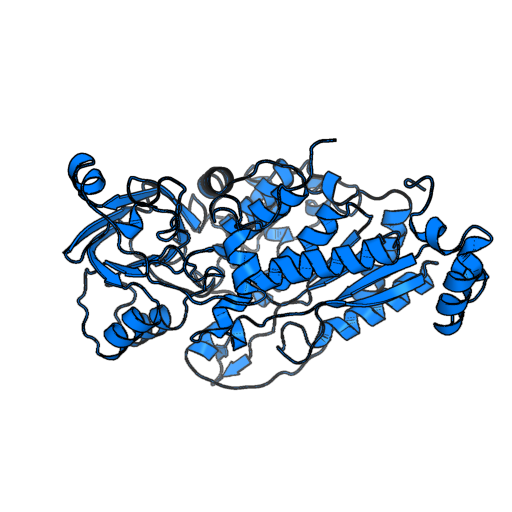94.38 309 ASP A N 1
ATOM 2265 C CA . ASP A 1 309 ? 18.603 17.616 10.811 1.00 94.38 309 ASP A CA 1
ATOM 2266 C C . ASP A 1 309 ? 18.304 17.972 12.280 1.00 94.38 309 ASP A C 1
ATOM 2268 O O . ASP A 1 309 ? 18.486 19.114 12.694 1.00 94.38 309 ASP A O 1
ATOM 2272 N N . GLY A 1 310 ? 17.812 17.012 13.068 1.00 94.56 310 GLY A N 1
ATOM 2273 C CA . GLY A 1 310 ? 17.477 17.178 14.481 1.00 94.56 310 GLY A CA 1
ATOM 2274 C C . GLY A 1 310 ? 16.105 17.813 14.729 1.00 94.56 310 GLY A C 1
ATOM 2275 O O . GLY A 1 310 ? 15.532 17.629 15.810 1.00 94.56 310 GLY A O 1
ATOM 2276 N N . GLU A 1 311 ? 15.5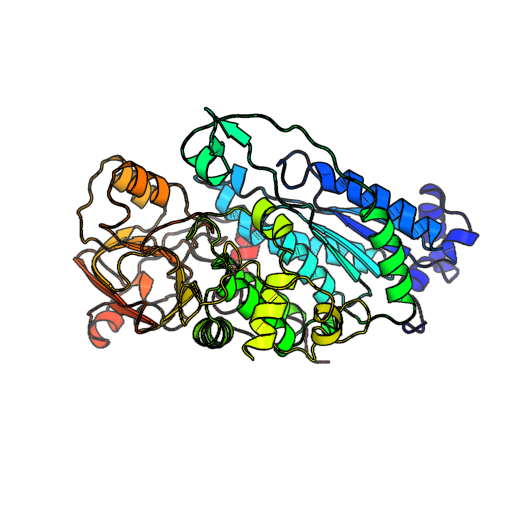24 18.500 13.742 1.00 95.25 311 GLU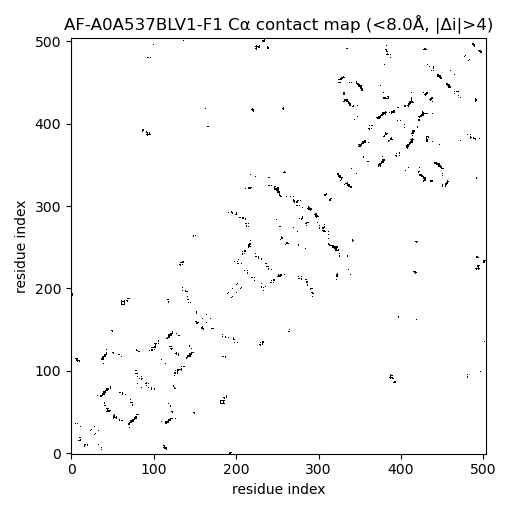 A N 1
ATOM 2277 C CA . GLU A 1 311 ? 14.207 19.121 13.849 1.00 95.25 311 GLU A CA 1
ATOM 2278 C C . GLU A 1 311 ? 13.099 18.272 13.216 1.00 95.25 311 GLU A C 1
ATOM 2280 O O . GLU A 1 311 ? 12.136 17.934 13.914 1.00 95.25 311 GLU A O 1
ATOM 2285 N N . ILE A 1 312 ? 13.221 17.933 11.934 1.00 95.31 312 ILE A N 1
ATOM 2286 C CA . ILE A 1 312 ? 12.252 17.121 11.190 1.00 95.31 312 ILE A CA 1
ATOM 2287 C C . ILE A 1 312 ? 12.534 15.642 11.434 1.00 95.31 312 ILE A C 1
ATOM 2289 O O . ILE A 1 312 ? 11.621 14.884 11.769 1.00 95.31 312 ILE A O 1
ATOM 2293 N N . ILE A 1 313 ? 13.801 15.244 11.322 1.00 96.62 313 ILE A N 1
ATOM 2294 C CA . ILE A 1 313 ? 14.301 13.912 11.653 1.00 96.62 313 ILE A CA 1
ATOM 2295 C C . ILE A 1 313 ? 15.068 14.031 12.969 1.00 96.62 313 ILE A C 1
ATOM 2297 O O . ILE A 1 313 ? 16.164 14.582 13.031 1.00 96.62 313 ILE A O 1
ATOM 2301 N N . LYS A 1 314 ? 14.472 13.543 14.056 1.00 95.75 314 LYS A N 1
ATOM 2302 C CA . LYS A 1 314 ? 14.985 13.761 15.409 1.00 95.75 314 LYS A CA 1
ATOM 2303 C C . LYS A 1 314 ? 16.216 12.906 15.728 1.00 95.75 314 LYS A C 1
ATOM 2305 O O . LYS A 1 314 ? 16.230 11.696 15.481 1.00 95.75 314 LYS A O 1
ATOM 2310 N N . HIS A 1 315 ? 17.197 13.513 16.400 1.00 93.19 315 HIS A N 1
ATOM 2311 C CA . HIS A 1 315 ? 18.305 12.782 17.032 1.00 93.19 315 HIS A CA 1
ATOM 2312 C C . HIS A 1 315 ? 17.840 11.961 18.238 1.00 93.19 315 HIS A C 1
ATOM 2314 O O . HIS A 1 315 ? 18.267 10.825 18.410 1.00 93.19 315 HIS A O 1
ATOM 2320 N N . GLU A 1 316 ? 16.912 12.488 19.033 1.00 94.69 316 GLU A N 1
ATOM 2321 C CA . GLU A 1 316 ? 16.245 11.735 20.096 1.00 94.69 316 GLU A CA 1
ATOM 2322 C C . GLU A 1 316 ? 14.857 11.301 19.623 1.00 94.69 316 GLU A C 1
ATOM 2324 O O . GLU A 1 316 ? 14.085 12.138 19.150 1.00 94.69 316 GLU A O 1
ATOM 2329 N N . PRO A 1 317 ? 14.511 10.008 19.702 1.00 95.75 317 PRO A N 1
ATOM 2330 C CA . PRO A 1 317 ? 13.273 9.519 19.122 1.00 95.75 317 PRO A CA 1
ATOM 2331 C C . PRO A 1 317 ? 12.051 10.127 19.818 1.00 95.75 317 PRO A C 1
ATOM 2333 O O . PRO A 1 317 ? 11.984 10.202 21.043 1.00 95.75 317 PRO A O 1
ATOM 2336 N N . ILE A 1 318 ? 11.044 10.492 19.024 1.00 95.25 318 ILE A N 1
ATOM 2337 C CA . ILE A 1 318 ? 9.747 10.991 19.508 1.00 95.25 318 ILE A CA 1
ATOM 2338 C C . ILE A 1 318 ? 9.059 9.901 20.339 1.00 95.25 318 ILE A C 1
ATOM 2340 O O . ILE A 1 318 ? 8.444 10.175 21.368 1.00 95.25 318 ILE A O 1
ATOM 2344 N N . MET A 1 319 ? 9.175 8.647 19.892 1.00 93.75 319 MET A N 1
ATOM 2345 C CA . MET A 1 319 ? 8.705 7.466 20.612 1.00 93.75 319 MET A CA 1
ATOM 2346 C C . MET A 1 319 ? 9.733 6.341 20.504 1.00 93.75 319 MET A C 1
ATOM 2348 O O . MET A 1 319 ? 10.329 6.127 19.450 1.00 93.75 319 MET A O 1
ATOM 2352 N N . LYS A 1 320 ? 9.892 5.565 21.585 1.00 92.50 320 LYS A N 1
ATOM 2353 C CA . LYS A 1 320 ? 10.799 4.400 21.625 1.00 92.50 320 LYS A CA 1
ATOM 2354 C C . LYS A 1 320 ? 10.379 3.268 20.680 1.00 92.50 320 LYS A C 1
ATOM 2356 O O . LYS A 1 320 ? 11.199 2.427 20.334 1.00 92.50 320 LYS A O 1
ATOM 2361 N N . THR A 1 321 ? 9.110 3.244 20.287 1.00 92.69 321 THR A N 1
ATOM 2362 C CA . THR A 1 321 ? 8.522 2.306 19.325 1.00 92.69 321 THR A CA 1
ATOM 2363 C C . THR A 1 321 ? 7.899 3.080 18.164 1.00 92.69 321 THR A C 1
ATOM 2365 O O . THR A 1 321 ? 7.854 4.312 18.181 1.00 92.69 321 THR A O 1
ATOM 2368 N N . GLY A 1 322 ? 7.423 2.368 17.146 1.00 90.75 322 GLY A N 1
ATOM 2369 C CA . GLY A 1 322 ? 6.901 2.979 15.934 1.00 90.75 322 GLY A CA 1
ATOM 2370 C C . GLY A 1 322 ? 5.597 3.734 16.161 1.00 90.75 322 GLY A C 1
ATOM 2371 O O . GLY A 1 322 ? 4.837 3.450 17.087 1.00 90.75 322 GLY A O 1
ATOM 2372 N N . GLY A 1 323 ? 5.281 4.644 15.238 1.00 89.38 323 GLY A N 1
ATOM 2373 C CA . GLY A 1 323 ? 4.023 5.399 15.253 1.00 89.38 323 GLY A CA 1
ATOM 2374 C C . GLY A 1 323 ? 2.764 4.569 14.959 1.00 89.38 323 GLY A C 1
ATOM 2375 O O . GLY A 1 323 ? 1.663 5.120 14.935 1.00 89.38 323 GLY A O 1
ATOM 2376 N N . ILE A 1 324 ? 2.908 3.262 14.721 1.00 92.44 324 ILE A N 1
ATOM 2377 C CA . ILE A 1 324 ? 1.837 2.319 14.388 1.00 92.44 324 ILE A CA 1
ATOM 2378 C C . ILE A 1 324 ? 1.991 1.078 15.266 1.00 92.44 324 ILE A C 1
ATOM 2380 O O . ILE A 1 324 ? 3.080 0.517 15.368 1.00 92.44 324 ILE A O 1
ATOM 2384 N N . VAL A 1 325 ? 0.889 0.625 15.858 1.00 94.25 325 VAL A N 1
ATOM 2385 C CA . VAL A 1 325 ? 0.837 -0.567 16.707 1.00 94.25 325 VAL A CA 1
ATOM 2386 C C . VAL A 1 325 ? -0.161 -1.567 16.134 1.00 94.25 325 VAL A C 1
ATOM 2388 O O . VAL A 1 325 ? -1.243 -1.204 15.668 1.00 94.25 325 VAL A O 1
ATOM 2391 N N . VAL A 1 326 ? 0.207 -2.847 16.191 1.00 95.38 326 VAL A N 1
ATOM 2392 C CA . VAL A 1 326 ? -0.705 -3.958 15.912 1.00 95.38 326 VAL A CA 1
ATOM 2393 C C . VAL A 1 326 ? -1.335 -4.414 17.223 1.00 95.38 326 VAL A C 1
ATOM 2395 O O . VAL A 1 326 ? -0.627 -4.770 18.164 1.00 95.38 326 VAL A O 1
ATOM 2398 N N . LEU A 1 327 ? -2.664 -4.418 17.273 1.00 97.19 327 LEU A N 1
ATOM 2399 C CA . LEU A 1 327 ? -3.445 -4.894 18.409 1.00 97.19 327 LEU A CA 1
ATOM 2400 C C . LEU A 1 327 ? -3.872 -6.346 18.190 1.00 97.19 327 LEU A C 1
ATOM 2402 O O . LEU A 1 327 ? -4.346 -6.701 17.110 1.00 97.19 327 LEU A O 1
ATOM 2406 N N . LYS A 1 328 ? -3.752 -7.177 19.225 1.00 96.75 328 LYS A N 1
ATOM 2407 C CA . LYS A 1 328 ? -4.202 -8.577 19.244 1.00 96.75 328 LYS A CA 1
ATOM 2408 C C . LYS A 1 328 ? -5.140 -8.831 20.415 1.00 96.75 328 LYS A C 1
ATOM 2410 O O . LYS A 1 328 ? -5.129 -8.122 21.409 1.00 96.75 328 LYS A O 1
ATOM 2415 N N . GLY A 1 329 ? -5.941 -9.879 20.339 1.00 96.38 329 GLY A N 1
ATOM 2416 C CA . GLY A 1 329 ? -6.768 -10.303 21.465 1.00 96.38 329 GLY A CA 1
ATOM 2417 C C . GLY A 1 329 ? -8.005 -11.043 21.002 1.00 96.38 329 GLY A C 1
ATOM 2418 O O . GLY A 1 329 ? -8.107 -11.430 19.838 1.00 96.38 329 GLY A O 1
ATOM 2419 N N . ASN A 1 330 ? -8.956 -11.250 21.914 1.00 96.69 330 ASN A N 1
ATOM 2420 C CA . ASN A 1 330 ? -10.151 -12.038 21.608 1.00 96.69 330 ASN A CA 1
ATOM 2421 C C . ASN A 1 330 ? -11.050 -11.389 20.538 1.00 96.69 330 ASN A C 1
ATOM 2423 O O . ASN A 1 330 ? -11.836 -12.101 19.920 1.00 96.69 330 ASN A O 1
ATOM 2427 N N . LEU A 1 331 ? -10.912 -10.081 20.288 1.00 96.94 331 LEU A N 1
ATOM 2428 C CA . LEU A 1 331 ? -11.690 -9.360 19.281 1.00 96.94 331 LEU A CA 1
ATOM 2429 C C . LEU A 1 331 ? -11.007 -9.321 17.904 1.00 96.94 331 LEU A C 1
ATOM 2431 O O . LEU A 1 331 ? -11.690 -9.264 16.886 1.00 96.94 331 LEU A O 1
ATOM 2435 N N . ALA A 1 332 ? -9.672 -9.384 17.878 1.00 97.44 332 ALA A N 1
ATOM 2436 C CA . ALA A 1 332 ? -8.851 -9.357 16.666 1.00 97.44 332 ALA A CA 1
ATOM 2437 C C . ALA A 1 332 ? -7.701 -10.381 16.750 1.00 97.44 332 ALA A C 1
ATOM 2439 O O . ALA A 1 332 ? -6.532 -10.002 16.870 1.00 97.44 332 ALA A O 1
ATOM 2440 N N . PRO A 1 333 ? -7.989 -11.694 16.701 1.00 96.38 333 PRO A N 1
ATOM 2441 C CA . PRO A 1 333 ? -6.951 -12.721 16.810 1.00 96.38 333 PRO A CA 1
ATOM 2442 C C . PRO A 1 333 ? -5.966 -12.687 15.625 1.00 96.38 333 PRO A C 1
ATOM 2444 O O . PRO A 1 333 ? -4.769 -12.926 15.792 1.00 96.38 333 PRO A O 1
ATOM 2447 N N . GLY A 1 334 ? -6.441 -12.315 14.433 1.00 95.38 334 GLY A N 1
ATOM 2448 C CA . GLY A 1 334 ? -5.620 -12.065 13.245 1.00 95.38 334 GLY A CA 1
ATOM 2449 C C . GLY A 1 334 ? -4.878 -10.726 13.279 1.00 95.38 334 GLY A C 1
ATOM 2450 O O . GLY A 1 334 ? -3.916 -10.554 12.535 1.00 95.38 334 GLY A O 1
ATOM 2451 N N . GLY A 1 335 ? -5.225 -9.835 14.208 1.00 96.94 335 GLY A N 1
ATOM 2452 C CA . GLY A 1 335 ? -4.635 -8.509 14.378 1.00 96.94 335 GLY A CA 1
ATOM 2453 C C . GLY A 1 335 ? -5.558 -7.382 13.922 1.00 96.94 335 GLY A C 1
ATOM 2454 O O . GLY A 1 335 ? -6.492 -7.600 13.154 1.00 96.94 335 GLY A O 1
ATOM 2455 N N . ALA A 1 336 ? -5.290 -6.186 14.430 1.00 97.75 336 ALA A N 1
ATOM 2456 C CA . ALA A 1 336 ? -5.875 -4.914 14.024 1.00 97.75 336 ALA A CA 1
ATOM 2457 C C . ALA A 1 336 ? -4.786 -3.834 14.077 1.00 97.75 336 ALA A C 1
ATOM 2459 O O . ALA A 1 336 ? -3.762 -4.032 14.730 1.00 97.75 336 ALA A O 1
ATOM 2460 N N . LEU A 1 337 ? -4.980 -2.706 13.404 1.00 95.56 337 LEU A N 1
ATOM 2461 C CA . LEU A 1 337 ? -3.998 -1.624 13.340 1.00 95.56 337 LEU A CA 1
ATOM 2462 C C . LEU A 1 337 ? -4.532 -0.354 13.983 1.00 95.56 337 LEU A C 1
ATOM 2464 O O . LEU A 1 337 ? -5.666 0.046 13.725 1.00 95.56 337 LEU A O 1
ATOM 2468 N N . ILE A 1 338 ? -3.669 0.300 14.755 1.00 94.50 338 ILE A N 1
ATOM 2469 C CA . ILE A 1 338 ? -3.889 1.643 15.280 1.00 94.50 338 ILE A CA 1
ATOM 2470 C C . ILE A 1 338 ? -2.650 2.501 15.043 1.00 94.50 338 ILE A C 1
ATOM 2472 O O . ILE A 1 338 ? -1.513 2.053 15.211 1.00 94.50 338 ILE A O 1
ATOM 2476 N N . LYS A 1 339 ? -2.872 3.759 14.671 1.00 92.94 339 LYS A N 1
ATOM 2477 C CA . LYS A 1 339 ? -1.826 4.777 14.649 1.00 92.94 339 LYS A CA 1
ATOM 2478 C C . LYS A 1 339 ? -1.744 5.436 16.022 1.00 92.94 339 LYS A C 1
ATOM 2480 O O . LYS A 1 339 ? -2.712 6.037 16.470 1.00 92.94 339 LYS A O 1
ATOM 2485 N N . VAL A 1 340 ? -0.597 5.305 16.680 1.00 91.81 340 VAL A N 1
ATOM 2486 C CA . VAL A 1 340 ? -0.354 5.854 18.025 1.00 91.81 340 VAL A CA 1
ATOM 2487 C C . VAL A 1 340 ? 0.381 7.192 17.998 1.00 91.81 340 VAL A C 1
ATOM 2489 O O . VAL A 1 340 ? 0.355 7.925 18.984 1.00 91.81 340 VAL A O 1
ATOM 2492 N N . ALA A 1 341 ? 1.002 7.536 16.865 1.00 86.44 341 ALA A N 1
ATOM 2493 C CA . ALA A 1 341 ? 1.632 8.836 16.672 1.00 86.44 341 ALA A CA 1
ATOM 2494 C C . ALA A 1 341 ? 0.602 9.967 16.842 1.00 86.44 341 ALA A C 1
ATOM 2496 O O . ALA A 1 341 ? -0.363 10.053 16.081 1.00 86.44 341 ALA A O 1
ATOM 2497 N N . GLY A 1 342 ? 0.827 10.832 17.834 1.00 82.94 342 GLY A N 1
ATOM 2498 C CA . GLY A 1 342 ? -0.036 11.974 18.149 1.00 82.94 342 GLY A CA 1
ATOM 2499 C C . GLY A 1 342 ? -1.191 11.686 19.121 1.00 82.94 342 GLY A C 1
ATOM 2500 O O . GLY A 1 342 ? -1.957 12.603 19.412 1.00 82.94 342 GLY A O 1
ATOM 2501 N N . LEU A 1 343 ? -1.335 10.459 19.647 1.00 87.88 343 LEU A N 1
ATOM 2502 C CA . LEU A 1 343 ? -2.376 10.148 20.637 1.00 87.88 343 LEU A CA 1
ATOM 2503 C C . LEU A 1 343 ? -2.023 10.665 22.036 1.00 87.88 343 LEU A C 1
ATOM 2505 O O . LEU A 1 343 ? -0.899 10.508 22.506 1.00 87.88 343 LEU A O 1
ATOM 2509 N N . LYS A 1 344 ? -3.023 11.214 22.738 1.00 85.88 344 LYS A N 1
ATOM 2510 C CA . LYS A 1 344 ? -2.885 11.670 24.136 1.00 85.88 344 LYS A CA 1
ATOM 2511 C C . LYS A 1 344 ? -2.980 10.536 25.157 1.00 85.88 344 LYS A C 1
ATOM 2513 O O . LYS A 1 344 ? -2.401 10.628 26.233 1.00 85.88 344 LYS A O 1
ATOM 2518 N N . SER A 1 345 ? -3.736 9.489 24.831 1.00 91.25 345 SER A N 1
ATOM 2519 C CA . SER A 1 345 ? -3.894 8.283 25.644 1.00 91.25 345 SER A CA 1
ATOM 2520 C C . SER A 1 345 ? -3.729 7.054 24.763 1.00 91.25 345 SER A C 1
ATOM 2522 O O . SER A 1 345 ? -4.210 7.029 23.632 1.00 91.25 345 SER A O 1
ATOM 2524 N N . LEU A 1 346 ? -3.082 6.023 25.304 1.00 94.38 346 LEU A N 1
ATOM 2525 C CA . LEU A 1 346 ? -2.937 4.710 24.670 1.00 94.38 346 LEU A CA 1
ATOM 2526 C C . LEU A 1 346 ? -3.938 3.681 25.211 1.00 94.38 346 LEU A C 1
ATOM 2528 O O . LEU A 1 346 ? -3.952 2.542 24.752 1.00 94.38 346 LEU A O 1
ATOM 2532 N N . LEU A 1 347 ? -4.772 4.077 26.174 1.00 96.44 347 LEU A N 1
ATOM 2533 C CA . LEU A 1 347 ? -5.803 3.239 26.770 1.00 96.44 347 LEU A CA 1
ATOM 2534 C C . LEU A 1 347 ? -7.178 3.875 26.559 1.00 96.44 347 LEU A C 1
ATOM 2536 O O . LEU A 1 347 ? -7.384 5.051 26.869 1.00 96.44 347 LEU A O 1
ATOM 2540 N N . PHE A 1 348 ? -8.124 3.073 26.076 1.00 97.69 348 PHE A N 1
ATOM 2541 C CA . PHE A 1 348 ? -9.537 3.425 26.003 1.00 97.69 348 PHE A CA 1
ATOM 2542 C C . PHE A 1 348 ? -10.391 2.218 26.386 1.00 97.69 348 PHE A C 1
ATOM 2544 O O . PHE A 1 348 ? -10.151 1.101 25.927 1.00 97.69 348 PHE A O 1
ATOM 2551 N N . GLU A 1 349 ? -11.406 2.434 27.216 1.00 97.94 349 GLU A N 1
ATOM 2552 C CA . GLU A 1 349 ? -12.364 1.396 27.578 1.00 97.94 349 GLU A CA 1
ATOM 2553 C C . GLU A 1 349 ? -13.774 1.976 27.616 1.00 97.94 349 GLU A C 1
ATOM 2555 O O . GLU A 1 349 ? -14.004 3.027 28.213 1.00 97.94 349 GLU A O 1
ATOM 2560 N N . GLY A 1 350 ? -14.720 1.283 26.986 1.00 98.25 350 GLY A N 1
ATOM 2561 C CA . GLY A 1 350 ? -16.058 1.819 26.798 1.00 98.25 350 GLY A CA 1
ATOM 2562 C C . GLY A 1 350 ? -17.093 0.786 26.374 1.00 98.25 350 GLY A C 1
ATOM 2563 O O . GLY A 1 350 ? -16.730 -0.288 25.885 1.00 98.25 350 GLY A O 1
ATOM 2564 N N . PRO A 1 351 ? -18.394 1.075 26.558 1.00 98.56 351 PRO A N 1
ATOM 2565 C CA . PRO A 1 351 ? -19.450 0.263 25.976 1.00 98.56 351 PRO A CA 1
ATOM 2566 C C . PRO A 1 351 ? -19.435 0.383 24.447 1.00 98.56 351 PRO A C 1
ATOM 2568 O O . PRO A 1 351 ? -19.285 1.471 23.885 1.00 98.56 351 PRO A O 1
ATOM 2571 N N . ALA A 1 352 ? -19.615 -0.748 23.776 1.00 98.62 352 ALA A N 1
ATOM 2572 C CA . ALA A 1 352 ? -19.713 -0.832 22.335 1.00 98.62 352 ALA A CA 1
ATOM 2573 C C . ALA A 1 352 ? -21.029 -0.231 21.851 1.00 98.62 352 ALA A C 1
ATOM 2575 O O . ALA A 1 352 ? -22.095 -0.465 22.430 1.00 98.62 352 ALA A O 1
ATOM 2576 N N . ARG A 1 353 ? -20.960 0.457 20.719 1.00 98.50 353 ARG A N 1
ATOM 2577 C CA . ARG A 1 353 ? -22.120 0.826 19.929 1.00 98.50 353 ARG A CA 1
ATOM 2578 C C . ARG A 1 353 ? -21.920 0.396 18.489 1.00 98.50 353 ARG A C 1
ATOM 2580 O O . ARG A 1 353 ? -21.013 0.874 17.822 1.00 98.50 353 ARG A O 1
ATOM 2587 N N . VAL A 1 354 ? -22.749 -0.531 18.039 1.00 98.25 354 VAL A N 1
ATOM 2588 C CA . VAL A 1 354 ? -22.504 -1.370 16.871 1.00 98.25 354 VAL A CA 1
ATOM 2589 C C . VAL A 1 354 ? -23.346 -0.923 15.683 1.00 98.25 354 VAL A C 1
ATOM 2591 O O . VAL A 1 354 ? -24.554 -0.717 15.803 1.00 98.25 354 VAL A O 1
ATOM 2594 N N . PHE A 1 355 ? -22.693 -0.846 14.529 1.00 97.81 355 PHE A N 1
ATOM 2595 C CA . PHE A 1 355 ? -23.256 -0.503 13.234 1.00 97.81 355 PHE A CA 1
ATOM 2596 C C . PHE A 1 355 ? -22.819 -1.543 12.202 1.00 97.81 355 PHE A C 1
ATOM 2598 O O . PHE A 1 355 ? -21.660 -1.957 12.178 1.00 97.81 355 PHE A O 1
ATOM 2605 N N . ASP A 1 356 ? -23.748 -1.942 11.337 1.00 96.75 356 ASP A N 1
ATOM 2606 C CA . ASP A 1 356 ? -23.490 -2.906 10.259 1.00 96.75 356 ASP A CA 1
ATOM 2607 C C . ASP A 1 356 ? -23.069 -2.228 8.938 1.00 96.75 356 ASP A C 1
ATOM 2609 O O . ASP A 1 356 ? -22.918 -2.914 7.930 1.00 96.75 356 ASP A O 1
ATOM 2613 N N . SER A 1 357 ? -22.924 -0.895 8.931 1.00 94.81 357 SER A N 1
ATOM 2614 C CA . SER A 1 357 ? -22.341 -0.130 7.824 1.00 94.81 357 SER A CA 1
ATOM 2615 C C . SER A 1 357 ? -21.820 1.240 8.275 1.00 94.81 357 SER A C 1
ATOM 2617 O O . SER A 1 357 ? -22.254 1.782 9.301 1.00 94.81 357 SER A O 1
ATOM 2619 N N . GLU A 1 358 ? -20.918 1.821 7.482 1.00 94.25 358 GLU A N 1
ATOM 2620 C CA . GLU A 1 358 ? -20.434 3.199 7.652 1.00 94.25 358 GLU A CA 1
ATOM 2621 C C . GLU A 1 358 ? -21.590 4.211 7.660 1.00 94.25 358 GLU A C 1
ATOM 2623 O O . GLU A 1 358 ? -21.639 5.088 8.520 1.00 94.25 358 GLU A O 1
ATOM 2628 N N . GLU A 1 359 ? -22.559 4.066 6.754 1.00 93.56 359 GLU A N 1
ATOM 2629 C CA . GLU A 1 359 ? -23.699 4.979 6.608 1.00 93.56 359 GLU A CA 1
ATOM 2630 C C . GLU A 1 359 ? -24.566 5.021 7.872 1.00 93.56 359 GLU A C 1
ATOM 2632 O O . GLU A 1 359 ? -24.967 6.098 8.317 1.00 93.56 359 GLU A O 1
ATOM 2637 N N . ALA A 1 360 ? -24.822 3.859 8.485 1.00 95.38 360 ALA A N 1
ATOM 2638 C CA . ALA A 1 360 ? -25.591 3.773 9.722 1.00 95.38 360 ALA A CA 1
ATOM 2639 C C . ALA A 1 360 ? -24.872 4.472 10.888 1.00 95.38 360 ALA A C 1
ATOM 2641 O O . ALA A 1 360 ? -25.510 5.148 11.700 1.00 95.38 360 ALA A O 1
ATOM 2642 N N . CYS A 1 361 ? -23.543 4.344 10.956 1.00 96.12 361 CYS A N 1
ATOM 2643 C CA . CYS A 1 361 ? -22.734 5.056 11.940 1.00 96.12 361 CYS A CA 1
ATOM 2644 C C . CYS A 1 361 ? -22.737 6.568 11.675 1.00 96.12 361 CYS A C 1
ATOM 2646 O O . CYS A 1 361 ? -23.006 7.357 12.583 1.00 96.12 361 CYS A O 1
ATOM 2648 N N . ALA A 1 362 ? -22.511 6.970 10.421 1.00 92.00 362 ALA A N 1
ATOM 2649 C CA . ALA A 1 362 ? -22.485 8.363 9.998 1.00 92.00 362 ALA A CA 1
ATOM 2650 C C . ALA A 1 362 ? -23.790 9.089 10.346 1.00 92.00 362 ALA A C 1
ATOM 2652 O O . ALA A 1 362 ? -23.746 10.210 10.847 1.00 92.00 362 ALA A O 1
ATOM 2653 N N . GLU A 1 363 ? -24.948 8.456 10.141 1.00 94.62 363 GLU A N 1
ATOM 2654 C CA . GLU A 1 363 ? -26.248 9.052 10.466 1.00 94.62 363 GLU A CA 1
ATOM 2655 C C . GLU A 1 363 ? -26.406 9.322 11.968 1.00 94.62 363 GLU A C 1
ATOM 2657 O O . GLU A 1 363 ? -26.847 10.396 12.386 1.00 94.62 363 GLU A O 1
ATOM 2662 N N . VAL A 1 364 ? -25.977 8.378 12.803 1.00 96.06 364 VAL A N 1
ATOM 2663 C CA . VAL A 1 364 ? -25.986 8.544 14.258 1.00 96.06 364 VAL A CA 1
ATOM 2664 C C . VAL A 1 364 ? -25.022 9.638 14.715 1.00 96.06 364 VAL A C 1
ATOM 2666 O O . VAL A 1 364 ? -25.371 10.429 15.596 1.00 96.06 364 VAL A O 1
ATOM 2669 N N . VAL A 1 365 ? -23.834 9.714 14.111 1.00 91.50 365 VAL A N 1
ATOM 2670 C CA . VAL A 1 365 ? -22.851 10.763 14.404 1.00 91.50 365 VAL A CA 1
ATOM 2671 C C . VAL A 1 365 ? -23.380 12.134 13.978 1.00 91.50 365 VAL A C 1
ATOM 2673 O O . VAL A 1 365 ? -23.308 13.074 14.768 1.00 91.50 365 VAL A O 1
ATOM 2676 N N . LYS A 1 366 ? -23.982 12.267 12.787 1.00 91.69 366 LYS A N 1
ATOM 2677 C CA . LYS A 1 366 ? -24.600 13.522 12.309 1.00 91.69 366 LYS A CA 1
ATOM 2678 C C . LYS A 1 366 ? -25.662 14.041 13.276 1.00 91.69 366 LYS A C 1
ATOM 2680 O O . LYS A 1 366 ? -25.678 15.228 13.586 1.00 91.69 366 LYS A O 1
ATOM 2685 N N . ARG A 1 367 ? -26.496 13.146 13.815 1.00 95.25 367 ARG A N 1
ATOM 2686 C CA . ARG A 1 367 ? -27.526 13.475 14.816 1.00 95.25 367 ARG A CA 1
ATOM 2687 C C . ARG A 1 367 ? -26.981 13.676 16.234 1.00 95.25 367 ARG A C 1
ATOM 2689 O O . ARG A 1 367 ? -27.771 13.891 17.147 1.00 95.25 367 ARG A O 1
ATOM 2696 N N . ARG A 1 368 ? -25.661 13.564 16.444 1.00 94.00 368 ARG A N 1
ATOM 2697 C CA . ARG A 1 368 ? -25.004 13.583 17.768 1.00 94.00 368 ARG A CA 1
ATOM 2698 C C . ARG A 1 368 ? -25.618 12.583 18.749 1.00 94.00 368 ARG A C 1
ATOM 2700 O O . ARG A 1 368 ? -25.595 12.780 19.959 1.00 94.00 368 ARG A O 1
ATOM 2707 N N . ALA A 1 369 ? -26.169 11.488 18.238 1.00 96.69 369 ALA A N 1
ATOM 2708 C CA . ALA A 1 369 ? -26.952 10.563 19.036 1.00 96.69 369 ALA A CA 1
ATOM 2709 C C . ALA A 1 369 ? -26.070 9.556 19.790 1.00 96.69 369 ALA A C 1
ATOM 2711 O O . ALA A 1 369 ? -26.541 8.450 20.013 1.00 96.69 369 ALA A O 1
ATOM 2712 N N . TYR A 1 370 ? -24.812 9.884 20.125 1.00 96.31 370 TYR A N 1
ATOM 2713 C CA . TYR A 1 370 ? -23.772 9.053 20.769 1.00 96.31 370 TYR A CA 1
ATOM 2714 C C . TYR A 1 370 ? -23.164 9.760 21.986 1.00 96.31 370 TYR A C 1
ATOM 2716 O O . TYR A 1 370 ? -23.362 10.961 22.166 1.00 96.31 370 TYR A O 1
ATOM 2724 N N . LYS A 1 371 ? -22.457 9.021 22.845 1.00 96.50 371 LYS A N 1
ATOM 2725 C CA . LYS A 1 371 ? -21.942 9.544 24.121 1.00 96.50 371 LYS A CA 1
ATOM 2726 C C . LYS A 1 371 ? -20.420 9.460 24.209 1.00 96.50 371 LYS A C 1
ATOM 2728 O O . LYS A 1 371 ? -19.791 8.582 23.626 1.00 96.50 371 LYS A O 1
ATOM 2733 N N . ALA A 1 372 ? -19.829 10.373 24.982 1.00 97.25 372 ALA A N 1
ATOM 2734 C CA . ALA A 1 372 ? -18.426 10.263 25.377 1.00 97.25 372 ALA A CA 1
ATOM 2735 C C . ALA A 1 372 ? -18.197 8.940 26.127 1.00 97.25 372 ALA A C 1
ATOM 2737 O O . ALA A 1 372 ? -19.044 8.514 26.912 1.00 97.25 372 ALA A O 1
ATOM 2738 N N . GLY A 1 373 ? -17.056 8.307 25.879 1.00 97.25 373 GLY A N 1
ATOM 2739 C CA . GLY A 1 373 ? -16.698 7.003 26.422 1.00 97.25 373 GLY A CA 1
ATOM 2740 C C . GLY A 1 373 ? -17.208 5.813 25.607 1.00 97.25 373 GLY A C 1
ATOM 2741 O O . GLY A 1 373 ? -16.857 4.691 25.942 1.00 97.25 373 GLY A O 1
ATOM 2742 N N . GLU A 1 374 ? -18.007 6.003 24.551 1.00 98.38 374 GLU A N 1
ATOM 2743 C CA . GLU A 1 374 ? -18.446 4.892 23.691 1.00 98.38 374 GLU A CA 1
ATOM 2744 C C . GLU A 1 374 ? -17.341 4.429 22.722 1.00 98.38 374 GLU A C 1
ATOM 2746 O O . GLU A 1 374 ? -16.521 5.222 22.248 1.00 98.38 374 GLU A O 1
ATOM 2751 N N . VAL A 1 375 ? -17.361 3.133 22.391 1.00 98.50 375 VAL A N 1
ATOM 2752 C CA . VAL A 1 375 ? -16.591 2.547 21.283 1.00 98.50 375 VAL A CA 1
ATOM 2753 C C . VAL A 1 375 ? -17.541 2.310 20.112 1.00 98.50 375 VAL A C 1
ATOM 2755 O O . VAL A 1 375 ? -18.371 1.401 20.153 1.00 98.50 375 VAL A O 1
ATOM 2758 N N . LEU A 1 376 ? -17.438 3.126 19.067 1.00 98.44 376 LEU A N 1
ATOM 2759 C CA . LEU A 1 376 ? -18.244 3.000 17.857 1.00 98.44 376 LEU A CA 1
ATOM 2760 C C . LEU A 1 376 ? -17.677 1.873 16.984 1.00 98.44 376 LEU A C 1
ATOM 2762 O O . LEU A 1 376 ? -16.586 1.979 16.429 1.00 98.44 376 LEU A O 1
ATOM 2766 N N . VAL A 1 377 ? -18.411 0.773 16.872 1.00 98.62 377 VAL A N 1
ATOM 2767 C CA . VAL A 1 377 ? -18.014 -0.421 16.124 1.00 98.62 377 VAL A CA 1
ATOM 2768 C C . VAL A 1 377 ? -18.718 -0.427 14.774 1.00 98.62 377 VAL A C 1
ATOM 2770 O O . VAL A 1 377 ? -19.936 -0.564 14.726 1.00 98.62 377 VAL A O 1
ATOM 2773 N N . ILE A 1 378 ? -17.963 -0.324 13.684 1.00 98.25 378 ILE A N 1
ATOM 2774 C CA . ILE A 1 378 ? -18.469 -0.396 12.309 1.00 98.25 378 ILE A CA 1
ATOM 2775 C C . ILE A 1 378 ? -17.973 -1.705 11.699 1.00 98.25 378 ILE A C 1
ATOM 2777 O O . ILE A 1 378 ? -16.775 -1.871 11.480 1.00 98.25 378 ILE A O 1
ATOM 2781 N N . ARG A 1 379 ? -18.868 -2.658 11.452 1.00 97.69 379 ARG A N 1
ATOM 2782 C CA . ARG A 1 379 ? -18.507 -3.994 10.952 1.00 97.69 379 ARG A CA 1
ATOM 2783 C C . ARG A 1 379 ? -19.126 -4.283 9.591 1.00 97.69 379 ARG A C 1
ATOM 2785 O O . ARG A 1 379 ? -20.054 -3.596 9.186 1.00 97.69 379 ARG A O 1
ATOM 2792 N N . TYR A 1 380 ? -18.648 -5.350 8.949 1.00 97.44 380 TYR A N 1
ATOM 2793 C CA . TYR A 1 380 ? -18.976 -5.693 7.561 1.00 97.44 380 TYR A CA 1
ATOM 2794 C C . TYR A 1 380 ? -18.438 -4.672 6.559 1.00 97.44 380 TYR A C 1
ATOM 2796 O O . TYR A 1 380 ? -18.994 -4.502 5.483 1.00 97.44 380 TYR A O 1
ATOM 2804 N N . GLU A 1 381 ? -17.313 -4.043 6.884 1.00 97.44 381 GLU A N 1
ATOM 2805 C CA . GLU A 1 381 ? -16.601 -3.114 6.005 1.00 97.44 381 GLU A CA 1
ATOM 2806 C C . GLU A 1 381 ? -15.238 -3.662 5.578 1.00 97.44 381 GLU A C 1
ATOM 2808 O O . GLU A 1 381 ? -14.459 -2.956 4.942 1.00 97.44 381 GLU A O 1
ATOM 2813 N N . GLY A 1 382 ? -14.953 -4.927 5.910 1.00 97.62 382 GLY A N 1
ATOM 2814 C CA . GLY A 1 382 ? -13.742 -5.647 5.527 1.00 97.62 382 GLY A CA 1
ATOM 2815 C C . GLY A 1 382 ? -13.655 -6.009 4.036 1.00 97.62 382 GLY A C 1
ATOM 2816 O O . GLY A 1 382 ? -14.510 -5.610 3.234 1.00 97.62 382 GLY A O 1
ATOM 2817 N N . PRO A 1 383 ? -12.611 -6.759 3.626 1.00 97.88 383 PRO A N 1
ATOM 2818 C CA . PRO A 1 383 ? -12.396 -7.137 2.229 1.00 97.88 383 PRO A CA 1
ATOM 2819 C C . PRO A 1 383 ? -13.610 -7.790 1.561 1.00 97.88 383 PRO A C 1
ATOM 2821 O O . PRO A 1 383 ? -13.993 -7.364 0.471 1.00 97.88 383 PRO A O 1
ATOM 2824 N N . LYS A 1 384 ? -14.250 -8.764 2.218 1.00 96.75 384 LYS A N 1
ATOM 2825 C CA . LYS A 1 384 ? -15.460 -9.444 1.725 1.00 96.75 384 LYS A CA 1
ATOM 2826 C C . LYS A 1 384 ? -16.743 -8.776 2.195 1.00 96.75 384 LYS A C 1
ATOM 2828 O O . LYS A 1 384 ? -17.767 -8.903 1.533 1.00 96.75 384 LYS A O 1
ATOM 2833 N N . GLY A 1 385 ? -16.704 -8.138 3.361 1.00 95.81 385 GLY A N 1
ATOM 2834 C CA . GLY A 1 385 ? -17.847 -7.513 4.005 1.00 95.81 385 GLY A CA 1
ATOM 2835 C C . GLY A 1 385 ? -18.306 -6.255 3.295 1.00 95.81 385 GLY A C 1
ATOM 2836 O O . GLY A 1 385 ? -19.494 -6.150 3.037 1.00 95.81 385 GLY A O 1
ATOM 2837 N N . GLY A 1 386 ? -17.394 -5.351 2.925 1.00 94.88 386 GLY A N 1
ATOM 2838 C CA . GLY A 1 386 ? -17.746 -4.101 2.241 1.00 94.88 386 GLY A CA 1
ATOM 2839 C C . GLY A 1 386 ? -18.483 -4.352 0.918 1.00 94.88 386 GLY A C 1
ATOM 2840 O O . GLY A 1 386 ? -19.564 -3.799 0.693 1.00 94.88 386 GLY A O 1
ATOM 2841 N N . PRO A 1 387 ? -17.985 -5.245 0.037 1.00 95.56 387 PRO A N 1
ATOM 2842 C CA . PRO A 1 387 ? -16.591 -5.643 -0.190 1.00 95.56 387 PRO A CA 1
ATOM 2843 C C . PRO A 1 387 ? -15.708 -4.464 -0.621 1.00 95.56 387 PRO A C 1
ATOM 2845 O O . PRO A 1 387 ? -16.214 -3.386 -0.936 1.00 95.56 387 PRO A O 1
ATOM 2848 N N . GLY A 1 388 ? -14.396 -4.693 -0.686 1.00 95.81 388 GLY A N 1
ATOM 2849 C CA . GLY A 1 388 ? -13.411 -3.689 -1.113 1.00 95.81 388 GLY A CA 1
ATOM 2850 C C . GLY A 1 388 ? -12.728 -2.945 0.034 1.00 95.81 388 GLY A C 1
ATOM 2851 O O . GLY A 1 388 ? -11.949 -2.033 -0.218 1.00 95.81 388 GLY A O 1
ATOM 2852 N N . MET A 1 389 ? -12.997 -3.349 1.282 1.00 97.31 389 MET A N 1
ATOM 2853 C CA . MET A 1 389 ? -12.345 -2.851 2.494 1.00 97.31 389 MET A CA 1
ATOM 2854 C C . MET A 1 389 ? -12.270 -1.314 2.547 1.00 97.31 389 MET A C 1
ATOM 2856 O O . MET A 1 389 ? -11.198 -0.734 2.345 1.00 97.31 389 MET A O 1
ATOM 2860 N N . ARG A 1 390 ? -13.410 -0.640 2.735 1.00 93.75 390 ARG A N 1
ATOM 2861 C CA . ARG A 1 390 ? -13.501 0.822 2.587 1.00 93.75 390 ARG A CA 1
ATOM 2862 C C . ARG A 1 390 ? -12.577 1.573 3.543 1.00 93.75 390 ARG A C 1
ATOM 2864 O O . ARG A 1 390 ? -12.337 1.135 4.666 1.00 93.75 390 ARG A O 1
ATOM 2871 N N . GLU A 1 391 ? -12.083 2.718 3.079 1.00 91.06 391 GLU A N 1
ATOM 2872 C CA . GLU A 1 391 ? -11.369 3.693 3.898 1.00 91.06 391 GLU A CA 1
ATOM 2873 C C . GLU A 1 391 ? -12.362 4.725 4.444 1.00 91.06 391 GLU A C 1
ATOM 2875 O O . GLU A 1 391 ? -13.033 5.408 3.675 1.00 91.06 391 GLU A O 1
ATOM 2880 N N . MET A 1 392 ? -12.478 4.817 5.767 1.00 88.44 392 MET A N 1
ATOM 2881 C CA . MET A 1 392 ? -13.433 5.699 6.435 1.00 88.44 392 MET A CA 1
ATOM 2882 C C . MET A 1 392 ? -12.728 6.978 6.880 1.00 88.44 392 MET A C 1
ATOM 2884 O O . MET A 1 392 ? -11.903 6.946 7.791 1.00 88.44 392 MET A O 1
ATOM 2888 N N . LEU A 1 393 ? -13.054 8.107 6.251 1.00 83.38 393 LEU A N 1
ATOM 2889 C CA . LEU A 1 393 ? -12.616 9.442 6.691 1.00 83.38 393 LEU A CA 1
ATOM 2890 C C . LEU A 1 393 ? -13.799 10.337 7.086 1.00 83.38 393 LEU A C 1
ATOM 2892 O O . LEU A 1 393 ? -13.672 11.181 7.971 1.00 83.38 393 LEU A O 1
ATOM 2896 N N . GLY A 1 394 ? -14.967 10.142 6.465 1.00 82.06 394 GLY A N 1
ATOM 2897 C CA . GLY A 1 394 ? -16.144 10.982 6.700 1.00 82.06 394 GLY A CA 1
ATOM 2898 C C . GLY A 1 394 ? -16.635 10.910 8.147 1.00 82.06 394 GLY A C 1
ATOM 2899 O O . GLY A 1 394 ? -16.816 11.937 8.800 1.00 82.06 394 GLY A O 1
ATOM 2900 N N . VAL A 1 395 ? -16.784 9.696 8.688 1.00 86.81 395 VAL A N 1
ATOM 2901 C CA . VAL A 1 395 ? -17.221 9.489 10.081 1.00 86.81 395 VAL A CA 1
ATOM 2902 C C . VAL A 1 395 ? -16.212 10.067 11.077 1.00 86.81 395 VAL A C 1
ATOM 2904 O O . VAL A 1 395 ? -16.605 10.732 12.035 1.00 86.81 395 VAL A O 1
ATOM 2907 N N . THR A 1 396 ? -14.912 9.868 10.841 1.00 85.62 396 THR A N 1
ATOM 2908 C CA . THR A 1 396 ? -13.856 10.392 11.719 1.00 85.62 396 THR A CA 1
ATOM 2909 C C . THR A 1 396 ? -13.819 11.919 11.702 1.00 85.62 396 THR A C 1
ATOM 2911 O O . THR A 1 396 ? -13.744 12.529 12.767 1.00 85.62 396 THR A O 1
ATOM 2914 N N . ALA A 1 397 ? -13.955 12.542 10.526 1.00 83.56 397 ALA A N 1
ATOM 2915 C CA . ALA A 1 397 ? -13.998 13.997 10.386 1.00 83.56 397 ALA A CA 1
ATOM 2916 C C . ALA A 1 397 ? -15.214 14.600 11.109 1.00 83.56 397 ALA A C 1
ATOM 2918 O O . ALA A 1 397 ? -15.078 15.584 11.834 1.00 83.56 397 ALA A O 1
ATOM 2919 N N . LEU A 1 398 ? -16.392 13.970 11.005 1.00 83.12 398 LEU A N 1
ATOM 2920 C CA . LEU A 1 398 ? -17.591 14.410 11.727 1.00 83.12 398 LEU A CA 1
ATOM 2921 C C . LEU A 1 398 ? -17.398 14.379 13.250 1.00 83.12 398 LEU A C 1
ATOM 2923 O O . LEU A 1 398 ? -17.771 15.329 13.932 1.00 83.12 398 LEU A O 1
ATOM 2927 N N . ILE A 1 399 ? -16.802 13.317 13.794 1.00 86.00 399 ILE A N 1
ATOM 2928 C CA . ILE A 1 399 ? -16.541 13.197 15.239 1.00 86.00 399 ILE A CA 1
ATOM 2929 C C . ILE A 1 399 ? -15.559 14.279 15.711 1.00 86.00 399 ILE A C 1
ATOM 2931 O O . ILE A 1 399 ? -15.778 14.904 16.754 1.00 86.00 399 ILE A O 1
ATOM 2935 N N . TYR A 1 400 ? -14.497 14.536 14.943 1.00 84.06 400 TYR A N 1
ATOM 2936 C CA . TYR A 1 400 ? -13.528 15.589 15.256 1.00 84.06 400 TYR A CA 1
ATOM 2937 C C . TYR A 1 400 ? -14.144 16.987 15.172 1.00 84.06 400 TYR A C 1
ATOM 2939 O O . TYR A 1 400 ? -14.019 17.754 16.126 1.00 84.06 400 TYR A O 1
ATOM 2947 N N . GLY A 1 401 ? -14.892 17.286 14.107 1.00 81.44 401 GLY A N 1
ATOM 2948 C CA . GLY A 1 401 ? -15.613 18.554 13.949 1.00 81.44 401 GLY A CA 1
ATOM 2949 C C . GLY A 1 401 ? -16.662 18.803 15.041 1.00 81.44 401 GLY A C 1
ATOM 2950 O O . GLY A 1 401 ? -17.025 19.942 15.318 1.00 81.44 401 GLY A O 1
ATOM 2951 N N . GLN A 1 402 ? -17.124 17.750 15.719 1.00 86.94 402 GLN A N 1
ATOM 2952 C CA . GLN A 1 402 ? -18.030 17.842 16.866 1.00 86.94 402 GLN A CA 1
ATOM 2953 C C . GLN A 1 402 ? -17.317 17.974 18.222 1.00 86.94 402 GLN A C 1
ATOM 2955 O O . GLN A 1 402 ? -18.003 18.069 19.243 1.00 86.94 402 GLN A O 1
ATOM 2960 N N . GLY A 1 403 ? -15.979 17.980 18.252 1.00 86.88 403 GLY A N 1
ATOM 2961 C CA . GLY A 1 403 ? -15.175 18.062 19.476 1.00 86.88 403 GLY A CA 1
ATOM 2962 C C . GLY A 1 403 ? -15.068 16.744 20.253 1.00 86.88 403 GLY A C 1
ATOM 2963 O O . GLY A 1 403 ? -14.732 16.752 21.438 1.00 86.88 403 GLY A O 1
ATOM 2964 N N . MET A 1 404 ? -15.364 15.609 19.611 1.00 89.81 404 MET A N 1
ATOM 2965 C CA . MET A 1 404 ? -15.448 14.290 20.254 1.00 89.81 404 MET A CA 1
ATOM 2966 C C . MET A 1 404 ? -14.274 13.357 19.922 1.00 89.81 404 MET A C 1
ATOM 2968 O O . MET A 1 404 ? -14.225 12.255 20.459 1.00 89.81 404 MET A O 1
ATOM 2972 N N . GLY A 1 405 ? -13.312 13.791 19.098 1.00 83.00 405 GLY A N 1
ATOM 2973 C CA . GLY A 1 405 ? -12.214 12.956 18.577 1.00 83.00 405 GLY A CA 1
ATOM 2974 C C . GLY A 1 405 ? -11.363 12.230 19.627 1.00 83.00 405 GLY A C 1
ATOM 2975 O O . GLY A 1 405 ? -10.933 11.109 19.391 1.00 83.00 405 GLY A O 1
ATOM 2976 N N . GLU A 1 406 ? -11.188 12.825 20.811 1.00 88.44 406 GLU A N 1
ATOM 2977 C CA . GLU A 1 406 ? -10.436 12.231 21.935 1.00 88.44 406 GLU A CA 1
ATOM 2978 C C . GLU A 1 406 ? -11.345 11.599 23.006 1.00 88.44 406 GLU A C 1
ATOM 2980 O O . GLU A 1 406 ? -10.881 11.171 24.061 1.00 88.44 406 GLU A O 1
ATOM 2985 N N . ARG A 1 407 ? -12.664 11.609 22.788 1.00 93.81 407 ARG A N 1
ATOM 2986 C CA . ARG A 1 407 ? -13.675 11.178 23.768 1.00 93.81 407 ARG A CA 1
ATOM 2987 C C . ARG A 1 407 ? -14.378 9.887 23.373 1.00 93.81 407 ARG A C 1
ATOM 2989 O O . ARG A 1 407 ? -15.122 9.351 24.187 1.00 93.81 407 ARG A O 1
ATOM 2996 N N . VAL A 1 408 ? -14.175 9.407 22.153 1.00 96.31 408 VAL A N 1
ATOM 2997 C CA . VAL A 1 408 ? -14.712 8.140 21.644 1.00 96.31 408 VAL A CA 1
ATOM 2998 C C . VAL A 1 408 ? -13.612 7.374 20.923 1.00 96.31 408 VAL A C 1
ATOM 3000 O O . VAL A 1 408 ? -12.618 7.963 20.502 1.00 96.31 408 VAL A O 1
ATOM 3003 N N . ALA A 1 409 ? -13.812 6.072 20.751 1.00 97.06 409 ALA A N 1
ATOM 3004 C CA . ALA A 1 409 ? -12.989 5.256 19.867 1.00 97.06 409 ALA A CA 1
ATOM 3005 C C . ALA A 1 409 ? -13.825 4.739 18.693 1.00 97.06 409 ALA A C 1
ATOM 3007 O O . ALA A 1 409 ? -15.027 4.513 18.846 1.00 97.06 409 ALA A O 1
ATOM 3008 N N . LEU A 1 410 ? -13.193 4.507 17.543 1.00 97.38 410 LEU A N 1
ATOM 3009 C CA . LEU A 1 410 ? -13.794 3.766 16.434 1.00 97.38 410 LEU A CA 1
ATOM 3010 C C . LEU A 1 410 ? -13.057 2.451 16.210 1.00 97.38 410 LEU A C 1
ATOM 3012 O O . LEU A 1 410 ? -11.830 2.392 16.252 1.00 97.38 410 LEU A O 1
ATOM 3016 N N . LEU A 1 411 ? -13.819 1.405 15.915 1.00 98.12 411 LEU A N 1
ATOM 3017 C CA . LEU A 1 411 ? -13.312 0.068 15.648 1.00 98.12 411 LEU A CA 1
ATOM 3018 C C . LEU A 1 411 ? -13.971 -0.501 14.393 1.00 98.12 411 LEU A C 1
ATOM 3020 O O . LEU A 1 411 ? -15.197 -0.534 14.308 1.00 98.12 411 LEU A O 1
ATOM 3024 N N . THR A 1 412 ? -13.178 -0.996 13.443 1.00 98.50 412 THR A N 1
ATOM 3025 C CA . THR A 1 412 ? -13.711 -1.568 12.203 1.00 98.50 412 THR A CA 1
ATOM 3026 C C . THR A 1 412 ? -12.874 -2.702 11.613 1.00 98.50 412 THR A C 1
ATOM 3028 O O . THR A 1 412 ? -11.653 -2.757 11.771 1.00 98.50 412 THR A O 1
ATOM 3031 N N . ASP A 1 413 ? -13.539 -3.611 10.896 1.00 98.31 413 ASP A N 1
ATOM 3032 C CA . ASP A 1 413 ? -12.899 -4.571 9.990 1.00 98.31 413 ASP A CA 1
ATOM 3033 C C . ASP A 1 413 ? -12.523 -3.961 8.623 1.00 98.31 413 ASP A C 1
ATOM 3035 O O . ASP A 1 413 ? -11.780 -4.588 7.867 1.00 98.31 413 ASP A O 1
ATOM 3039 N N . GLY A 1 414 ? -12.964 -2.730 8.334 1.00 97.38 414 GLY A N 1
ATOM 3040 C CA . GLY A 1 414 ? -12.499 -1.890 7.226 1.00 97.38 414 GLY A CA 1
ATOM 3041 C C . GLY A 1 414 ? -11.174 -1.175 7.519 1.00 97.38 414 GLY A C 1
ATOM 3042 O O . GLY A 1 414 ? -10.314 -1.694 8.235 1.00 97.38 414 GLY A O 1
ATOM 3043 N N . ARG A 1 415 ? -10.971 0.020 6.954 1.00 95.25 415 ARG A N 1
ATOM 3044 C CA . ARG A 1 415 ? -9.732 0.810 7.102 1.00 95.25 415 ARG A CA 1
ATOM 3045 C C . ARG A 1 415 ? -10.035 2.251 7.479 1.00 95.25 415 ARG A C 1
ATOM 3047 O O . ARG A 1 415 ? -11.111 2.767 7.200 1.00 95.25 415 ARG A O 1
ATOM 3054 N N . PHE A 1 416 ? -9.035 2.913 8.042 1.00 90.44 416 PHE A N 1
ATOM 3055 C CA . PHE A 1 416 ? -9.036 4.357 8.245 1.00 90.44 416 PHE A CA 1
ATOM 3056 C C . PHE A 1 416 ? -8.020 5.009 7.330 1.00 90.44 416 PHE A C 1
ATOM 3058 O O . PHE A 1 416 ? -7.022 4.388 6.958 1.00 90.44 416 PHE A O 1
ATOM 3065 N N . SER A 1 417 ? -8.274 6.269 6.988 1.00 81.50 417 SER A N 1
ATOM 3066 C CA . SER A 1 417 ? -7.335 7.000 6.156 1.00 81.50 417 SER A CA 1
ATOM 3067 C C . SER A 1 417 ? -6.037 7.298 6.878 1.00 81.50 417 SER A C 1
ATOM 3069 O O . SER A 1 417 ? -6.044 7.535 8.086 1.00 81.50 417 SER A O 1
ATOM 3071 N N . GLY A 1 418 ? -4.927 7.359 6.138 1.00 69.69 418 GLY A N 1
ATOM 3072 C CA . GLY A 1 418 ? -3.623 7.750 6.683 1.00 69.69 418 GLY A CA 1
ATOM 3073 C C . GLY A 1 418 ? -3.626 9.141 7.331 1.00 69.69 418 GLY A C 1
ATOM 3074 O O . GLY A 1 418 ? -2.735 9.438 8.126 1.00 69.69 418 GLY A O 1
ATOM 3075 N N . ALA A 1 419 ? -4.641 9.950 7.014 1.00 69.50 419 ALA A N 1
ATOM 3076 C CA . ALA A 1 419 ? -4.892 11.285 7.538 1.00 69.50 419 ALA A CA 1
ATOM 3077 C C . ALA A 1 419 ? -5.731 11.311 8.839 1.00 69.50 419 ALA A C 1
ATOM 3079 O O . ALA A 1 419 ? -5.878 12.360 9.464 1.00 69.50 419 ALA A O 1
ATOM 3080 N N . THR A 1 420 ? -6.263 10.161 9.257 1.00 75.38 420 THR A N 1
ATOM 3081 C CA . THR A 1 420 ? -7.108 10.010 10.448 1.00 75.38 420 THR A CA 1
ATOM 3082 C C . THR A 1 420 ? -6.324 10.283 11.734 1.00 75.38 420 THR A C 1
ATOM 3084 O O . THR A 1 420 ? -5.141 9.951 11.840 1.00 75.38 420 THR A O 1
ATOM 3087 N N . ARG A 1 421 ? -7.007 10.860 12.728 1.00 78.75 421 ARG A N 1
ATOM 3088 C CA . ARG A 1 421 ? -6.498 11.118 14.083 1.00 78.75 421 ARG A CA 1
ATOM 3089 C C . ARG A 1 421 ? -7.336 10.363 15.119 1.00 78.75 421 ARG A C 1
ATOM 3091 O O . ARG A 1 421 ? -8.457 9.955 14.821 1.00 78.75 421 ARG A O 1
ATOM 3098 N N . GLY A 1 422 ? -6.800 10.212 16.326 1.00 85.56 422 GLY A N 1
ATOM 3099 C CA . GLY A 1 422 ? -7.537 9.672 17.471 1.00 85.56 422 GLY A CA 1
ATOM 3100 C C . GLY A 1 422 ? -7.540 8.152 17.548 1.00 85.56 422 GLY A C 1
ATOM 3101 O O . GLY A 1 422 ? -6.845 7.464 16.799 1.00 85.56 422 GLY A O 1
ATOM 3102 N N . MET A 1 423 ? -8.324 7.626 18.488 1.00 92.81 423 MET A N 1
ATOM 3103 C CA . MET A 1 423 ? -8.388 6.199 18.817 1.00 92.81 423 MET A CA 1
ATOM 3104 C C . MET A 1 423 ? -9.183 5.418 17.753 1.00 92.81 423 MET A C 1
ATOM 3106 O O . MET A 1 423 ? -10.307 4.975 17.993 1.00 92.81 423 MET A O 1
ATOM 3110 N N . MET A 1 424 ? -8.596 5.274 16.560 1.00 94.50 424 MET A N 1
ATOM 3111 C CA . MET A 1 424 ? -9.219 4.659 15.382 1.00 94.50 424 MET A CA 1
ATOM 3112 C C . MET A 1 424 ? -8.508 3.352 15.015 1.00 94.50 424 MET A C 1
ATOM 3114 O O . MET A 1 424 ? -7.343 3.346 14.614 1.00 94.50 424 MET A O 1
ATOM 3118 N N . ILE A 1 425 ? -9.209 2.232 15.187 1.00 96.94 425 ILE A N 1
ATOM 3119 C CA . ILE A 1 425 ? -8.666 0.880 15.060 1.00 96.94 425 ILE A CA 1
ATOM 3120 C C . ILE A 1 425 ? -9.281 0.210 13.832 1.00 96.94 425 ILE A C 1
ATOM 3122 O O . ILE A 1 425 ? -10.464 -0.135 13.832 1.00 96.94 425 ILE A O 1
ATOM 3126 N N . GLY A 1 426 ? -8.486 0.018 12.785 1.00 97.19 426 GLY A N 1
ATOM 3127 C CA . GLY A 1 426 ? -8.923 -0.640 11.553 1.00 97.19 426 GLY A CA 1
ATOM 3128 C C . GLY A 1 426 ? -8.363 -2.051 11.404 1.00 97.19 426 GLY A C 1
ATOM 3129 O O . GLY A 1 426 ? -7.598 -2.538 12.237 1.00 97.19 426 GLY A O 1
ATOM 3130 N N . HIS A 1 427 ? -8.667 -2.679 10.271 1.00 97.56 427 HIS A N 1
ATOM 3131 C CA . HIS A 1 427 ? -8.096 -3.953 9.831 1.00 97.56 427 HIS A CA 1
ATOM 3132 C C . HIS A 1 427 ? -8.391 -5.139 10.756 1.00 97.56 427 HIS A C 1
ATOM 3134 O O . HIS A 1 427 ? -7.668 -6.139 10.704 1.00 97.56 427 HIS A O 1
ATOM 3140 N N . VAL A 1 428 ? -9.434 -5.054 11.593 1.00 98.38 428 VAL A N 1
ATOM 3141 C CA . VAL A 1 428 ? -9.803 -6.141 12.506 1.00 98.38 428 VAL A CA 1
ATOM 3142 C C . VAL A 1 428 ? -9.950 -7.443 11.726 1.00 98.38 428 VAL A C 1
ATOM 3144 O O . VAL A 1 428 ? -10.813 -7.586 10.861 1.00 98.38 428 VAL A O 1
ATOM 3147 N N . SER A 1 429 ? -9.068 -8.387 12.043 1.00 97.38 429 SER A N 1
ATOM 3148 C CA . SER A 1 429 ? -8.960 -9.671 11.365 1.00 97.38 429 SER A CA 1
ATOM 3149 C C . SER A 1 429 ? -9.177 -10.825 12.353 1.00 97.38 429 SER A C 1
ATOM 3151 O O . SER A 1 429 ? -8.578 -10.820 13.435 1.00 97.38 429 SER A O 1
ATOM 3153 N N . PRO A 1 430 ? -9.954 -11.865 11.996 1.00 97.62 430 PRO A N 1
ATOM 3154 C CA . PRO A 1 430 ? -10.794 -11.972 10.800 1.00 97.62 430 PRO A CA 1
ATOM 3155 C C . PRO A 1 430 ? -11.919 -10.927 10.763 1.00 97.62 430 PRO A C 1
ATOM 3157 O O . PRO A 1 430 ? -12.420 -10.518 11.809 1.00 97.62 430 PRO A O 1
ATOM 3160 N N . GLU A 1 431 ? -12.327 -10.528 9.558 1.00 98.12 431 GLU A N 1
ATOM 3161 C CA . GLU A 1 431 ? -13.448 -9.600 9.363 1.00 98.12 431 GLU A CA 1
ATOM 3162 C C . GLU A 1 431 ? -14.794 -10.228 9.767 1.00 98.12 431 GLU A C 1
ATOM 3164 O O . GLU A 1 431 ? -14.945 -11.456 9.811 1.00 98.12 431 GLU A O 1
ATOM 3169 N N . ALA A 1 432 ? -15.813 -9.401 10.006 1.00 98.00 432 ALA A N 1
ATOM 3170 C CA . ALA A 1 432 ? -17.122 -9.875 10.442 1.00 98.00 432 ALA A CA 1
ATOM 3171 C C . ALA A 1 432 ? -17.809 -10.768 9.395 1.00 98.00 432 ALA A C 1
ATOM 3173 O O . ALA A 1 432 ? -18.425 -11.778 9.741 1.00 98.00 432 ALA A O 1
ATOM 3174 N N . ALA A 1 433 ? -17.657 -10.455 8.104 1.00 96.44 433 ALA A N 1
ATOM 3175 C CA . ALA A 1 433 ? -18.225 -11.251 7.013 1.00 96.44 433 ALA A CA 1
ATOM 3176 C C . ALA A 1 433 ? -17.615 -12.659 6.889 1.00 96.44 433 ALA A C 1
ATOM 3178 O O . ALA A 1 433 ? -18.254 -13.550 6.325 1.00 96.44 433 ALA A O 1
ATOM 3179 N N . ALA A 1 434 ? -16.413 -12.860 7.437 1.00 95.44 434 ALA A N 1
ATOM 3180 C CA . ALA A 1 434 ? -15.715 -14.140 7.516 1.00 95.44 434 ALA A CA 1
ATOM 3181 C C . ALA A 1 434 ? -15.941 -14.863 8.862 1.00 95.44 434 ALA A C 1
ATOM 3183 O O . ALA A 1 434 ? -15.250 -15.833 9.161 1.00 95.44 434 ALA A O 1
ATOM 3184 N N . GLY A 1 435 ? -16.891 -14.397 9.684 1.00 95.12 435 GLY A N 1
ATOM 3185 C CA . GLY A 1 435 ? -17.197 -14.990 10.989 1.00 95.12 435 GLY A CA 1
ATOM 3186 C C . GLY A 1 435 ? -16.244 -14.569 12.110 1.00 95.12 435 GLY A C 1
ATOM 3187 O O . GLY A 1 435 ? -16.182 -15.238 13.141 1.00 95.12 435 GLY A O 1
ATOM 3188 N N . GLY A 1 436 ? -15.496 -13.477 11.928 1.00 96.69 436 GLY A N 1
ATOM 3189 C CA . GLY A 1 436 ? -14.615 -12.941 12.959 1.00 96.69 436 GLY A CA 1
ATOM 3190 C C . GLY A 1 436 ? -15.364 -12.478 14.219 1.00 96.69 436 GLY A C 1
ATOM 3191 O O . GLY A 1 436 ? -16.552 -12.147 14.147 1.00 96.69 436 GLY A O 1
ATOM 3192 N N . PRO A 1 437 ? -14.682 -12.390 15.381 1.00 97.19 437 PRO A N 1
ATOM 3193 C CA . PRO A 1 437 ? -15.311 -12.030 16.657 1.00 97.19 437 PRO A CA 1
ATOM 3194 C C . PRO A 1 437 ? -16.059 -10.689 16.649 1.00 97.19 437 PRO A C 1
ATOM 3196 O O . PRO A 1 437 ? -17.050 -10.538 17.364 1.00 97.19 437 PRO A O 1
ATOM 3199 N N . LEU A 1 438 ? -15.645 -9.738 15.803 1.00 97.56 438 LEU A N 1
ATOM 3200 C CA . LEU A 1 438 ? -16.321 -8.448 15.629 1.00 97.56 438 LEU A CA 1
ATOM 3201 C C . LEU A 1 438 ? -17.804 -8.600 15.223 1.00 97.56 438 LEU A C 1
ATOM 3203 O O . LEU A 1 438 ? -18.651 -7.799 15.622 1.00 97.56 438 LEU A O 1
ATOM 3207 N N . ALA A 1 439 ? -18.154 -9.670 14.498 1.00 97.69 439 ALA A N 1
ATOM 3208 C CA . ALA A 1 439 ? -19.532 -9.983 14.109 1.00 97.69 439 ALA A CA 1
ATOM 3209 C C . ALA A 1 439 ? -20.447 -10.326 15.300 1.00 97.69 439 ALA A C 1
ATOM 3211 O O . ALA A 1 439 ? -21.670 -10.302 15.172 1.00 97.69 439 ALA A O 1
ATOM 3212 N N . LEU A 1 440 ? -19.868 -10.666 16.456 1.00 97.50 440 LEU A N 1
ATOM 3213 C CA . LEU A 1 440 ? -20.586 -11.143 17.642 1.00 97.50 440 LEU A CA 1
ATOM 3214 C C . LEU A 1 440 ? -20.813 -10.044 18.688 1.00 97.50 440 LEU A C 1
ATOM 3216 O O . LEU A 1 440 ? -21.547 -10.266 19.657 1.00 97.50 440 LEU A O 1
ATOM 3220 N N . VAL A 1 441 ? -20.203 -8.872 18.501 1.00 97.56 441 VAL A N 1
ATOM 3221 C CA . VAL A 1 441 ? -20.355 -7.716 19.393 1.00 97.56 441 VAL A CA 1
ATOM 3222 C C . VAL A 1 441 ? -21.785 -7.176 19.318 1.00 97.56 441 VAL A C 1
ATOM 3224 O O . VAL A 1 441 ? -22.397 -7.124 18.244 1.00 97.56 441 VAL A O 1
ATOM 3227 N N . LYS A 1 442 ? -22.319 -6.781 20.472 1.00 97.44 442 LYS A N 1
ATOM 3228 C CA . LYS A 1 442 ? -23.629 -6.155 20.660 1.00 97.44 442 LYS A CA 1
ATOM 3229 C C . LYS A 1 442 ? -23.469 -4.815 21.382 1.00 97.44 442 LYS A C 1
ATOM 3231 O O . LYS A 1 442 ? -22.472 -4.577 22.060 1.00 97.44 442 LYS A O 1
ATOM 3236 N N . ASN A 1 443 ? -24.476 -3.951 21.250 1.00 98.12 443 ASN A N 1
ATOM 3237 C CA . ASN A 1 443 ? -24.530 -2.697 22.002 1.00 98.12 443 ASN A CA 1
ATOM 3238 C C . ASN A 1 443 ? -24.387 -2.961 23.508 1.00 98.12 443 ASN A C 1
ATOM 3240 O O . ASN A 1 443 ? -25.047 -3.853 24.040 1.00 98.12 443 ASN A O 1
ATOM 3244 N N . GLY A 1 444 ? -23.546 -2.174 24.177 1.00 97.88 444 GLY A N 1
ATOM 3245 C CA . GLY A 1 444 ? -23.286 -2.262 25.614 1.00 97.88 444 GLY A CA 1
ATOM 3246 C C . GLY A 1 444 ? -22.133 -3.184 26.019 1.00 97.88 444 GLY A C 1
ATOM 3247 O O . GLY A 1 444 ? -21.636 -3.038 27.136 1.00 97.88 444 GLY A O 1
ATOM 3248 N N . ASP A 1 445 ? -21.653 -4.077 25.143 1.00 98.38 445 ASP A N 1
ATOM 3249 C CA . ASP A 1 445 ? -20.485 -4.914 25.454 1.00 98.38 445 ASP A CA 1
ATOM 3250 C C . ASP A 1 445 ? -19.263 -4.032 25.747 1.00 98.38 445 ASP A C 1
ATOM 3252 O O . ASP A 1 445 ? -18.960 -3.108 24.997 1.00 98.38 445 ASP A O 1
ATOM 3256 N N . ARG A 1 446 ? -18.527 -4.310 26.823 1.00 98.44 446 ARG A N 1
ATOM 3257 C CA . ARG A 1 446 ? -17.358 -3.503 27.203 1.00 98.44 446 ARG A CA 1
ATOM 3258 C C . ARG A 1 446 ? -16.156 -3.884 26.341 1.00 98.44 446 ARG A C 1
ATOM 3260 O O . ARG A 1 446 ? -15.713 -5.030 26.390 1.00 98.44 446 ARG A O 1
ATOM 3267 N N . ILE A 1 447 ? -15.627 -2.937 25.572 1.00 98.69 447 ILE A N 1
ATOM 3268 C CA . ILE A 1 447 ? -14.418 -3.110 24.759 1.00 98.69 447 ILE A CA 1
ATOM 3269 C C . ILE A 1 447 ? -13.268 -2.363 25.422 1.00 98.69 447 ILE A C 1
ATOM 3271 O O . ILE A 1 447 ? -13.419 -1.201 25.800 1.00 98.69 447 ILE A O 1
ATOM 3275 N N . ARG A 1 448 ? -12.119 -3.031 25.524 1.00 98.38 448 ARG A N 1
ATOM 3276 C CA . ARG A 1 448 ? -10.861 -2.471 26.011 1.00 98.38 448 ARG A CA 1
ATOM 3277 C C . ARG A 1 448 ? -9.835 -2.440 24.883 1.00 98.38 448 ARG A C 1
ATOM 3279 O O . ARG A 1 448 ? -9.585 -3.451 24.225 1.00 98.38 448 ARG A O 1
ATOM 3286 N N . ILE A 1 449 ? -9.238 -1.272 24.692 1.00 98.38 449 ILE A N 1
ATOM 3287 C CA . ILE A 1 449 ? -8.224 -0.975 23.685 1.00 98.38 449 ILE A CA 1
ATOM 3288 C C . ILE A 1 449 ? -6.988 -0.490 24.432 1.00 98.38 449 ILE A C 1
ATOM 3290 O O . ILE A 1 449 ? -7.020 0.577 25.037 1.00 98.38 449 ILE A O 1
ATOM 3294 N N . ASP A 1 450 ? -5.918 -1.275 24.408 1.00 97.31 450 ASP A N 1
ATOM 3295 C CA . ASP A 1 450 ? -4.673 -0.964 25.108 1.00 97.31 450 ASP A CA 1
ATOM 3296 C C . ASP A 1 450 ? -3.513 -1.024 24.112 1.00 97.31 450 ASP A C 1
ATOM 3298 O O . ASP A 1 450 ? -2.953 -2.087 23.833 1.00 97.31 450 ASP A O 1
ATOM 3302 N N . ALA A 1 451 ? -3.186 0.127 23.528 1.00 94.88 451 ALA A N 1
ATOM 3303 C CA . ALA A 1 451 ? -2.130 0.252 22.535 1.00 94.88 451 ALA A CA 1
ATOM 3304 C C . ALA A 1 451 ? -0.725 0.144 23.147 1.00 94.88 451 ALA A C 1
ATOM 3306 O O . ALA A 1 451 ? 0.206 -0.241 22.443 1.00 94.88 451 ALA A O 1
ATOM 3307 N N . SER A 1 452 ? -0.571 0.394 24.451 1.00 92.75 452 SER A N 1
ATOM 3308 C CA . SER A 1 452 ? 0.688 0.147 25.164 1.00 92.75 452 SER A CA 1
ATOM 3309 C C . SER A 1 452 ? 0.976 -1.351 25.266 1.00 92.75 452 SER A C 1
ATOM 3311 O O . SER A 1 452 ? 2.095 -1.795 25.011 1.00 92.75 452 SER A O 1
ATOM 3313 N N . ALA A 1 453 ? -0.045 -2.143 25.603 1.00 94.06 453 ALA A N 1
ATOM 3314 C CA . ALA A 1 453 ? 0.050 -3.598 25.675 1.00 94.06 453 ALA A CA 1
ATOM 3315 C C . ALA A 1 453 ? -0.079 -4.290 24.304 1.00 94.06 453 ALA A C 1
ATOM 3317 O O . ALA A 1 453 ? 0.179 -5.488 24.195 1.00 94.06 453 ALA A O 1
ATOM 3318 N N . GLY A 1 454 ? -0.501 -3.566 23.262 1.00 95.31 454 GLY A N 1
ATOM 3319 C CA . GLY A 1 454 ? -0.811 -4.145 21.954 1.00 95.31 454 GLY A CA 1
ATOM 3320 C C . GLY A 1 454 ? -2.043 -5.054 21.992 1.00 95.31 454 GLY A C 1
ATOM 3321 O O . GLY A 1 454 ? -2.077 -6.072 21.298 1.00 95.31 454 GLY A O 1
ATOM 3322 N N . SER A 1 455 ? -3.043 -4.727 22.821 1.00 97.44 455 SER A N 1
ATOM 3323 C CA . SER A 1 455 ? -4.208 -5.581 23.056 1.00 97.44 455 SER A CA 1
ATOM 3324 C C . SER A 1 455 ? -5.550 -4.940 22.683 1.00 97.44 455 SER A C 1
ATOM 3326 O O . SER A 1 455 ? -5.767 -3.743 22.867 1.00 97.44 455 SER A O 1
ATOM 3328 N N . LEU A 1 456 ? -6.460 -5.758 22.151 1.00 98.31 456 LEU A N 1
ATOM 3329 C CA . LEU A 1 456 ? -7.838 -5.403 21.822 1.00 98.31 456 LEU A CA 1
ATOM 3330 C C . LEU A 1 456 ? -8.771 -6.531 22.267 1.00 98.31 456 LEU A C 1
ATOM 3332 O O . LEU A 1 456 ? -8.717 -7.648 21.734 1.00 98.31 456 LEU A O 1
ATOM 3336 N N . SER A 1 457 ? -9.643 -6.237 23.228 1.00 98.06 457 SER A N 1
ATOM 3337 C CA . SER A 1 457 ? -10.526 -7.240 23.810 1.00 98.06 457 SER A CA 1
ATOM 3338 C C . SER A 1 457 ? -11.945 -6.747 24.056 1.00 98.06 457 SER A C 1
ATOM 3340 O O . SER A 1 457 ? -12.204 -5.560 24.233 1.00 98.06 457 SER A O 1
ATOM 3342 N N . VAL A 1 458 ? -12.879 -7.694 24.076 1.00 97.94 458 VAL A N 1
ATOM 3343 C CA . VAL A 1 458 ? -14.230 -7.510 24.607 1.00 97.94 458 VAL A CA 1
ATOM 3344 C C . VAL A 1 458 ? -14.355 -8.294 25.912 1.00 97.94 458 VAL A C 1
ATOM 3346 O O . VAL A 1 458 ? -13.924 -9.450 25.983 1.00 97.94 458 VAL A O 1
ATOM 3349 N N . ALA A 1 459 ? -14.929 -7.681 26.948 1.00 96.69 459 ALA A N 1
ATOM 3350 C CA . ALA A 1 459 ? -15.101 -8.270 28.275 1.00 96.69 459 ALA A CA 1
ATOM 3351 C C . ALA A 1 459 ? -16.275 -9.266 28.299 1.00 96.69 459 ALA A C 1
ATOM 3353 O O . ALA A 1 459 ? -17.271 -9.086 28.997 1.00 96.69 459 ALA A O 1
ATOM 3354 N N . LEU A 1 460 ? -16.159 -10.320 27.492 1.00 93.69 460 LEU A N 1
ATOM 3355 C CA . LEU A 1 460 ? -17.108 -11.422 27.417 1.00 93.69 460 LEU A CA 1
ATOM 3356 C C . LEU A 1 460 ? -16.379 -12.754 27.613 1.00 93.69 460 LEU A C 1
ATOM 3358 O O . LEU A 1 460 ? -15.340 -12.983 26.983 1.00 93.69 460 LEU A O 1
ATOM 3362 N N . PRO A 1 461 ? -16.932 -13.675 28.420 1.00 91.69 461 PRO A N 1
ATOM 3363 C CA . PRO A 1 461 ? -16.422 -15.035 28.498 1.00 91.69 461 PRO A CA 1
ATOM 3364 C C . PRO A 1 461 ? -16.454 -15.724 27.128 1.00 91.69 461 PRO A C 1
ATOM 3366 O O . PRO A 1 461 ? -17.403 -15.571 26.355 1.00 91.69 461 PRO A O 1
ATOM 3369 N N . LYS A 1 462 ? -15.459 -16.574 26.849 1.00 90.25 462 LYS A N 1
ATOM 3370 C CA . LYS A 1 462 ? -15.384 -17.350 25.595 1.00 90.25 462 LYS A CA 1
ATOM 3371 C C . LYS A 1 462 ? -16.651 -18.181 25.339 1.00 90.25 462 LYS A C 1
ATOM 3373 O O . LYS A 1 462 ? -17.085 -18.307 24.193 1.00 90.25 462 LYS A O 1
ATOM 3378 N N . ALA A 1 463 ? -17.259 -18.717 26.400 1.00 91.81 463 ALA A N 1
ATOM 3379 C CA . ALA A 1 463 ? -18.506 -19.475 26.326 1.00 91.81 463 ALA A CA 1
ATOM 3380 C C . ALA A 1 463 ? -19.688 -18.621 25.833 1.00 91.81 463 ALA A C 1
ATOM 3382 O O . ALA A 1 463 ? -20.491 -19.098 25.037 1.00 91.81 463 ALA A O 1
ATOM 3383 N N . GLU A 1 464 ? -19.766 -17.356 26.256 1.00 92.44 464 GLU A N 1
ATOM 3384 C CA . GLU A 1 464 ? -20.809 -16.422 25.821 1.00 92.44 464 GLU A CA 1
ATOM 3385 C C . GLU A 1 464 ? -20.618 -16.037 24.350 1.00 92.44 464 GLU A C 1
ATOM 3387 O O . GLU A 1 464 ? -21.549 -16.153 23.555 1.00 92.44 464 GLU A O 1
ATOM 3392 N N . LEU A 1 465 ? -19.390 -15.693 23.942 1.00 89.56 465 LEU A N 1
ATOM 3393 C CA . LEU A 1 465 ? -19.077 -15.424 22.532 1.00 89.56 465 LEU A CA 1
ATOM 3394 C C . LEU A 1 465 ? -19.445 -16.610 21.628 1.00 89.56 465 LEU A C 1
ATOM 3396 O O . LEU A 1 465 ? -20.051 -16.418 20.579 1.00 89.56 465 LEU A O 1
ATOM 3400 N N . SER A 1 466 ? -19.161 -17.839 22.065 1.00 89.56 466 SER A N 1
ATOM 3401 C CA . SER A 1 466 ? -19.443 -19.058 21.288 1.00 89.56 466 SER A CA 1
ATOM 3402 C C . SER A 1 466 ? -20.944 -19.346 21.117 1.00 89.56 466 SER A C 1
ATOM 3404 O O . SER A 1 466 ? -21.341 -20.015 20.159 1.00 89.56 466 SER A O 1
ATOM 3406 N N . LYS A 1 467 ? -21.799 -18.845 22.020 1.00 93.06 467 LYS A N 1
ATOM 3407 C CA . LYS A 1 467 ? -23.266 -18.966 21.921 1.00 93.06 467 LYS A CA 1
ATOM 3408 C C . LYS A 1 467 ? -23.874 -17.947 20.964 1.00 93.06 467 LYS A C 1
ATOM 3410 O O . LYS A 1 467 ? -24.931 -18.202 20.388 1.00 93.06 467 LYS A O 1
ATOM 3415 N N . ARG A 1 468 ? -23.223 -16.799 20.772 1.00 94.62 468 ARG A N 1
ATOM 3416 C CA . ARG A 1 468 ? -23.732 -15.748 19.891 1.00 94.62 468 ARG A CA 1
ATOM 3417 C C . ARG A 1 468 ? -23.720 -16.206 18.434 1.00 94.62 468 ARG A C 1
ATOM 3419 O O . ARG A 1 468 ? -22.901 -17.014 17.997 1.00 94.62 468 ARG A O 1
ATOM 3426 N N . ARG A 1 469 ? -24.684 -15.695 17.675 1.00 90.50 469 ARG A N 1
ATOM 3427 C CA . ARG A 1 469 ? -24.812 -15.909 16.234 1.00 90.50 469 ARG A CA 1
ATOM 3428 C C . ARG A 1 469 ? -24.920 -14.547 15.571 1.00 90.50 469 ARG A C 1
ATOM 3430 O O . ARG A 1 469 ? -25.738 -13.727 15.984 1.00 90.50 469 ARG A O 1
ATOM 3437 N N . ALA A 1 470 ? -24.071 -14.307 14.581 1.00 90.19 470 ALA A N 1
ATOM 3438 C CA . ALA A 1 470 ? -24.105 -13.089 13.789 1.00 90.19 470 ALA A CA 1
ATOM 3439 C C . ALA A 1 470 ? -25.103 -13.242 12.638 1.00 90.19 470 ALA A C 1
ATOM 3441 O O . ALA A 1 470 ? -25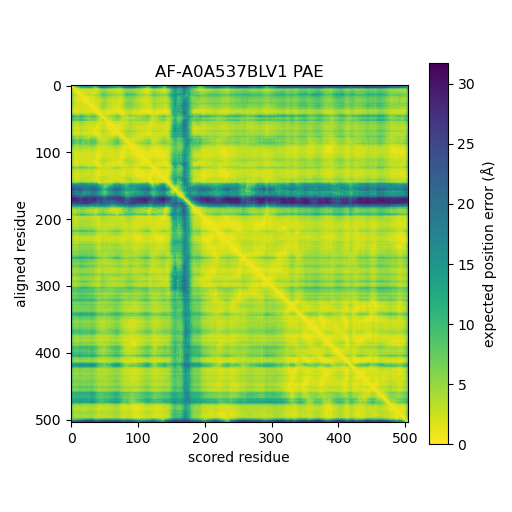.165 -14.291 11.996 1.00 90.19 470 ALA A O 1
ATOM 3442 N N . LYS A 1 471 ? -25.858 -12.181 12.348 1.00 88.00 471 LYS A N 1
ATOM 3443 C CA . LYS A 1 471 ? -26.666 -12.086 11.131 1.00 88.00 471 LYS A CA 1
ATOM 3444 C C . LYS A 1 471 ? -25.902 -11.234 10.124 1.00 88.00 471 LYS A C 1
ATOM 3446 O O . LYS A 1 471 ? -25.818 -10.022 10.293 1.00 88.00 471 LYS A O 1
ATOM 3451 N N . ARG A 1 472 ? -25.340 -11.871 9.095 1.00 87.69 472 ARG A N 1
ATOM 3452 C CA . ARG A 1 472 ? -24.632 -11.167 8.020 1.00 87.69 472 ARG A CA 1
ATOM 3453 C C . ARG A 1 472 ? -25.639 -10.425 7.122 1.00 87.69 472 ARG A C 1
ATOM 3455 O O . ARG A 1 472 ? -26.618 -11.050 6.700 1.00 87.69 472 ARG A O 1
ATOM 3462 N N . PRO A 1 473 ? -25.415 -9.139 6.797 1.00 87.06 473 PRO A N 1
ATOM 3463 C CA . PRO A 1 473 ? -26.199 -8.432 5.790 1.00 87.06 473 PRO A CA 1
ATOM 3464 C C . PRO A 1 473 ? -26.133 -9.143 4.431 1.00 87.06 473 PRO A C 1
ATOM 3466 O O . PRO A 1 473 ? -25.068 -9.600 4.010 1.00 87.06 473 PRO A O 1
ATOM 3469 N N . LYS A 1 474 ? -27.272 -9.249 3.734 1.00 85.75 474 LYS A N 1
ATOM 3470 C CA . LYS A 1 474 ? -27.299 -9.765 2.357 1.00 85.75 474 LYS A CA 1
ATOM 3471 C C . LYS A 1 474 ? -26.692 -8.727 1.417 1.00 85.75 474 LYS A C 1
ATOM 3473 O O . LYS A 1 474 ? -26.956 -7.538 1.565 1.00 85.75 474 LYS A O 1
ATOM 3478 N N . GLN A 1 475 ? -25.933 -9.187 0.428 1.00 84.44 475 GLN A N 1
ATOM 3479 C CA . GLN A 1 475 ? -25.347 -8.331 -0.598 1.00 84.44 475 GLN A CA 1
ATOM 3480 C C . GLN A 1 475 ? -25.710 -8.868 -1.975 1.00 84.44 475 GLN A C 1
ATOM 3482 O O . GLN A 1 475 ? -25.529 -10.053 -2.237 1.00 84.44 475 GLN A O 1
ATOM 3487 N N . SER A 1 476 ? -26.209 -7.988 -2.840 1.00 88.81 476 SER A N 1
ATOM 3488 C CA . SER A 1 476 ? -26.329 -8.256 -4.271 1.00 88.81 476 SER A CA 1
ATOM 3489 C C . SER A 1 476 ? -25.095 -7.665 -4.938 1.00 88.81 476 SER A C 1
ATOM 3491 O O . SER A 1 476 ? -24.950 -6.443 -4.990 1.00 88.81 476 SER A O 1
ATOM 3493 N N . LEU A 1 477 ? -24.168 -8.522 -5.356 1.00 93.06 477 LEU A N 1
ATOM 3494 C CA . LEU A 1 477 ? -22.924 -8.119 -6.005 1.00 93.06 477 LEU A CA 1
ATOM 3495 C C . LEU A 1 477 ? -22.969 -8.515 -7.477 1.00 93.06 477 LEU A C 1
ATOM 3497 O O . LEU A 1 477 ? -23.581 -9.517 -7.829 1.00 93.06 477 LEU A O 1
ATOM 3501 N N . SER A 1 478 ? -22.300 -7.726 -8.309 1.00 93.12 478 SER A N 1
ATOM 3502 C CA . SER A 1 478 ? -22.058 -8.040 -9.712 1.00 93.12 478 SER A CA 1
ATOM 3503 C C . SER A 1 478 ? -20.700 -7.488 -10.140 1.00 93.12 478 SER A C 1
ATOM 3505 O O . SER A 1 478 ? -20.181 -6.529 -9.553 1.00 93.12 478 SER A O 1
ATOM 3507 N N . GLY A 1 479 ? -20.118 -8.064 -11.188 1.00 96.88 479 GLY A N 1
ATOM 3508 C CA . GLY A 1 479 ? -18.925 -7.517 -11.831 1.00 96.88 479 GLY A CA 1
ATOM 3509 C C . GLY A 1 479 ? -17.680 -7.570 -10.939 1.00 96.88 479 GLY A C 1
ATOM 3510 O O . GLY A 1 479 ? -17.355 -8.600 -10.353 1.00 96.88 479 GLY A O 1
ATOM 3511 N N . VAL A 1 480 ? -16.919 -6.474 -10.863 1.00 97.31 480 VAL A N 1
ATOM 3512 C CA . VAL A 1 480 ? -15.595 -6.488 -10.213 1.00 97.31 480 VAL A CA 1
ATOM 3513 C C . VAL A 1 480 ? -15.649 -6.762 -8.707 1.00 97.31 480 VAL A C 1
ATOM 3515 O O . VAL A 1 480 ? -14.800 -7.489 -8.200 1.00 97.31 480 VAL A O 1
ATOM 3518 N N . LEU A 1 481 ? -16.664 -6.259 -7.997 1.00 97.25 481 LEU A N 1
ATOM 3519 C CA . LEU A 1 481 ? -16.802 -6.487 -6.554 1.00 97.25 481 LEU A CA 1
ATOM 3520 C C . LEU A 1 481 ? -17.263 -7.910 -6.225 1.00 97.25 481 LEU A C 1
ATOM 3522 O O . LEU A 1 481 ? -16.894 -8.430 -5.176 1.00 97.25 481 LEU A O 1
ATOM 3526 N N . GLU A 1 482 ? -18.030 -8.546 -7.114 1.00 97.44 482 GLU A N 1
ATOM 3527 C CA . GLU A 1 482 ? -18.391 -9.963 -6.998 1.00 97.44 482 GLU A CA 1
ATOM 3528 C C . GLU A 1 482 ? -17.144 -10.845 -7.120 1.00 97.44 482 GLU A C 1
ATOM 3530 O O . GLU A 1 482 ? -16.856 -11.637 -6.221 1.00 97.44 482 GLU A O 1
ATOM 3535 N N . LYS A 1 483 ? -16.345 -10.628 -8.176 1.00 98.00 483 LYS A N 1
ATOM 3536 C CA . LYS A 1 483 ? -15.066 -11.327 -8.376 1.00 98.00 483 LYS A CA 1
ATOM 3537 C C . LYS A 1 483 ? -14.116 -11.111 -7.198 1.00 98.00 483 LYS A C 1
ATOM 3539 O O . LYS A 1 483 ? -13.544 -12.067 -6.683 1.00 98.00 483 LYS A O 1
ATOM 3544 N N . TYR A 1 484 ? -13.981 -9.867 -6.738 1.00 98.12 484 TYR A N 1
ATOM 3545 C CA . TYR A 1 484 ? -13.127 -9.534 -5.600 1.00 98.12 484 TYR A CA 1
ATOM 3546 C C . TYR A 1 484 ? -13.578 -10.245 -4.322 1.00 98.12 484 TYR A C 1
ATOM 3548 O O . TYR A 1 484 ? -12.775 -10.921 -3.690 1.00 98.12 484 TYR A O 1
ATOM 3556 N N . ALA A 1 485 ? -14.862 -10.164 -3.960 1.00 96.62 485 ALA A N 1
ATOM 3557 C CA . ALA A 1 485 ? -15.381 -10.802 -2.749 1.00 96.62 485 ALA A CA 1
ATOM 3558 C C . ALA A 1 485 ? -15.224 -12.333 -2.760 1.00 96.62 485 ALA A C 1
ATOM 3560 O O . ALA A 1 485 ? -15.028 -12.937 -1.700 1.00 96.62 485 ALA A O 1
ATOM 3561 N N . ALA A 1 486 ? -15.297 -12.954 -3.943 1.00 96.31 486 ALA A N 1
ATOM 3562 C CA . ALA A 1 486 ? -15.091 -14.387 -4.116 1.00 96.31 486 ALA A CA 1
ATOM 3563 C C . ALA A 1 486 ? -13.627 -14.809 -3.895 1.00 96.31 486 ALA A C 1
ATOM 3565 O O . ALA A 1 486 ? -13.379 -15.861 -3.306 1.00 96.31 486 ALA A O 1
ATOM 3566 N N . LEU A 1 487 ? -12.668 -13.989 -4.336 1.00 97.56 487 LEU A N 1
ATOM 3567 C CA . LEU A 1 487 ? -11.247 -14.352 -4.386 1.00 97.56 487 LEU A CA 1
ATOM 3568 C C . LEU A 1 487 ? -10.413 -13.809 -3.223 1.00 97.56 487 LEU A C 1
ATOM 3570 O O . LEU A 1 487 ? -9.402 -14.407 -2.861 1.00 97.56 487 LEU A O 1
ATOM 3574 N N . VAL A 1 488 ? -10.806 -12.675 -2.645 1.00 98.25 488 VAL A N 1
ATOM 3575 C CA . VAL A 1 488 ? -9.950 -11.934 -1.719 1.00 98.25 488 VAL A CA 1
ATOM 3576 C C . VAL A 1 488 ? -9.635 -12.727 -0.444 1.00 98.25 488 VAL A C 1
ATOM 3578 O O . VAL A 1 488 ? -10.509 -13.308 0.210 1.00 98.25 488 VAL A O 1
ATOM 3581 N N . GLY A 1 489 ? -8.356 -12.740 -0.081 1.00 97.06 489 GLY A N 1
ATOM 3582 C CA . GLY A 1 489 ? -7.835 -13.273 1.169 1.00 97.06 489 GLY A CA 1
ATOM 3583 C C . GLY A 1 489 ? -8.047 -12.329 2.360 1.00 97.06 489 GLY A C 1
ATOM 3584 O O . GLY A 1 489 ? -8.595 -11.234 2.229 1.00 97.06 489 GLY A O 1
ATOM 3585 N N . PRO A 1 490 ? -7.618 -12.731 3.564 1.00 96.75 490 PRO A N 1
ATOM 3586 C CA . PRO A 1 490 ? -7.814 -11.924 4.759 1.00 96.75 490 PRO A CA 1
ATOM 3587 C C . PRO A 1 490 ? -6.875 -10.704 4.793 1.00 96.75 490 PRO A C 1
ATOM 3589 O O . PRO A 1 490 ? -5.763 -10.720 4.257 1.00 96.75 490 PRO A O 1
ATOM 3592 N N . ALA A 1 491 ? -7.308 -9.642 5.478 1.00 96.88 491 ALA A N 1
ATOM 3593 C CA . ALA A 1 491 ? -6.567 -8.384 5.581 1.00 96.88 491 ALA A CA 1
ATOM 3594 C C . ALA A 1 491 ? -5.187 -8.542 6.248 1.00 96.88 491 ALA A C 1
ATOM 3596 O O . ALA A 1 491 ? -4.215 -7.946 5.797 1.00 96.88 491 ALA A O 1
ATOM 3597 N N . ASN A 1 492 ? -5.046 -9.401 7.259 1.00 96.38 492 ASN A N 1
ATOM 3598 C CA . ASN A 1 492 ? -3.756 -9.645 7.920 1.00 96.38 492 ASN A CA 1
ATOM 3599 C C . ASN A 1 492 ? -2.692 -10.313 7.021 1.00 96.38 492 ASN A C 1
ATOM 3601 O O . ASN A 1 492 ? -1.525 -10.379 7.414 1.00 96.38 492 ASN A O 1
ATOM 3605 N N . LEU A 1 493 ? -3.090 -10.805 5.841 1.00 96.81 493 LEU A N 1
ATOM 3606 C CA . LEU A 1 493 ? -2.216 -11.345 4.793 1.00 96.81 493 LEU A CA 1
ATOM 3607 C C . LEU A 1 493 ? -2.185 -10.451 3.538 1.00 96.81 493 LEU A C 1
ATOM 3609 O O . LEU A 1 493 ? -1.781 -10.896 2.471 1.00 96.81 493 LEU A O 1
ATOM 3613 N N . GLY A 1 494 ? -2.635 -9.197 3.641 1.00 97.06 494 GLY A N 1
ATOM 3614 C CA . GLY A 1 494 ? -2.557 -8.220 2.553 1.00 97.06 494 GLY A CA 1
ATOM 3615 C C . GLY A 1 494 ? -3.776 -8.131 1.634 1.00 97.06 494 GLY A C 1
ATOM 3616 O O . GLY A 1 494 ? -3.729 -7.368 0.666 1.00 97.06 494 GLY A O 1
ATOM 3617 N N . ALA A 1 495 ? -4.863 -8.861 1.928 1.00 97.75 495 ALA A N 1
ATOM 3618 C CA . ALA A 1 495 ? -6.090 -8.884 1.118 1.00 97.75 495 ALA A CA 1
ATOM 3619 C C . ALA A 1 495 ? -5.822 -9.161 -0.379 1.00 97.75 495 ALA A C 1
ATOM 3621 O O . ALA A 1 495 ? -6.334 -8.469 -1.255 1.00 97.75 495 ALA A O 1
ATOM 3622 N N . VAL A 1 496 ? -4.950 -10.132 -0.653 1.00 97.69 496 VAL A N 1
ATOM 3623 C CA . VAL A 1 496 ? -4.546 -10.573 -2.001 1.00 97.69 496 VAL A CA 1
ATOM 3624 C C . VAL A 1 496 ? -5.627 -11.429 -2.666 1.00 97.69 496 VAL A C 1
ATOM 3626 O O . VAL A 1 496 ? -6.426 -12.048 -1.965 1.00 97.69 496 VAL A O 1
ATOM 3629 N N . THR A 1 497 ? -5.657 -11.494 -3.999 1.00 97.81 497 THR A N 1
ATOM 3630 C CA . THR A 1 497 ? -6.738 -12.163 -4.763 1.00 97.81 497 THR A CA 1
ATOM 3631 C C . THR A 1 497 ? -6.329 -13.437 -5.513 1.00 97.81 497 THR A C 1
ATOM 3633 O O . THR A 1 497 ? -7.140 -14.036 -6.216 1.00 97.81 497 THR A O 1
ATOM 3636 N N . HIS A 1 498 ? -5.094 -13.906 -5.342 1.00 95.19 498 HIS A N 1
ATOM 3637 C CA . HIS A 1 498 ? -4.590 -15.147 -5.941 1.00 95.19 498 HIS A CA 1
ATOM 3638 C C . HIS A 1 498 ? -3.619 -15.857 -4.988 1.00 95.19 498 HIS A C 1
ATOM 3640 O O . HIS A 1 498 ? -3.305 -15.360 -3.908 1.00 95.19 498 HIS A O 1
ATOM 3646 N N . SER A 1 499 ? -3.113 -17.031 -5.371 1.00 91.81 499 SER A N 1
ATOM 3647 C CA . SER A 1 499 ? -2.259 -17.876 -4.520 1.00 91.81 499 SER A CA 1
ATOM 3648 C C . SER A 1 499 ? -0.812 -17.390 -4.340 1.00 91.81 499 SER A C 1
ATOM 3650 O O . SER A 1 499 ? -0.052 -18.043 -3.633 1.00 91.81 499 SER A O 1
ATOM 3652 N N . GLY A 1 500 ? -0.424 -16.279 -4.974 1.00 89.12 500 GLY A N 1
ATOM 3653 C CA . GLY A 1 500 ? 0.944 -15.744 -4.940 1.00 89.12 500 GLY A CA 1
ATOM 3654 C C . GLY A 1 500 ? 1.890 -16.475 -5.889 1.00 89.12 500 GLY A C 1
ATOM 3655 O O . GLY A 1 500 ? 1.474 -17.384 -6.618 1.00 89.12 500 GLY A O 1
ATOM 3656 N N . ALA A 1 501 ? 3.166 -16.081 -5.892 1.00 84.75 501 ALA A N 1
ATOM 3657 C CA . ALA A 1 501 ? 4.185 -16.812 -6.639 1.00 84.75 501 ALA A CA 1
ATOM 3658 C C . ALA A 1 501 ? 4.413 -18.188 -5.995 1.00 84.75 501 ALA A C 1
ATOM 3660 O O . ALA A 1 501 ? 4.727 -18.291 -4.807 1.00 84.75 501 ALA A O 1
ATOM 3661 N N . ARG A 1 502 ? 4.264 -19.263 -6.780 1.00 60.00 502 ARG A N 1
ATOM 3662 C CA . ARG A 1 502 ? 4.704 -20.594 -6.343 1.00 60.00 502 ARG A CA 1
ATOM 3663 C C . ARG A 1 502 ? 6.219 -20.538 -6.169 1.00 60.00 502 ARG A C 1
ATOM 3665 O O . ARG A 1 502 ? 6.905 -20.018 -7.048 1.00 60.00 502 ARG A O 1
ATOM 3672 N N . LYS A 1 503 ? 6.738 -21.073 -5.059 1.00 51.94 503 LYS A N 1
ATOM 3673 C CA . LYS A 1 503 ? 8.159 -21.435 -5.010 1.00 51.94 503 LYS A CA 1
ATOM 3674 C C . LYS A 1 503 ? 8.381 -22.417 -6.160 1.00 51.94 503 LYS A C 1
ATOM 3676 O O . LYS A 1 503 ? 7.686 -23.433 -6.199 1.00 51.94 503 LYS A O 1
ATOM 3681 N N . ALA A 1 504 ? 9.204 -22.012 -7.125 1.00 38.62 504 ALA A N 1
ATOM 3682 C CA . ALA A 1 504 ? 9.639 -22.880 -8.212 1.00 38.62 504 ALA A CA 1
ATOM 3683 C C . ALA A 1 504 ? 10.346 -24.112 -7.642 1.00 38.62 504 ALA A C 1
ATOM 3685 O O . ALA A 1 504 ? 11.010 -23.955 -6.586 1.00 38.62 504 ALA A O 1
#

Mean predicted aligned error: 5.95 Å